Protein AF-0000000069194647 (afdb_homodimer)

Organism: Paramecium tetraurelia (NCBI:txid5888)

Secondary structure (DSSP, 8-state):
---HHHHHHHHHHHHHHHHHHTT-HHHHHHHHHHHHHHHHHHHHHHHHHHHHTTS-HHHHHHHHHHHT-GGGGHHHHHHHHHHHH---HHHHHHHHHHHHHHHHHHHHHHHHHHHHHHHHTHHHHTTTS-SHHHHHHHHHHHHHHHHHHHHHIIIIITTHHHHHHGGGBTTHHHHHHHHHHHHHHHHHHHHHHHHHH--SEEETTTEEEEEHHHHHHHHHHHHHHHHHHHH----TTS--TTS-HHHHHHHHHHHHHHHHHHHHHHHHHHHHTT-SSS-SSBTTTB-HHHHHHHHHHHHHHHHHHHHHHSTTTPPB-/---HHHHHHHHHHHHHHHHHHTT-HHHHHHHHHHHHHHHHHHHHHHHHHHHHTTS-HHHHHHHHHHHT-GGGGHHHHHHHHHHHH---HHHHHHHHHHHHHHHHHHHHHHHHHHHHHHHHTHHHHTTTS-SHHHHHHHHHHHHHHHHHHHHHIIIIITTHHHHHHGGGBTTHHHHHHHHHHHHHHHHHHHHHHHHHH--SEEETTTEEEEEHHHHHHHHHHHHHHHHHHHH----TTS--TTS-HHHHHHHHHHHHHHHHHHHHHHHHHHHHTT-SSS-SSBTTTB-HHHHHHHHHHHHHHHHHHHHHHSTTTPPB-

Sequence (634 aa):
MVNWTQRFVTGLIGGPIVLYAIQNQLALCVLINVVLYLLHAEFQKLISNVLKHNCSDSDRWYVETMSSSWFIRIPTHYFITMSIMQSNPLSVHLHMVISIFFLLLVRLMNYLKISDFLKQNEKTISDKFPSQMVEKKIQMLTFFQMSADIVQFMLFVYPLNFVLIVFQFKQAQALNLIWLISAWQTDNGALFMGSMFGKTLFCPKISPNKTWEGVSGGIFLSVFSSLILSQLNFLSFITLDSLHTKHFLLISLIVSIASIFGDLIESFIKRVADVKDSGSLFPGHGGILDRLDSLCFSAPFVYLYIQMYMHDVLEEVMVNWTQRFVTGLIGGPIVLYAIQNQLALCVLINVVLYLLHAEFQKLISNVLKHNCSDSDRWYVETMSSSWFIRIPTHYFITMSIMQSNPLSVHLHMVISIFFLLLVRLMNYLKISDFLKQNEKTISDKFPSQMVEKKIQMLTFFQMSADIVQFMLFVYPLNFVLIVFQFKQAQALNLIWLISAWQTDNGALFMGSMFGKTLFCPKISPNKTWEGVSGGIFLSVFSSLILSQLNFLSFITLDSLHTKHFLLISLIVSIASIFGDLIESFIKRVADVKDSGSLFPGHGGILDRLDSLCFSAPFVYLYIQMYMHDVLEEV

Solvent-accessible surface area (backbone atoms only — not comparable to full-atom values): 32282 Å² total; per-residue (Å²): 127,86,50,60,66,41,39,51,54,49,44,63,56,50,45,57,53,52,60,54,19,56,73,33,71,68,49,33,51,52,51,50,50,53,52,49,57,54,34,50,57,40,49,37,51,43,53,41,48,40,49,45,74,75,43,56,77,66,48,38,58,56,46,49,55,62,56,64,49,68,73,68,51,50,36,58,51,49,38,58,59,49,40,73,76,37,79,48,57,60,54,44,55,44,40,50,51,52,24,52,52,47,44,51,49,50,50,51,51,48,50,52,55,50,50,50,51,49,63,75,39,32,84,80,45,37,89,68,44,70,72,73,73,42,51,55,48,51,40,42,53,49,49,53,51,50,25,47,50,51,46,48,38,62,50,62,47,54,25,55,45,49,72,56,53,41,58,50,28,71,49,26,47,38,54,52,46,50,54,50,50,9,32,54,29,17,55,50,19,22,53,54,33,21,71,73,60,42,78,48,67,61,45,54,90,60,38,65,83,41,16,49,43,4,52,52,29,5,42,47,39,5,27,52,52,30,50,52,52,59,68,51,76,67,52,76,89,38,67,48,85,74,55,60,59,67,57,38,38,52,44,12,48,50,23,18,55,32,16,54,53,24,42,51,55,51,35,40,55,28,50,44,40,72,39,91,53,63,38,72,79,35,57,72,54,21,12,63,56,62,64,38,28,27,49,24,47,15,35,49,54,48,52,48,46,40,64,73,72,34,58,85,69,55,48,71,106,127,86,51,59,65,42,37,49,52,49,44,63,55,52,44,56,52,52,58,55,19,56,73,32,71,68,50,33,51,52,50,50,50,53,52,48,57,55,35,51,56,41,50,36,50,41,51,41,47,39,50,46,76,75,43,56,77,66,49,39,57,56,46,50,55,62,56,64,49,67,72,68,52,50,36,58,52,49,38,56,58,48,38,73,75,40,79,46,57,58,55,44,56,45,41,50,52,51,25,52,53,48,45,49,49,52,52,50,50,48,50,53,53,51,51,51,51,49,63,75,39,33,86,78,45,39,88,67,44,72,74,73,70,41,53,56,47,51,40,42,52,48,49,52,52,50,26,47,51,51,46,47,39,61,52,62,47,55,22,55,45,46,72,56,53,42,57,52,28,71,48,26,46,39,53,53,47,50,52,49,51,9,33,54,28,16,55,49,19,22,52,53,32,21,72,73,60,43,80,48,67,62,44,54,91,57,38,64,80,42,16,50,44,3,51,52,29,5,42,46,40,6,27,51,50,28,51,51,52,60,67,50,76,68,51,75,87,37,67,47,85,72,55,60,59,66,57,38,37,53,44,11,48,50,24,18,55,32,15,53,54,23,41,51,54,50,36,40,54,28,50,44,40,71,38,91,53,66,37,71,80,36,55,73,55,22,12,63,57,60,64,40,28,28,49,25,46,15,36,48,56,49,51,45,46,41,66,71,70,34,59,86,66,55,48,71,106

pLDDT: mean 84.8, std 11.8, range [47.41, 98.19]

Radius of gyration: 25.53 Å; Cα contacts (8 Å, |Δi|>4): 845; chains: 2; bounding box: 65×74×55 Å

InterPro domains:
  IPR000374 Phosphatidate cytidylyltransferase [PS01315] (267-293)

Nearest PDB structures (foldseek):
  4q2g-assembly1_A  TM=8.342E-01  e=4.519E-09  Thermotoga maritima MSB8
  4q2e-assembly1_A  TM=8.234E-01  e=9.477E-09  Thermotoga maritima MSB8
  7xjj-assembly1_E  TM=1.699E-01  e=5.183E-01  Homo sapiens
  4q2g-assembly1_A  TM=8.340E-01  e=6.773E-09  Thermotoga maritima MSB8
  4q2e-assembly1_A  TM=8.240E-01  e=1.475E-08  Thermotoga maritima MSB8

Foldseek 3Di:
DQPVVLVVVLCVVVVVQCLVQLLDLVSVLVVLLVLLVQVLLLLLVLLLLLVVVVDDPLCSVLSVVLSPDPQLSVLLNQLSVVLLVDLDPVVSVVSLVVSLVVNLVVLVVSLVVVLVVCVVCCVVCVVPDPPPVNNVSSVVSSVSVSVSSVVCCVQFRSLSSLLSSLLQFPQSSVLNVLLQLLLVQLQVQLVVQLVVPFDAADDCVLPVSGGPRSLVRSLVRSLVVLLVVLPCCPPVSRCSVLDDSVLSNVLSNQLSVQLVVLQSVVSNSCVSSPHRASACPRPSQGGSSSVRSSSSRSSVVSSVCCVPPVVVRTDGD/DQPVVLVVVLCVVVVVQCLVQLLDLVSVLVVLLVLLVQVLLLLLVLLLLLVVVVDDPLCSVLSVVLSPDPQLSVLLNQLSVVLLVDLDPVVSVVSLVVSLVVNLVVLVVSLVVVVVVCVVCCVVCVVPDPPPVRNVSSVVSSVSVSVSSVVCCQQFRSLSSLLSSLLQFPQSSVLNVLLLLLLVQLQVQLVVQLVVPFDAADDCVLPNSGGPRSLVRSLVRSLVVLLVVLPCCPPVSRCSVLPDSVLSNVLSNQLSVQLVVLQSVVSNSCVSSPHRASACPRPSQGGSCSVRSSSSRSSVVSSVCCVPPVVVRTDGD

Structure (mmCIF, N/CA/C/O backbone):
data_AF-0000000069194647-model_v1
#
loop_
_entity.id
_entity.type
_entity.pdbx_description
1 polymer 'Phosphatidate cytidylyltransferase'
#
loop_
_atom_site.group_PDB
_atom_site.id
_atom_site.type_symbol
_atom_site.label_atom_id
_atom_site.label_alt_id
_atom_site.label_comp_id
_atom_site.label_asym_id
_atom_site.label_entity_id
_atom_site.label_seq_id
_atom_site.pdbx_PDB_ins_code
_atom_site.Cartn_x
_atom_site.Cartn_y
_atom_site.Cartn_z
_atom_site.occupancy
_atom_site.B_iso_or_equiv
_atom_site.auth_seq_id
_atom_site.auth_comp_id
_atom_site.auth_asym_id
_atom_site.auth_atom_id
_atom_site.pdbx_PDB_model_num
ATOM 1 N N . MET A 1 1 ? -13.688 -28.781 -18.266 1 50.47 1 MET A N 1
ATOM 2 C CA . MET A 1 1 ? -12.469 -29.469 -18.703 1 50.47 1 MET A CA 1
ATOM 3 C C . MET A 1 1 ? -11.398 -28.453 -19.109 1 50.47 1 MET A C 1
ATOM 5 O O . MET A 1 1 ? -11.711 -27.375 -19.625 1 50.47 1 MET A O 1
ATOM 9 N N . VAL A 1 2 ? -10.289 -28.734 -18.562 1 61.31 2 VAL A N 1
ATOM 10 C CA . VAL A 1 2 ? -9.172 -27.859 -18.891 1 61.31 2 VAL A CA 1
ATOM 11 C C . VAL A 1 2 ? -8.875 -27.938 -20.391 1 61.31 2 VAL A C 1
ATOM 13 O O . VAL A 1 2 ? -8.773 -29.031 -20.953 1 61.31 2 VAL A O 1
ATOM 16 N N . ASN A 1 3 ? -9.094 -26.797 -21.094 1 66 3 ASN A N 1
ATOM 17 C CA . ASN A 1 3 ? -8.734 -26.75 -22.516 1 66 3 ASN A CA 1
ATOM 18 C C . ASN A 1 3 ? -7.223 -26.656 -22.703 1 66 3 ASN A C 1
ATOM 20 O O . ASN A 1 3 ? -6.664 -25.562 -22.797 1 66 3 ASN A O 1
ATOM 24 N N . TRP A 1 4 ? -6.598 -27.75 -22.828 1 69.06 4 TRP A N 1
ATOM 25 C CA . TRP A 1 4 ? -5.145 -27.875 -22.906 1 69.06 4 TRP A CA 1
ATOM 26 C C . TRP A 1 4 ? -4.602 -27.219 -24.172 1 69.06 4 TRP A C 1
ATOM 28 O O . TRP A 1 4 ? -3.529 -26.609 -24.141 1 69.06 4 TRP A O 1
ATOM 38 N N . THR A 1 5 ? -5.359 -27.312 -25.172 1 66 5 THR A N 1
ATOM 39 C CA . THR A 1 5 ? -4.906 -26.75 -26.438 1 66 5 THR A CA 1
ATOM 40 C C . THR A 1 5 ? -4.758 -25.234 -26.312 1 66 5 THR A C 1
ATOM 42 O O . THR A 1 5 ? -3.74 -24.672 -26.734 1 66 5 THR A O 1
ATOM 45 N N . GLN A 1 6 ? -5.691 -24.672 -25.766 1 67.81 6 GLN A N 1
ATOM 46 C CA . GLN A 1 6 ? -5.645 -23.219 -25.625 1 67.81 6 GLN A CA 1
ATOM 47 C C . GLN A 1 6 ? -4.512 -22.797 -24.688 1 67.81 6 GLN A C 1
ATOM 49 O O . GLN A 1 6 ? -3.83 -21.797 -24.953 1 67.81 6 GLN A O 1
ATOM 54 N N . ARG A 1 7 ? -4.309 -23.531 -23.812 1 71.88 7 ARG A N 1
ATOM 55 C CA . ARG A 1 7 ? -3.252 -23.219 -22.844 1 71.88 7 ARG A CA 1
ATOM 56 C C . ARG A 1 7 ? -1.876 -23.328 -23.5 1 71.88 7 ARG A C 1
ATOM 58 O O . ARG A 1 7 ? -1.001 -22.484 -23.266 1 71.88 7 ARG A O 1
ATOM 65 N N . PHE A 1 8 ? -1.805 -24.328 -24.266 1 68.69 8 PHE A N 1
ATOM 66 C CA . PHE A 1 8 ? -0.536 -24.547 -24.953 1 68.69 8 PHE A CA 1
ATOM 67 C C . PHE A 1 8 ? -0.253 -23.438 -25.953 1 68.69 8 PHE A C 1
ATOM 69 O O . PHE A 1 8 ? 0.873 -22.953 -26.047 1 68.69 8 PHE A O 1
ATOM 76 N N . VAL A 1 9 ? -1.219 -22.984 -26.641 1 66.25 9 VAL A N 1
ATOM 77 C CA . VAL A 1 9 ? -1.06 -21.922 -27.641 1 66.25 9 VAL A CA 1
ATOM 78 C C . VAL A 1 9 ? -0.687 -20.609 -26.953 1 66.25 9 VAL A C 1
ATOM 80 O O . VAL A 1 9 ? 0.208 -19.906 -27.422 1 66.25 9 VAL A O 1
ATOM 83 N N . THR A 1 10 ? -1.292 -20.375 -25.859 1 71.5 10 THR A N 1
ATOM 84 C CA . THR A 1 10 ? -0.983 -19.156 -25.125 1 71.5 10 THR A CA 1
ATOM 85 C C . THR A 1 10 ? 0.443 -19.203 -24.578 1 71.5 10 THR A C 1
ATOM 87 O O . THR A 1 10 ? 1.146 -18.188 -24.578 1 71.5 10 THR A O 1
ATOM 90 N N . GLY A 1 11 ? 0.817 -20.312 -24.219 1 75.44 11 GLY A N 1
ATOM 91 C CA . GLY A 1 11 ? 2.182 -20.469 -23.75 1 75.44 11 GLY A CA 1
ATOM 92 C C . GLY A 1 11 ? 3.219 -20.312 -24.844 1 75.44 11 GLY A C 1
ATOM 93 O O . GLY A 1 11 ? 4.281 -19.719 -24.625 1 75.44 11 GLY A O 1
ATOM 94 N N . LEU A 1 12 ? 2.822 -20.734 -26.016 1 73.06 12 LEU A N 1
ATOM 95 C CA . LEU A 1 12 ? 3.74 -20.688 -27.141 1 73.06 12 LEU A CA 1
ATOM 96 C C . LEU A 1 12 ? 3.92 -19.25 -27.625 1 73.06 12 LEU A C 1
ATOM 98 O O . LEU A 1 12 ? 4.98 -18.891 -28.141 1 73.06 12 LEU A O 1
ATOM 102 N N . ILE A 1 13 ? 2.928 -18.484 -27.406 1 74.88 13 ILE A N 1
ATOM 103 C CA . ILE A 1 13 ? 3.023 -17.094 -27.844 1 74.88 13 ILE A CA 1
ATOM 104 C C . ILE A 1 13 ? 3.607 -16.234 -26.719 1 74.88 13 ILE A C 1
ATOM 106 O O . ILE A 1 13 ? 4.547 -15.469 -26.938 1 74.88 13 ILE A O 1
ATOM 110 N N . GLY A 1 14 ? 3.137 -16.391 -25.594 1 80.44 14 GLY A N 1
ATOM 111 C CA . GLY A 1 14 ? 3.582 -15.594 -24.469 1 80.44 14 GLY A CA 1
ATOM 112 C C . GLY A 1 14 ? 4.98 -15.945 -24 1 80.44 14 GLY A C 1
ATOM 113 O O . GLY A 1 14 ? 5.758 -15.07 -23.625 1 80.44 14 GLY A O 1
ATOM 114 N N . GLY A 1 15 ? 5.332 -17.188 -24.156 1 84.31 15 GLY A N 1
ATOM 115 C CA . GLY A 1 15 ? 6.621 -17.656 -23.672 1 84.31 15 GLY A CA 1
ATOM 116 C C . GLY A 1 15 ? 7.797 -17 -24.375 1 84.31 15 GLY A C 1
ATOM 117 O O . GLY A 1 15 ? 8.625 -16.359 -23.719 1 84.31 15 GLY A O 1
ATOM 118 N N . PRO A 1 16 ? 7.832 -17.047 -25.672 1 86.06 16 PRO A N 1
ATOM 119 C CA . PRO A 1 16 ? 8.938 -16.422 -26.406 1 86.06 16 PRO A CA 1
ATOM 120 C C . PRO A 1 16 ? 9.016 -14.906 -26.188 1 86.06 16 PRO A C 1
ATOM 122 O O . PRO A 1 16 ? 10.109 -14.344 -26.141 1 86.06 16 PRO A O 1
ATOM 125 N N . ILE A 1 17 ? 7.906 -14.305 -26.016 1 88.56 17 ILE A N 1
ATOM 126 C CA . ILE A 1 17 ? 7.891 -12.859 -25.797 1 88.56 17 ILE A CA 1
ATOM 127 C C . ILE A 1 17 ? 8.547 -12.531 -24.469 1 88.56 17 ILE A C 1
ATOM 129 O O . ILE A 1 17 ? 9.391 -11.641 -24.391 1 88.56 17 ILE A O 1
ATOM 133 N N . VAL A 1 18 ? 8.203 -13.25 -23.5 1 89.88 18 VAL A N 1
ATOM 134 C CA . VAL A 1 18 ? 8.742 -13.008 -22.172 1 89.88 18 VAL A CA 1
ATOM 135 C C . VAL A 1 18 ? 10.227 -13.359 -22.141 1 89.88 18 VAL A C 1
ATOM 137 O O . VAL A 1 18 ? 11.031 -12.633 -21.547 1 89.88 18 VAL A O 1
ATOM 140 N N . LEU A 1 19 ? 10.586 -14.391 -22.875 1 86.5 19 LEU A N 1
ATOM 141 C CA . LEU A 1 19 ? 11.977 -14.828 -22.891 1 86.5 19 LEU A CA 1
ATOM 142 C C . LEU A 1 19 ? 12.852 -13.812 -23.625 1 86.5 19 LEU A C 1
ATOM 144 O O . LEU A 1 19 ? 14 -13.586 -23.234 1 86.5 19 LEU A O 1
ATOM 148 N N . TYR A 1 20 ? 12.234 -13.234 -24.594 1 88.44 20 TYR A N 1
ATOM 149 C CA . TYR A 1 20 ? 12.961 -12.172 -25.281 1 88.44 20 TYR A CA 1
ATOM 150 C C . TYR A 1 20 ? 13.086 -10.938 -24.406 1 88.44 20 TYR A C 1
ATOM 152 O O . TYR A 1 20 ? 14.148 -10.305 -24.359 1 88.44 20 TYR A O 1
ATOM 160 N N . ALA A 1 21 ? 12.109 -10.664 -23.703 1 91.5 21 ALA A N 1
ATOM 161 C CA . ALA A 1 21 ? 12.07 -9.43 -22.922 1 91.5 21 ALA A CA 1
ATOM 162 C C . ALA A 1 21 ? 13.055 -9.5 -21.75 1 91.5 21 ALA A C 1
ATOM 164 O O . ALA A 1 21 ? 13.633 -8.484 -21.359 1 91.5 21 ALA A O 1
ATOM 165 N N . ILE A 1 22 ? 13.281 -10.656 -21.234 1 90.62 22 ILE A N 1
ATOM 166 C CA . ILE A 1 22 ? 14.125 -10.766 -20.047 1 90.62 22 ILE A CA 1
ATOM 167 C C . ILE A 1 22 ? 15.594 -10.586 -20.438 1 90.62 22 ILE A C 1
ATOM 169 O O . ILE A 1 22 ? 16.453 -10.422 -19.562 1 90.62 22 ILE A O 1
ATOM 173 N N . GLN A 1 23 ? 15.891 -10.492 -21.75 1 88.06 23 GLN A N 1
ATOM 174 C CA . GLN A 1 23 ? 17.266 -10.328 -22.203 1 88.06 23 GLN A CA 1
ATOM 175 C C . GLN A 1 23 ? 17.688 -8.859 -22.125 1 88.06 23 GLN A C 1
ATOM 177 O O . GLN A 1 23 ? 18.891 -8.562 -22.078 1 88.06 23 GLN A O 1
ATOM 182 N N . ASN A 1 24 ? 16.703 -8 -22.188 1 90.5 24 ASN A N 1
ATOM 183 C CA . ASN A 1 24 ? 16.969 -6.566 -22.203 1 90.5 24 ASN A CA 1
ATOM 184 C C . ASN A 1 24 ? 16.078 -5.824 -21.203 1 90.5 24 ASN A C 1
ATOM 186 O O . ASN A 1 24 ? 14.859 -6.004 -21.203 1 90.5 24 ASN A O 1
ATOM 190 N N . GLN A 1 25 ? 16.75 -5.027 -20.422 1 91.12 25 GLN A N 1
ATOM 191 C CA . GLN A 1 25 ? 16.047 -4.297 -19.359 1 91.12 25 GLN A CA 1
ATOM 192 C C . GLN A 1 25 ? 14.969 -3.395 -19.953 1 91.12 25 GLN A C 1
ATOM 194 O O . GLN A 1 25 ? 13.859 -3.328 -19.438 1 91.12 25 GLN A O 1
ATOM 199 N N . LEU A 1 26 ? 15.32 -2.736 -21.062 1 92.25 26 LEU A N 1
ATOM 200 C CA . LEU A 1 26 ? 14.375 -1.827 -21.703 1 92.25 26 LEU A CA 1
ATOM 201 C C . LEU A 1 26 ? 13.195 -2.594 -22.281 1 92.25 26 LEU A C 1
ATOM 203 O O . LEU A 1 26 ? 12.047 -2.168 -22.156 1 92.25 26 LEU A O 1
ATOM 207 N N . ALA A 1 27 ? 13.484 -3.703 -22.922 1 93.88 27 ALA A N 1
ATOM 208 C CA . ALA A 1 27 ? 12.43 -4.531 -23.484 1 93.88 27 ALA A CA 1
ATOM 209 C C . ALA A 1 27 ? 11.5 -5.055 -22.391 1 93.88 27 ALA A C 1
ATOM 211 O O . ALA A 1 27 ? 10.281 -5.078 -22.562 1 93.88 27 ALA A O 1
ATOM 212 N N . LEU A 1 28 ? 12.039 -5.434 -21.344 1 94.25 28 LEU A N 1
ATOM 213 C CA . LEU A 1 28 ? 11.242 -5.93 -20.234 1 94.25 28 LEU A CA 1
ATOM 214 C C . LEU A 1 28 ? 10.383 -4.816 -19.641 1 94.25 28 LEU A C 1
ATOM 216 O O . LEU A 1 28 ? 9.219 -5.043 -19.297 1 94.25 28 LEU A O 1
ATOM 220 N N . CYS A 1 29 ? 10.953 -3.637 -19.516 1 94.12 29 CYS A N 1
ATOM 221 C CA . CYS A 1 29 ? 10.211 -2.49 -19.016 1 94.12 29 CYS A CA 1
ATOM 222 C C . CYS A 1 29 ? 9.008 -2.182 -19.906 1 94.12 29 CYS A C 1
ATOM 224 O O . CYS A 1 29 ? 7.91 -1.927 -19.406 1 94.12 29 CYS A O 1
ATOM 226 N N . VAL A 1 30 ? 9.211 -2.26 -21.188 1 94.69 30 VAL A N 1
ATOM 227 C CA . VAL A 1 30 ? 8.133 -1.994 -22.125 1 94.69 30 VAL A CA 1
ATOM 228 C C . VAL A 1 30 ? 7.051 -3.064 -22 1 94.69 30 VAL A C 1
ATOM 230 O O . VAL A 1 30 ? 5.859 -2.748 -21.938 1 94.69 30 VAL A O 1
ATOM 233 N N . LEU A 1 31 ? 7.426 -4.258 -21.922 1 94.62 31 LEU A N 1
ATOM 234 C CA . LEU A 1 31 ? 6.473 -5.348 -21.766 1 94.62 31 LEU A CA 1
ATOM 235 C C . LEU A 1 31 ? 5.668 -5.184 -20.484 1 94.62 31 LEU A C 1
ATOM 237 O O . LEU A 1 31 ? 4.445 -5.348 -20.484 1 94.62 31 LEU A O 1
ATOM 241 N N . ILE A 1 32 ? 6.32 -4.852 -19.391 1 94.75 32 ILE A N 1
ATOM 242 C CA . ILE A 1 32 ? 5.656 -4.68 -18.094 1 94.75 32 ILE A CA 1
ATOM 243 C C . ILE A 1 32 ? 4.629 -3.557 -18.203 1 94.75 32 ILE A C 1
ATOM 245 O O . ILE A 1 32 ? 3.52 -3.676 -17.672 1 94.75 32 ILE A O 1
ATOM 249 N N . ASN A 1 33 ? 4.98 -2.492 -18.891 1 94.81 33 ASN A N 1
ATOM 250 C CA . ASN A 1 33 ? 4.043 -1.382 -19.016 1 94.81 33 ASN A CA 1
ATOM 251 C C . ASN A 1 33 ? 2.812 -1.781 -19.828 1 94.81 33 ASN A C 1
ATOM 253 O O . ASN A 1 33 ? 1.697 -1.357 -19.516 1 94.81 33 ASN A O 1
ATOM 257 N N . VAL A 1 34 ? 3.01 -2.578 -20.781 1 93.38 34 VAL A N 1
ATOM 258 C CA . VAL A 1 34 ? 1.876 -3.064 -21.562 1 93.38 34 VAL A CA 1
ATOM 259 C C . VAL A 1 34 ? 1 -3.967 -20.688 1 93.38 34 VAL A C 1
ATOM 261 O O . VAL A 1 34 ? -0.225 -3.828 -20.688 1 93.38 34 VAL A O 1
ATOM 264 N N . VAL A 1 35 ? 1.589 -4.852 -20 1 92.5 35 VAL A N 1
ATOM 265 C CA . VAL A 1 35 ? 0.883 -5.777 -19.125 1 92.5 35 VAL A CA 1
ATOM 266 C C . VAL A 1 35 ? 0.129 -5 -18.047 1 92.5 35 VAL A C 1
ATOM 268 O O . VAL A 1 35 ? -1.014 -5.332 -17.719 1 92.5 35 VAL A O 1
ATOM 271 N N . LEU A 1 36 ? 0.74 -3.914 -17.547 1 92.88 36 LEU A N 1
ATOM 272 C CA . LEU A 1 36 ? 0.116 -3.117 -16.484 1 92.88 36 LEU A CA 1
ATOM 273 C C . LEU A 1 36 ? -1.103 -2.371 -17.031 1 92.88 36 LEU A C 1
ATOM 275 O O . LEU A 1 36 ? -2.082 -2.174 -16.297 1 92.88 36 LEU A O 1
ATOM 279 N N . TYR A 1 37 ? -0.999 -1.967 -18.25 1 91.31 37 TYR A N 1
ATOM 280 C CA . TYR A 1 37 ? -2.15 -1.324 -18.875 1 91.31 37 TYR A CA 1
ATOM 281 C C . TYR A 1 37 ? -3.352 -2.262 -18.891 1 91.31 37 TYR A C 1
ATOM 283 O O . TYR A 1 37 ? -4.465 -1.866 -18.531 1 91.31 37 TYR A O 1
ATOM 291 N N . LEU A 1 38 ? -3.154 -3.479 -19.234 1 89.81 38 LEU A N 1
ATOM 292 C CA . LEU A 1 38 ? -4.215 -4.48 -19.312 1 89.81 38 LEU A CA 1
ATOM 293 C C . LEU A 1 38 ? -4.66 -4.902 -17.906 1 89.81 38 LEU A C 1
ATOM 295 O O . LEU A 1 38 ? -5.852 -5.113 -17.672 1 89.81 38 LEU A O 1
ATOM 299 N N . LEU A 1 39 ? -3.723 -4.984 -17.062 1 91.44 39 LEU A N 1
ATOM 300 C CA . LEU A 1 39 ? -4.004 -5.379 -15.688 1 91.44 39 LEU A CA 1
ATOM 301 C C . LEU A 1 39 ? -4.914 -4.363 -15.008 1 91.44 39 LEU A C 1
ATOM 303 O O . LEU A 1 39 ? -5.852 -4.742 -14.305 1 91.44 39 LEU A O 1
ATOM 307 N N . HIS A 1 40 ? -4.641 -3.113 -15.203 1 91.06 40 HIS A N 1
ATOM 308 C CA . HIS A 1 40 ? -5.445 -2.062 -14.586 1 91.06 40 HIS A CA 1
ATOM 309 C C . HIS A 1 40 ? -6.898 -2.141 -15.047 1 91.06 40 HIS A C 1
ATOM 311 O O . HIS A 1 40 ? -7.82 -2.021 -14.242 1 91.06 40 HIS A O 1
ATOM 317 N N . ALA A 1 41 ? -7.121 -2.348 -16.312 1 89.06 41 ALA A N 1
ATOM 318 C CA . ALA A 1 41 ? -8.469 -2.449 -16.844 1 89.06 41 ALA A CA 1
ATOM 319 C C . ALA A 1 41 ? -9.219 -3.631 -16.234 1 89.06 41 ALA A C 1
ATOM 321 O O . ALA A 1 41 ? -10.383 -3.502 -15.836 1 89.06 41 ALA A O 1
ATOM 322 N N . GLU A 1 42 ? -8.57 -4.703 -16.141 1 90.56 42 GLU A N 1
ATOM 323 C CA . GLU A 1 42 ? -9.18 -5.906 -15.578 1 90.56 42 GLU A CA 1
ATOM 324 C C . GLU A 1 42 ? -9.492 -5.727 -14.094 1 90.56 42 GLU A C 1
ATOM 326 O O . GLU A 1 42 ? -10.562 -6.109 -13.633 1 90.56 42 GLU A O 1
ATOM 331 N N . PHE A 1 43 ? -8.578 -5.172 -13.383 1 91.56 43 PHE A N 1
ATOM 332 C CA . PHE A 1 43 ? -8.75 -5 -11.945 1 91.56 43 PHE A CA 1
ATOM 333 C C . PHE A 1 43 ? -9.875 -4.012 -11.648 1 91.56 43 PHE A C 1
ATOM 335 O O . PHE A 1 43 ? -10.688 -4.238 -10.75 1 91.56 43 PHE A O 1
ATOM 342 N N . GLN A 1 44 ? -9.914 -2.92 -12.398 1 90.31 44 GLN A N 1
ATOM 343 C CA . GLN A 1 44 ? -10.977 -1.94 -12.203 1 90.31 44 GLN A CA 1
ATOM 344 C C . GLN A 1 44 ? -12.352 -2.553 -12.484 1 90.31 44 GLN A C 1
ATOM 346 O O . GLN A 1 44 ? -13.328 -2.24 -11.797 1 90.31 44 GLN A O 1
ATOM 351 N N . LYS A 1 45 ? -12.383 -3.387 -13.438 1 88.5 45 LYS A N 1
ATOM 352 C CA . LYS A 1 45 ? -13.641 -4.078 -13.734 1 88.5 45 LYS A CA 1
ATOM 353 C C . LYS A 1 45 ? -14.047 -4.992 -12.586 1 88.5 45 LYS A C 1
ATOM 355 O O . LYS A 1 45 ? -15.219 -5.047 -12.211 1 88.5 45 LYS A O 1
ATOM 360 N N . LEU A 1 46 ? -13.117 -5.664 -12.062 1 89.88 46 LEU A N 1
ATOM 361 C CA . LEU A 1 46 ? -13.375 -6.543 -10.93 1 89.88 46 LEU A CA 1
ATOM 362 C C . LEU A 1 46 ? -13.914 -5.754 -9.742 1 89.88 46 LEU A C 1
ATOM 364 O O . LEU A 1 46 ? -14.93 -6.133 -9.148 1 89.88 46 LEU A O 1
ATOM 368 N N . ILE A 1 47 ? -13.305 -4.66 -9.422 1 89.88 47 ILE A N 1
ATOM 369 C CA . ILE A 1 47 ? -13.688 -3.852 -8.273 1 89.88 47 ILE A CA 1
ATOM 370 C C . ILE A 1 47 ? -15.047 -3.205 -8.531 1 89.88 47 ILE A C 1
ATOM 372 O O . ILE A 1 47 ? -15.883 -3.123 -7.625 1 89.88 47 ILE A O 1
ATOM 376 N N . SER A 1 48 ? -15.203 -2.775 -9.766 1 88.06 48 SER A N 1
ATOM 377 C CA . SER A 1 48 ? -16.5 -2.205 -10.117 1 88.06 48 SER A CA 1
ATOM 378 C C . SER A 1 48 ? -17.625 -3.213 -9.906 1 88.06 48 SER A C 1
ATOM 380 O O . SER A 1 48 ? -18.688 -2.861 -9.398 1 88.06 48 SER A O 1
ATOM 382 N N . ASN A 1 49 ? -17.375 -4.418 -10.219 1 85.38 49 ASN A N 1
ATOM 383 C CA . ASN A 1 49 ? -18.375 -5.469 -10.031 1 85.38 49 ASN A CA 1
ATOM 384 C C . ASN A 1 49 ? -18.656 -5.715 -8.547 1 85.38 49 ASN A C 1
ATOM 386 O O . ASN A 1 49 ? -19.812 -5.93 -8.156 1 85.38 49 ASN A O 1
ATOM 390 N N . VAL A 1 50 ? -17.688 -5.672 -7.777 1 86.12 50 VAL A N 1
ATOM 391 C CA . VAL A 1 50 ? -17.828 -5.859 -6.34 1 86.12 50 VAL A CA 1
ATOM 392 C C . VAL A 1 50 ? -18.703 -4.746 -5.758 1 86.12 50 VAL A C 1
ATOM 394 O O . VAL A 1 50 ? -19.609 -5.008 -4.973 1 86.12 50 VAL A O 1
ATOM 397 N N . LEU A 1 51 ? -18.453 -3.535 -6.188 1 86.19 51 LEU A N 1
ATOM 398 C CA . LEU A 1 51 ? -19.156 -2.379 -5.641 1 86.19 51 LEU A CA 1
ATOM 399 C C . LEU A 1 51 ? -20.594 -2.309 -6.164 1 86.19 51 LEU A C 1
ATOM 401 O O . LEU A 1 51 ? -21.5 -1.952 -5.426 1 86.19 51 LEU A O 1
ATOM 405 N N . LYS A 1 52 ? -20.781 -2.682 -7.371 1 80.38 52 LYS A N 1
ATOM 406 C CA . LYS A 1 52 ? -22.109 -2.621 -7.98 1 80.38 52 LYS A CA 1
ATOM 407 C C . LYS A 1 52 ? -23.062 -3.619 -7.324 1 80.38 52 LYS A C 1
ATOM 409 O O . LYS A 1 52 ? -24.266 -3.365 -7.227 1 80.38 52 LYS A O 1
ATOM 414 N N . HIS A 1 53 ? -22.562 -4.641 -6.859 1 74.94 53 HIS A N 1
ATOM 415 C CA . HIS A 1 53 ? -23.391 -5.637 -6.188 1 74.94 53 HIS A CA 1
ATOM 416 C C . HIS A 1 53 ? -23.906 -5.113 -4.852 1 74.94 53 HIS A C 1
ATOM 418 O O . HIS A 1 53 ? -24.906 -5.617 -4.324 1 74.94 53 HIS A O 1
ATOM 424 N N . ASN A 1 54 ? -23.281 -4.078 -4.379 1 68.38 54 ASN A N 1
ATOM 425 C CA . ASN A 1 54 ? -23.625 -3.609 -3.041 1 68.38 54 ASN A CA 1
ATOM 426 C C . ASN A 1 54 ? -24.203 -2.197 -3.074 1 68.38 54 ASN A C 1
ATOM 428 O O . ASN A 1 54 ? -24.297 -1.535 -2.041 1 68.38 54 ASN A O 1
ATOM 432 N N . CYS A 1 55 ? -24.359 -1.756 -4.262 1 72.12 55 CYS A N 1
ATOM 433 C CA . CYS A 1 55 ? -24.891 -0.395 -4.34 1 72.12 55 CYS A CA 1
ATOM 434 C C . CYS A 1 55 ? -26.219 -0.361 -5.078 1 72.12 55 CYS A C 1
ATOM 436 O O . CYS A 1 55 ? -26.594 -1.33 -5.746 1 72.12 55 CYS A O 1
ATOM 438 N N . SER A 1 56 ? -26.922 0.651 -4.832 1 70.44 56 SER A N 1
ATOM 439 C CA . SER A 1 56 ? -28.188 0.899 -5.539 1 70.44 56 SER A CA 1
ATOM 440 C C . SER A 1 56 ? -27.922 1.267 -6.996 1 70.44 56 SER A C 1
ATOM 442 O O . SER A 1 56 ? -26.797 1.54 -7.387 1 70.44 56 SER A O 1
ATOM 444 N N . ASP A 1 57 ? -28.891 1.18 -7.816 1 68.38 57 ASP A N 1
ATOM 445 C CA . ASP A 1 57 ? -28.797 1.437 -9.25 1 68.38 57 ASP A CA 1
ATOM 446 C C . ASP A 1 57 ? -28.234 2.83 -9.523 1 68.38 57 ASP A C 1
ATOM 448 O O . ASP A 1 57 ? -27.438 3.014 -10.453 1 68.38 57 ASP A O 1
ATOM 452 N N . SER A 1 58 ? -28.656 3.773 -8.688 1 65.88 58 SER A N 1
ATOM 453 C CA . SER A 1 58 ? -28.172 5.133 -8.891 1 65.88 58 SER A CA 1
ATOM 454 C C . SER A 1 58 ? -26.672 5.234 -8.617 1 65.88 58 SER A C 1
ATOM 456 O O . SER A 1 58 ? -25.969 6.027 -9.25 1 65.88 58 SER A O 1
ATOM 458 N N . ASP A 1 59 ? -26.203 4.332 -7.812 1 78.5 59 ASP A N 1
ATOM 459 C CA . ASP A 1 59 ? -24.812 4.395 -7.406 1 78.5 59 ASP A CA 1
ATOM 460 C C . ASP A 1 59 ? -23.906 3.689 -8.422 1 78.5 59 ASP A C 1
ATOM 462 O O . ASP A 1 59 ? -22.703 3.893 -8.438 1 78.5 59 ASP A O 1
ATOM 466 N N . ARG A 1 60 ? -24.594 3.012 -9.375 1 81.25 60 ARG A N 1
ATOM 467 C CA . ARG A 1 60 ? -23.828 2.256 -10.367 1 81.25 60 ARG A CA 1
ATOM 468 C C . ARG A 1 60 ? -23.125 3.189 -11.344 1 81.25 60 ARG A C 1
ATOM 470 O O . ARG A 1 60 ? -22.016 2.914 -11.781 1 81.25 60 ARG A O 1
ATOM 477 N N . TRP A 1 61 ? -23.859 4.242 -11.633 1 82.25 61 TRP A N 1
ATOM 478 C CA . TRP A 1 61 ? -23.25 5.207 -12.555 1 82.25 61 TRP A CA 1
ATOM 479 C C . TRP A 1 61 ? -21.984 5.805 -11.961 1 82.25 61 TRP A C 1
ATOM 481 O O . TRP A 1 61 ? -20.984 5.969 -12.664 1 82.25 61 TRP A O 1
ATOM 491 N N . TYR A 1 62 ? -21.984 6.121 -10.711 1 85.5 62 TYR A N 1
ATOM 492 C CA . TYR A 1 62 ? -20.828 6.703 -10.047 1 85.5 62 TYR A CA 1
ATOM 493 C C . TYR A 1 62 ? -19.641 5.742 -10.078 1 85.5 62 TYR A C 1
ATOM 495 O O . TYR A 1 62 ? -18.531 6.133 -10.414 1 85.5 62 TYR A O 1
ATOM 503 N N . VAL A 1 63 ? -19.938 4.504 -9.797 1 87.5 63 VAL A N 1
ATOM 504 C CA . VAL A 1 63 ? -18.891 3.479 -9.734 1 87.5 63 VAL A CA 1
ATOM 505 C C . VAL A 1 63 ? -18.281 3.287 -11.125 1 87.5 63 VAL A C 1
ATOM 507 O O . VAL A 1 63 ? -17.062 3.209 -11.258 1 87.5 63 VAL A O 1
ATOM 510 N N . GLU A 1 64 ? -19.078 3.289 -12.094 1 85.38 64 GLU A N 1
ATOM 511 C CA . GLU A 1 64 ? -18.594 3.1 -13.461 1 85.38 64 GLU A CA 1
ATOM 512 C C . GLU A 1 64 ? -17.797 4.305 -13.938 1 85.38 64 GLU A C 1
ATOM 514 O O . GLU A 1 64 ? -16.766 4.148 -14.602 1 85.38 64 GLU A O 1
ATOM 519 N N . THR A 1 65 ? -18.234 5.465 -13.586 1 85.31 65 THR A N 1
ATOM 520 C CA . THR A 1 65 ? -17.516 6.676 -13.969 1 85.31 65 THR A CA 1
ATOM 521 C C . THR A 1 65 ? -16.156 6.73 -13.297 1 85.31 65 THR A C 1
ATOM 523 O O . THR A 1 65 ? -15.156 7.066 -13.938 1 85.31 65 THR A O 1
ATOM 526 N N . MET A 1 66 ? -16.141 6.359 -12.086 1 86.94 66 MET A N 1
ATOM 527 C CA . MET A 1 66 ? -14.875 6.363 -11.344 1 86.94 66 MET A CA 1
ATOM 528 C C . MET A 1 66 ? -13.922 5.312 -11.891 1 86.94 66 MET A C 1
ATOM 530 O O . MET A 1 66 ? -12.711 5.539 -11.953 1 86.94 66 MET A O 1
ATOM 534 N N . SER A 1 67 ? -14.438 4.172 -12.281 1 86.5 67 SER A N 1
ATOM 535 C CA . SER A 1 67 ? -13.617 3.066 -12.766 1 86.5 67 SER A CA 1
ATOM 536 C C . SER A 1 67 ? -13.086 3.344 -14.164 1 86.5 67 SER A C 1
ATOM 538 O O . SER A 1 67 ? -12.094 2.746 -14.594 1 86.5 67 SER A O 1
ATOM 540 N N . SER A 1 68 ? -13.703 4.23 -14.875 1 83.25 68 SER A N 1
ATOM 541 C CA . SER A 1 68 ? -13.328 4.504 -16.266 1 83.25 68 SER A CA 1
ATOM 542 C C . SER A 1 68 ? -12.297 5.625 -16.344 1 83.25 68 SER A C 1
ATOM 544 O O . SER A 1 68 ? -11.805 5.949 -17.422 1 83.25 68 SER A O 1
ATOM 546 N N . SER A 1 69 ? -11.898 6.152 -15.234 1 82 69 SER A N 1
ATOM 547 C CA . SER A 1 69 ? -10.938 7.246 -15.25 1 82 69 SER A CA 1
ATOM 548 C C . SER A 1 69 ? -9.562 6.77 -15.695 1 82 69 SER A C 1
ATOM 550 O O . SER A 1 69 ? -8.977 5.871 -15.086 1 82 69 SER A O 1
ATOM 552 N N . TRP A 1 70 ? -9.039 7.379 -16.688 1 81.44 70 TRP A N 1
ATOM 553 C CA . TRP A 1 70 ? -7.766 6.988 -17.297 1 81.44 70 TRP A CA 1
ATOM 554 C C . TRP A 1 70 ? -6.594 7.52 -16.484 1 81.44 70 TRP A C 1
ATOM 556 O O . TRP A 1 70 ? -5.496 6.965 -16.531 1 81.44 70 TRP A O 1
ATOM 566 N N . PHE A 1 71 ? -6.789 8.516 -15.703 1 81.94 71 PHE A N 1
ATOM 567 C CA . PHE A 1 71 ? -5.711 9.203 -15 1 81.94 71 PHE A CA 1
ATOM 568 C C . PHE A 1 71 ? -5.148 8.336 -13.883 1 81.94 71 PHE A C 1
ATOM 570 O O . PHE A 1 71 ? -4.016 8.539 -13.445 1 81.94 71 PHE A O 1
ATOM 577 N N . ILE A 1 72 ? -5.91 7.359 -13.555 1 85.56 72 ILE A N 1
ATOM 578 C CA . ILE A 1 72 ? -5.504 6.516 -12.43 1 85.56 72 ILE A CA 1
ATOM 579 C C . ILE A 1 72 ? -4.355 5.609 -12.859 1 85.56 72 ILE A C 1
ATOM 581 O O . ILE A 1 72 ? -3.631 5.074 -12.016 1 85.56 72 ILE A O 1
ATOM 585 N N . ARG A 1 73 ? -4.066 5.527 -14.133 1 89.75 73 ARG A N 1
ATOM 586 C CA . ARG A 1 73 ? -3.029 4.648 -14.656 1 89.75 73 ARG A CA 1
ATOM 587 C C . ARG A 1 73 ? -1.671 5.34 -14.656 1 89.75 73 ARG A C 1
ATOM 589 O O . ARG A 1 73 ? -0.63 4.68 -14.672 1 89.75 73 ARG A O 1
ATOM 596 N N . ILE A 1 74 ? -1.639 6.602 -14.617 1 90.5 74 ILE A N 1
ATOM 597 C CA . ILE A 1 74 ? -0.432 7.391 -14.844 1 90.5 74 ILE A CA 1
ATOM 598 C C . ILE A 1 74 ? 0.573 7.121 -13.727 1 90.5 74 ILE A C 1
ATOM 600 O O . ILE A 1 74 ? 1.744 6.84 -13.992 1 90.5 74 ILE A O 1
ATOM 604 N N . PRO A 1 75 ? 0.13 7.113 -12.5 1 90.44 75 PRO A N 1
ATOM 605 C CA . PRO A 1 75 ? 1.115 6.875 -11.445 1 90.44 75 PRO A CA 1
ATOM 606 C C . PRO A 1 75 ? 1.744 5.484 -11.531 1 90.44 75 PRO A C 1
ATOM 608 O O . PRO A 1 75 ? 2.922 5.316 -11.211 1 90.44 75 PRO A O 1
ATOM 611 N N . THR A 1 76 ? 1.024 4.523 -11.984 1 91.69 76 THR A N 1
ATOM 612 C CA . THR A 1 76 ? 1.538 3.164 -12.094 1 91.69 76 THR A CA 1
ATOM 613 C C . THR A 1 76 ? 2.6 3.074 -13.188 1 91.69 76 THR A C 1
ATOM 615 O O . THR A 1 76 ? 3.66 2.482 -12.984 1 91.69 76 THR A O 1
ATOM 618 N N . HIS A 1 77 ? 2.328 3.711 -14.297 1 93.12 77 HIS A N 1
ATOM 619 C CA . HIS A 1 77 ? 3.297 3.713 -15.383 1 93.12 77 HIS A CA 1
ATOM 620 C C . HIS A 1 77 ? 4.523 4.551 -15.031 1 93.12 77 HIS A C 1
ATOM 622 O O . HIS A 1 77 ? 5.645 4.195 -15.391 1 93.12 77 HIS A O 1
ATOM 628 N N . TYR A 1 78 ? 4.262 5.598 -14.383 1 92.44 78 TYR A N 1
ATOM 629 C CA . TYR A 1 78 ? 5.363 6.43 -13.906 1 92.44 78 TYR A CA 1
ATOM 630 C C . TYR A 1 78 ? 6.301 5.629 -13.008 1 92.44 78 TYR A C 1
ATOM 632 O O . TYR A 1 78 ? 7.52 5.676 -13.18 1 92.44 78 TYR A O 1
ATOM 640 N N . PHE A 1 79 ? 5.785 4.867 -12.117 1 92.62 79 PHE A N 1
ATOM 641 C CA . PHE A 1 79 ? 6.594 4.133 -11.148 1 92.62 79 PHE A CA 1
ATOM 642 C C . PHE A 1 79 ? 7.5 3.127 -11.852 1 92.62 79 PHE A C 1
ATOM 644 O O . PHE A 1 79 ? 8.711 3.105 -11.617 1 92.62 79 PHE A O 1
ATOM 651 N N . ILE A 1 80 ? 6.969 2.402 -12.734 1 91.75 80 ILE A N 1
ATOM 652 C CA . ILE A 1 80 ? 7.727 1.351 -13.406 1 91.75 80 ILE A CA 1
ATOM 653 C C . ILE A 1 80 ? 8.773 1.976 -14.32 1 91.75 80 ILE A C 1
ATOM 655 O O . ILE A 1 80 ? 9.922 1.525 -14.359 1 91.75 80 ILE A O 1
ATOM 659 N N . THR A 1 81 ? 8.445 3.021 -14.984 1 89.62 81 THR A N 1
ATOM 660 C CA . THR A 1 81 ? 9.375 3.664 -15.906 1 89.62 81 THR A CA 1
ATOM 661 C C . THR A 1 81 ? 10.531 4.312 -15.148 1 89.62 81 THR A C 1
ATOM 663 O O . THR A 1 81 ? 11.68 4.246 -15.586 1 89.62 81 THR A O 1
ATOM 666 N N . MET A 1 82 ? 10.242 4.836 -13.992 1 86.75 82 MET A N 1
ATOM 667 C CA . MET A 1 82 ? 11.289 5.492 -13.211 1 86.75 82 MET A CA 1
ATOM 668 C C . MET A 1 82 ? 12.188 4.461 -12.531 1 86.75 82 MET A C 1
ATOM 670 O O . MET A 1 82 ? 13.312 4.773 -12.141 1 86.75 82 MET A O 1
ATOM 674 N N . SER A 1 83 ? 11.711 3.295 -12.383 1 80.44 83 SER A N 1
ATOM 675 C CA . SER A 1 83 ? 12.492 2.248 -11.742 1 80.44 83 SER A CA 1
ATOM 676 C C . SER A 1 83 ? 13.695 1.857 -12.586 1 80.44 83 SER A C 1
ATOM 678 O O . SER A 1 83 ? 14.688 1.35 -12.062 1 80.44 83 SER A O 1
ATOM 680 N N . ILE A 1 84 ? 13.656 2.021 -13.93 1 80.06 84 ILE A N 1
ATOM 681 C CA . ILE A 1 84 ? 14.789 1.657 -14.773 1 80.06 84 ILE A CA 1
ATOM 682 C C . ILE A 1 84 ? 15.812 2.793 -14.781 1 80.06 84 ILE A C 1
ATOM 684 O O . ILE A 1 84 ? 17 2.559 -14.977 1 80.06 84 ILE A O 1
ATOM 688 N N . MET A 1 85 ? 15.273 3.973 -14.633 1 72.81 85 MET A N 1
ATOM 689 C CA . MET A 1 85 ? 16.172 5.121 -14.734 1 72.81 85 MET A CA 1
ATOM 690 C C . MET A 1 85 ? 17.047 5.25 -13.492 1 72.81 85 MET A C 1
ATOM 692 O O . MET A 1 85 ? 18.141 5.809 -13.547 1 72.81 85 MET A O 1
ATOM 696 N N . GLN A 1 86 ? 16.422 4.883 -12.414 1 65.44 86 GLN A N 1
ATOM 697 C CA . GLN A 1 86 ? 17.141 5.035 -11.156 1 65.44 86 GLN A CA 1
ATOM 698 C C . GLN A 1 86 ? 17.406 3.678 -10.5 1 65.44 86 GLN A C 1
ATOM 700 O O . GLN A 1 86 ? 16.469 2.916 -10.25 1 65.44 86 GLN A O 1
ATOM 705 N N . SER A 1 87 ? 18.578 3.203 -10.641 1 59.69 87 SER A N 1
ATOM 706 C CA . SER A 1 87 ? 18.891 1.883 -10.102 1 59.69 87 SER A CA 1
ATOM 707 C C . SER A 1 87 ? 19.141 1.946 -8.602 1 59.69 87 SER A C 1
ATOM 709 O O . SER A 1 87 ? 19.375 0.917 -7.965 1 59.69 87 SER A O 1
ATOM 711 N N . ASN A 1 88 ? 19.062 3.164 -8.039 1 64.94 88 ASN A N 1
ATOM 712 C CA . ASN A 1 88 ? 19.266 3.25 -6.598 1 64.94 88 ASN A CA 1
ATOM 713 C C . ASN A 1 88 ? 18.016 2.848 -5.82 1 64.94 88 ASN A C 1
ATOM 715 O O . ASN A 1 88 ? 16.938 3.365 -6.078 1 64.94 88 ASN A O 1
ATOM 719 N N . PRO A 1 89 ? 18.156 1.82 -5.082 1 64.25 89 PRO A N 1
ATOM 720 C CA . PRO A 1 89 ? 17.016 1.323 -4.301 1 64.25 89 PRO A CA 1
ATOM 721 C C . PRO A 1 89 ? 16.297 2.43 -3.527 1 64.25 89 PRO A C 1
ATOM 723 O O . PRO A 1 89 ? 15.078 2.391 -3.373 1 64.25 89 PRO A O 1
ATOM 726 N N . LEU A 1 90 ? 17 3.416 -3.111 1 66.25 90 LEU A N 1
ATOM 727 C CA . LEU A 1 90 ? 16.391 4.508 -2.357 1 66.25 90 LEU A CA 1
ATOM 728 C C . LEU A 1 90 ? 15.469 5.336 -3.246 1 66.25 90 LEU A C 1
ATOM 730 O O . LEU A 1 90 ? 14.414 5.781 -2.799 1 66.25 90 LEU A O 1
ATOM 734 N N . SER A 1 91 ? 15.898 5.402 -4.453 1 74.12 91 SER A N 1
ATOM 735 C CA . SER A 1 91 ? 15.078 6.152 -5.395 1 74.12 91 SER A CA 1
ATOM 736 C C . SER A 1 91 ? 13.766 5.43 -5.684 1 74.12 91 SER A C 1
ATOM 738 O O . SER A 1 91 ? 12.719 6.062 -5.852 1 74.12 91 SER A O 1
ATOM 740 N N . VAL A 1 92 ? 13.797 4.129 -5.535 1 78.38 92 VAL A N 1
ATOM 741 C CA . VAL A 1 92 ? 12.602 3.34 -5.797 1 78.38 92 VAL A CA 1
ATOM 742 C C . VAL A 1 92 ? 11.562 3.598 -4.703 1 78.38 92 VAL A C 1
ATOM 744 O O . VAL A 1 92 ? 10.367 3.721 -4.988 1 78.38 92 VAL A O 1
ATOM 747 N N . HIS A 1 93 ? 11.961 3.756 -3.49 1 77.06 93 HIS A N 1
ATOM 748 C CA . HIS A 1 93 ? 11.078 4.07 -2.371 1 77.06 93 HIS A CA 1
ATOM 749 C C . HIS A 1 93 ? 10.344 5.387 -2.602 1 77.06 93 HIS A C 1
ATOM 751 O O . HIS A 1 93 ? 9.133 5.473 -2.379 1 77.06 93 HIS A O 1
ATOM 757 N N . LEU A 1 94 ? 11.125 6.238 -3.094 1 77.5 94 LEU A N 1
ATOM 758 C CA . LEU A 1 94 ? 10.578 7.578 -3.289 1 77.5 94 LEU A CA 1
ATOM 759 C C . LEU A 1 94 ? 9.531 7.582 -4.395 1 77.5 94 LEU A C 1
ATOM 761 O O . LEU A 1 94 ? 8.445 8.148 -4.223 1 77.5 94 LEU A O 1
ATOM 765 N N . HIS A 1 95 ? 9.883 6.93 -5.418 1 85.44 95 HIS A N 1
ATOM 766 C CA . HIS A 1 95 ? 8.945 6.898 -6.535 1 85.44 95 HIS A CA 1
ATOM 767 C C . HIS A 1 95 ? 7.68 6.133 -6.172 1 85.44 95 HIS A C 1
ATOM 769 O O . HIS A 1 95 ? 6.59 6.465 -6.641 1 85.44 95 HIS A O 1
ATOM 775 N N . MET A 1 96 ? 7.859 5.152 -5.305 1 89.88 96 MET A N 1
ATOM 776 C CA . MET A 1 96 ? 6.688 4.414 -4.832 1 89.88 96 MET A CA 1
ATOM 777 C C . MET A 1 96 ? 5.766 5.32 -4.027 1 89.88 96 MET A C 1
ATOM 779 O O . MET A 1 96 ? 4.551 5.336 -4.254 1 89.88 96 MET A O 1
ATOM 783 N N . VAL A 1 97 ? 6.301 6.137 -3.141 1 87.62 97 VAL A N 1
ATOM 784 C CA . VAL A 1 97 ? 5.523 7.023 -2.285 1 87.62 97 VAL A CA 1
ATOM 785 C C . VAL A 1 97 ? 4.84 8.094 -3.137 1 87.62 97 VAL A C 1
ATOM 787 O O . VAL A 1 97 ? 3.646 8.352 -2.977 1 87.62 97 VAL A O 1
ATOM 790 N N . ILE A 1 98 ? 5.578 8.602 -4.035 1 87.44 98 ILE A N 1
ATOM 791 C CA . ILE A 1 98 ? 5.043 9.633 -4.922 1 87.44 98 ILE A CA 1
ATOM 792 C C . ILE A 1 98 ? 3.881 9.055 -5.73 1 87.44 98 ILE A C 1
ATOM 794 O O . ILE A 1 98 ? 2.838 9.703 -5.871 1 87.44 98 ILE A O 1
ATOM 798 N N . SER A 1 99 ? 4.105 7.855 -6.211 1 92.75 99 SER A N 1
ATOM 799 C CA . SER A 1 99 ? 3.068 7.223 -7.023 1 92.75 99 SER A CA 1
ATOM 800 C C . SER A 1 99 ? 1.803 6.977 -6.207 1 92.75 99 SER A C 1
ATOM 802 O O . SER A 1 99 ? 0.695 7.246 -6.676 1 92.75 99 SER A O 1
ATOM 804 N N . ILE A 1 100 ? 1.946 6.547 -4.996 1 92.44 100 ILE A N 1
ATOM 805 C CA . ILE A 1 100 ? 0.803 6.254 -4.141 1 92.44 100 ILE A CA 1
ATOM 806 C C . ILE A 1 100 ? 0.081 7.555 -3.781 1 92.44 100 ILE A C 1
ATOM 808 O O . ILE A 1 100 ? -1.149 7.621 -3.836 1 92.44 100 ILE A O 1
ATOM 812 N N . PHE A 1 101 ? 0.78 8.555 -3.469 1 88.62 101 PHE A N 1
ATOM 813 C CA . PHE A 1 101 ? 0.19 9.844 -3.121 1 88.62 101 PHE A CA 1
ATOM 814 C C . PHE A 1 101 ? -0.564 10.43 -4.309 1 88.62 101 PHE A C 1
ATOM 816 O O . PHE A 1 101 ? -1.676 10.938 -4.152 1 88.62 101 PHE A O 1
ATOM 823 N N . PHE A 1 102 ? 0.066 10.273 -5.406 1 89.38 102 PHE A N 1
ATOM 824 C CA . PHE A 1 102 ? -0.585 10.789 -6.605 1 89.38 102 PHE A CA 1
ATOM 825 C C . PHE A 1 102 ? -1.85 10 -6.914 1 89.38 102 PHE A C 1
ATOM 827 O O . PHE A 1 102 ? -2.852 10.562 -7.355 1 89.38 102 PHE A O 1
ATOM 834 N N . LEU A 1 103 ? -1.773 8.758 -6.715 1 92.25 103 LEU A N 1
ATOM 835 C CA . LEU A 1 103 ? -2.949 7.914 -6.914 1 92.25 103 LEU A CA 1
ATOM 836 C C . LEU A 1 103 ? -4.098 8.367 -6.02 1 92.25 103 LEU A C 1
ATOM 838 O O . LEU A 1 103 ? -5.238 8.484 -6.477 1 92.25 103 LEU A O 1
ATOM 842 N N . LEU A 1 104 ? -3.84 8.688 -4.832 1 91.38 104 LEU A N 1
ATOM 843 C CA . LEU A 1 104 ? -4.852 9.125 -3.875 1 91.38 104 LEU A CA 1
ATOM 844 C C . LEU A 1 104 ? -5.398 10.5 -4.254 1 91.38 104 LEU A C 1
ATOM 846 O O . LEU A 1 104 ? -6.605 10.727 -4.195 1 91.38 104 LEU A O 1
ATOM 850 N N . LEU A 1 105 ? -4.508 11.328 -4.691 1 89.31 105 LEU A N 1
ATOM 851 C CA . LEU A 1 105 ? -4.926 12.68 -5.051 1 89.31 105 LEU A CA 1
ATOM 852 C C . LEU A 1 105 ? -5.805 12.664 -6.293 1 89.31 105 LEU A C 1
ATOM 854 O O . LEU A 1 105 ? -6.777 13.422 -6.383 1 89.31 105 LEU A O 1
ATOM 858 N N . VAL A 1 106 ? -5.477 11.828 -7.211 1 89.19 106 VAL A N 1
ATOM 859 C CA . VAL A 1 106 ? -6.27 11.727 -8.43 1 89.19 106 VAL A CA 1
ATOM 860 C C . VAL A 1 106 ? -7.684 11.258 -8.086 1 89.19 106 VAL A C 1
ATOM 862 O O . VAL A 1 106 ? -8.664 11.82 -8.586 1 89.19 106 VAL A O 1
ATOM 865 N N . ARG A 1 107 ? -7.781 10.312 -7.234 1 91.31 107 ARG A N 1
ATOM 866 C CA . ARG A 1 107 ? -9.102 9.812 -6.848 1 91.31 107 ARG A CA 1
ATOM 867 C C . ARG A 1 107 ? -9.883 10.867 -6.078 1 91.31 107 ARG A C 1
ATOM 869 O O . ARG A 1 107 ? -11.094 11.016 -6.27 1 91.31 107 ARG A O 1
ATOM 876 N N . LEU A 1 108 ? -9.203 11.57 -5.281 1 90.81 108 LEU A N 1
ATOM 877 C CA . LEU A 1 108 ? -9.859 12.641 -4.535 1 90.81 108 LEU A CA 1
ATOM 878 C C . LEU A 1 108 ? -10.367 13.727 -5.48 1 90.81 108 LEU A C 1
ATOM 880 O O . LEU A 1 108 ? -11.484 14.227 -5.309 1 90.81 108 LEU A O 1
ATOM 884 N N . MET A 1 109 ? -9.547 14.047 -6.441 1 90.06 109 MET A N 1
ATOM 885 C CA . MET A 1 109 ? -9.961 15.039 -7.426 1 90.06 109 MET A CA 1
ATOM 886 C C . MET A 1 109 ? -11.156 14.547 -8.227 1 90.06 109 MET A C 1
ATOM 888 O O . MET A 1 109 ? -12.086 15.312 -8.508 1 90.06 109 MET A O 1
ATOM 892 N N . ASN A 1 110 ? -11.148 13.312 -8.555 1 89.06 110 ASN A N 1
ATOM 893 C CA . ASN A 1 110 ? -12.297 12.734 -9.242 1 89.06 110 ASN A CA 1
ATOM 894 C C . ASN A 1 110 ? -13.562 12.812 -8.398 1 89.06 110 ASN A C 1
ATOM 896 O O . ASN A 1 110 ? -14.633 13.148 -8.906 1 89.06 110 ASN A O 1
ATOM 900 N N . TYR A 1 111 ? -13.438 12.492 -7.172 1 90.88 111 TYR A N 1
ATOM 901 C CA . TYR A 1 111 ? -14.562 12.578 -6.246 1 90.88 111 TYR A CA 1
ATOM 902 C C . TYR A 1 111 ? -15.125 13.992 -6.195 1 90.88 111 TYR A C 1
ATOM 904 O O . TYR A 1 111 ? -16.328 14.195 -6.309 1 90.88 111 TYR A O 1
ATOM 912 N N . LEU A 1 112 ? -14.25 14.953 -6.113 1 90.12 112 LEU A N 1
ATOM 913 C CA . LEU A 1 112 ? -14.68 16.344 -6.012 1 90.12 112 LEU A CA 1
ATOM 914 C C . LEU A 1 112 ? -15.352 16.797 -7.301 1 90.12 112 LEU A C 1
ATOM 916 O O . LEU A 1 112 ? -16.391 17.469 -7.262 1 90.12 112 LEU A O 1
ATOM 920 N N . LYS A 1 113 ? -14.82 16.438 -8.398 1 87.69 113 LYS A N 1
ATOM 921 C CA . LYS A 1 113 ? -15.375 16.828 -9.688 1 87.69 113 LYS A CA 1
ATOM 922 C C . LYS A 1 113 ? -16.75 16.203 -9.906 1 87.69 113 LYS A C 1
ATOM 924 O O . LYS A 1 113 ? -17.688 16.891 -10.312 1 87.69 113 LYS A O 1
ATOM 929 N N . ILE A 1 114 ? -16.875 14.984 -9.609 1 84.56 114 ILE A N 1
ATOM 930 C CA . ILE A 1 114 ? -18.125 14.289 -9.844 1 84.56 114 ILE A CA 1
ATOM 931 C C . ILE A 1 114 ? -19.188 14.758 -8.836 1 84.56 114 ILE A C 1
ATOM 933 O O . ILE A 1 114 ? -20.359 14.914 -9.188 1 84.56 114 ILE A O 1
ATOM 937 N N . SER A 1 115 ? -18.719 14.93 -7.602 1 84.44 115 SER A N 1
ATOM 938 C CA . SER A 1 115 ? -19.641 15.414 -6.578 1 84.44 115 SER A CA 1
ATOM 939 C C . SER A 1 115 ? -20.188 16.797 -6.934 1 84.44 115 SER A C 1
ATOM 941 O O . SER A 1 115 ? -21.375 17.062 -6.734 1 84.44 115 SER A O 1
ATOM 943 N N . ASP A 1 116 ? -19.375 17.625 -7.441 1 83.31 116 ASP A N 1
ATOM 944 C CA . ASP A 1 116 ? -19.797 18.953 -7.879 1 83.31 116 ASP A CA 1
ATOM 945 C C . ASP A 1 116 ? -20.781 18.844 -9.055 1 83.31 116 ASP A C 1
ATOM 947 O O . ASP A 1 116 ? -21.766 19.578 -9.109 1 83.31 116 ASP A O 1
ATOM 951 N N . PHE A 1 117 ? -20.484 17.969 -9.914 1 79.94 117 PHE A N 1
ATOM 952 C CA . PHE A 1 117 ? -21.375 17.719 -11.047 1 79.94 117 PHE A CA 1
ATOM 953 C C . PHE A 1 117 ? -22.734 17.25 -10.586 1 79.94 117 PHE A C 1
ATOM 955 O O . PHE A 1 117 ? -23.766 17.703 -11.094 1 79.94 117 PHE A O 1
ATOM 962 N N . LEU A 1 118 ? -22.797 16.406 -9.602 1 77.25 118 LEU A N 1
ATOM 963 C CA . LEU A 1 118 ? -24.047 15.883 -9.078 1 77.25 118 LEU A CA 1
ATOM 964 C C . LEU A 1 118 ? -24.844 16.969 -8.359 1 77.25 118 LEU A C 1
ATOM 966 O O . LEU A 1 118 ? -26.062 17.016 -8.445 1 77.25 118 LEU A O 1
ATOM 970 N N . LYS A 1 119 ? -24.156 17.797 -7.68 1 77.31 119 LYS A N 1
ATOM 971 C CA . LYS A 1 119 ? -24.797 18.891 -6.965 1 77.31 119 LYS A CA 1
ATOM 972 C C . LYS A 1 119 ? -25.406 19.906 -7.938 1 77.31 119 LYS A C 1
ATOM 974 O O . LYS A 1 119 ? -26.5 20.406 -7.719 1 77.31 119 LYS A O 1
ATOM 979 N N . GLN A 1 120 ? -24.766 20.172 -8.961 1 80 120 GLN A N 1
ATOM 980 C CA . GLN A 1 120 ? -25.219 21.156 -9.945 1 80 120 GLN A CA 1
ATOM 981 C C . GLN A 1 120 ? -26.406 20.609 -10.75 1 80 120 GLN A C 1
ATOM 983 O O . GLN A 1 120 ? -27.266 21.375 -11.195 1 80 120 GLN A O 1
ATOM 988 N N . ASN A 1 121 ? -26.469 19.328 -10.891 1 70.81 121 ASN A N 1
ATOM 989 C CA . ASN A 1 121 ? -27.516 18.734 -11.711 1 70.81 121 ASN A CA 1
ATOM 990 C C . ASN A 1 121 ? -28.562 18.031 -10.859 1 70.81 121 ASN A C 1
ATOM 992 O O . ASN A 1 121 ? -29.266 17.141 -11.336 1 70.81 121 ASN A O 1
ATOM 996 N N . GLU A 1 122 ? -28.484 18.266 -9.594 1 67.62 122 GLU A N 1
ATOM 997 C CA . GLU A 1 122 ? -29.375 17.609 -8.633 1 67.62 122 GLU A CA 1
ATOM 998 C C . GLU A 1 122 ? -30.844 17.719 -9.078 1 67.62 122 GLU A C 1
ATOM 1000 O O . GLU A 1 122 ? -31.625 16.781 -8.898 1 67.62 122 GLU A O 1
ATOM 1005 N N . LYS A 1 123 ? -31.344 18.906 -9.477 1 59.47 123 LYS A N 1
ATOM 1006 C CA . LYS A 1 123 ? -32.719 19.062 -9.945 1 59.47 123 LYS A CA 1
ATOM 1007 C C . LYS A 1 123 ? -33.031 18.094 -11.078 1 59.47 123 LYS A C 1
ATOM 1009 O O . LYS A 1 123 ? -34.125 17.547 -11.148 1 59.47 123 LYS A O 1
ATOM 1014 N N . THR A 1 124 ? -32.156 17.922 -11.898 1 54.03 124 THR A N 1
ATOM 1015 C CA . THR A 1 124 ? -32.375 17.078 -13.07 1 54.03 124 THR A CA 1
ATOM 1016 C C . THR A 1 124 ? -32.188 15.609 -12.719 1 54.03 124 THR A C 1
ATOM 1018 O O . THR A 1 124 ? -32.906 14.742 -13.219 1 54.03 124 THR A O 1
ATOM 1021 N N . ILE A 1 125 ? -31.312 15.266 -11.766 1 55.56 125 ILE A N 1
ATOM 1022 C CA . ILE A 1 125 ? -30.969 13.891 -11.398 1 55.56 125 ILE A CA 1
ATOM 1023 C C . ILE A 1 125 ? -31.812 13.453 -10.203 1 55.56 125 ILE A C 1
ATOM 1025 O O . ILE A 1 125 ? -31.859 12.266 -9.867 1 55.56 125 ILE A O 1
ATOM 1029 N N . SER A 1 126 ? -32.344 14.367 -9.391 1 53.28 126 SER A N 1
ATOM 1030 C CA . SER A 1 126 ? -33.156 14.133 -8.188 1 53.28 126 SER A CA 1
ATOM 1031 C C . SER A 1 126 ? -34.188 13.031 -8.422 1 53.28 126 SER A C 1
ATOM 1033 O O . SER A 1 126 ? -34.531 12.312 -7.492 1 53.28 126 SER A O 1
ATOM 1035 N N . ASP A 1 127 ? -34.875 13.062 -9.453 1 49.09 127 ASP A N 1
ATOM 1036 C CA . ASP A 1 127 ? -35.875 11.992 -9.562 1 49.09 127 ASP A CA 1
ATOM 1037 C C . ASP A 1 127 ? -35.25 10.625 -9.32 1 49.09 127 ASP A C 1
ATOM 1039 O O . ASP A 1 127 ? -35.906 9.688 -8.891 1 49.09 127 ASP A O 1
ATOM 1043 N N . LYS A 1 128 ? -34.031 10.484 -9.531 1 47.41 128 LYS A N 1
ATOM 1044 C CA . LYS A 1 128 ? -33.438 9.164 -9.516 1 47.41 128 LYS A CA 1
ATOM 1045 C C . LYS A 1 128 ? -32.562 8.977 -8.273 1 47.41 128 LYS A C 1
ATOM 1047 O O . LYS A 1 128 ? -32.188 7.848 -7.934 1 47.41 128 LYS A O 1
ATOM 1052 N N . PHE A 1 129 ? -32 10.086 -7.582 1 49.72 129 PHE A N 1
ATOM 1053 C CA . PHE A 1 129 ? -31.078 9.938 -6.469 1 49.72 129 PHE A CA 1
ATOM 1054 C C . PHE A 1 129 ? -31.562 10.727 -5.254 1 49.72 129 PHE A C 1
ATOM 1056 O O . PHE A 1 129 ? -31.719 11.945 -5.324 1 49.72 129 PHE A O 1
ATOM 1063 N N . PRO A 1 130 ? -32.125 10.344 -4.246 1 50.41 130 PRO A N 1
ATOM 1064 C CA . PRO A 1 130 ? -32.344 11.141 -3.033 1 50.41 130 PRO A CA 1
ATOM 1065 C C . PRO A 1 130 ? -31.047 11.656 -2.43 1 50.41 130 PRO A C 1
ATOM 1067 O O . PRO A 1 130 ? -30.016 10.992 -2.514 1 50.41 130 PRO A O 1
ATOM 1070 N N . SER A 1 131 ? -30.844 13.039 -1.853 1 54.47 131 SER A N 1
ATOM 1071 C CA . SER A 1 131 ? -29.75 14.016 -1.799 1 54.47 131 SER A CA 1
ATOM 1072 C C . SER A 1 131 ? -28.656 13.57 -0.832 1 54.47 131 SER A C 1
ATOM 1074 O O . SER A 1 131 ? -27.5 13.484 -1.209 1 54.47 131 SER A O 1
ATOM 1076 N N . GLN A 1 132 ? -28.812 13.734 0.623 1 53 132 GLN A N 1
ATOM 1077 C CA . GLN A 1 132 ? -27.766 13.602 1.631 1 53 132 GLN A CA 1
ATOM 1078 C C . GLN A 1 132 ? -27.219 12.18 1.668 1 53 132 GLN A C 1
ATOM 1080 O O . GLN A 1 132 ? -26.016 11.977 1.825 1 53 132 GLN A O 1
ATOM 1085 N N . MET A 1 133 ? -28.078 11.203 1.575 1 57.91 133 MET A N 1
ATOM 1086 C CA . MET A 1 133 ? -27.719 9.781 1.61 1 57.91 133 MET A CA 1
ATOM 1087 C C . MET A 1 133 ? -26.828 9.414 0.423 1 57.91 133 MET A C 1
ATOM 1089 O O . MET A 1 133 ? -25.969 8.547 0.535 1 57.91 133 MET A O 1
ATOM 1093 N N . VAL A 1 134 ? -26.859 10.383 -0.452 1 68.38 134 VAL A N 1
ATOM 1094 C CA . VAL A 1 134 ? -26.125 10.117 -1.683 1 68.38 134 VAL A CA 1
ATOM 1095 C C . VAL A 1 134 ? -24.656 10.5 -1.497 1 68.38 134 VAL A C 1
ATOM 1097 O O . VAL A 1 134 ? -23.766 9.766 -1.905 1 68.38 134 VAL A O 1
ATOM 1100 N N . GLU A 1 135 ? -24.484 11.539 -0.573 1 78.06 135 GLU A N 1
ATOM 1101 C CA . GLU A 1 135 ? -23.109 12.008 -0.415 1 78.06 135 GLU A CA 1
ATOM 1102 C C . GLU A 1 135 ? -22.297 11.023 0.405 1 78.06 135 GLU A C 1
ATOM 1104 O O . GLU A 1 135 ? -21.141 10.734 0.067 1 78.06 135 GLU A O 1
ATOM 1109 N N . LYS A 1 136 ? -22.859 10.547 1.42 1 79.62 136 LYS A N 1
ATOM 1110 C CA . LYS A 1 136 ? -22.156 9.586 2.268 1 79.62 136 LYS A CA 1
ATOM 1111 C C . LYS A 1 136 ? -21.844 8.297 1.505 1 79.62 136 LYS A C 1
ATOM 1113 O O . LYS A 1 136 ? -20.781 7.711 1.677 1 79.62 136 LYS A O 1
ATOM 1118 N N . LYS A 1 137 ? -22.688 7.984 0.732 1 81.88 137 LYS A N 1
ATOM 1119 C CA . LYS A 1 137 ? -22.484 6.777 -0.063 1 81.88 137 LYS A CA 1
ATOM 1120 C C . LYS A 1 137 ? -21.375 6.973 -1.09 1 81.88 137 LYS A C 1
ATOM 1122 O O . LYS A 1 137 ? -20.531 6.09 -1.282 1 81.88 137 LYS A O 1
ATOM 1127 N N . ILE A 1 138 ? -21.391 8.125 -1.697 1 85.56 138 ILE A N 1
ATOM 1128 C CA . ILE A 1 138 ? -20.391 8.422 -2.703 1 85.56 138 ILE A CA 1
ATOM 1129 C C . ILE A 1 138 ? -19 8.484 -2.045 1 85.56 138 ILE A C 1
ATOM 1131 O O . ILE A 1 138 ? -18.016 8.047 -2.627 1 85.56 138 ILE A O 1
ATOM 1135 N N . GLN A 1 139 ? -18.984 9.008 -0.855 1 88.94 139 GLN A N 1
ATOM 1136 C CA . GLN A 1 139 ? -17.734 9.062 -0.116 1 88.94 139 GLN A CA 1
ATOM 1137 C C . GLN A 1 139 ? -17.219 7.66 0.203 1 88.94 139 GLN A C 1
ATOM 1139 O O . GLN A 1 139 ? -16.047 7.371 0.034 1 88.94 139 GLN A O 1
ATOM 1144 N N . MET A 1 140 ? -18.078 6.859 0.588 1 88.19 140 MET A N 1
ATOM 1145 C CA . MET A 1 140 ? -17.703 5.488 0.925 1 88.19 140 MET A CA 1
ATOM 1146 C C . MET A 1 140 ? -17.219 4.738 -0.31 1 88.19 140 MET A C 1
ATOM 1148 O O . MET A 1 140 ? -16.188 4.055 -0.261 1 88.19 140 MET A O 1
ATOM 1152 N N . LEU A 1 141 ? -17.938 4.887 -1.364 1 88.62 141 LEU A N 1
ATOM 1153 C CA . LEU A 1 141 ? -17.547 4.23 -2.611 1 88.62 141 LEU A CA 1
ATOM 1154 C C . LEU A 1 141 ? -16.188 4.719 -3.088 1 88.62 141 LEU A C 1
ATOM 1156 O O . LEU A 1 141 ? -15.375 3.924 -3.559 1 88.62 141 LEU A O 1
ATOM 1160 N N . THR A 1 142 ? -16 5.973 -2.943 1 91 142 THR A N 1
ATOM 1161 C CA . THR A 1 142 ? -14.711 6.551 -3.328 1 91 142 THR A CA 1
ATOM 1162 C C . THR A 1 142 ? -13.586 5.98 -2.475 1 91 142 THR A C 1
ATOM 1164 O O . THR A 1 142 ? -12.531 5.605 -2.996 1 91 142 THR A O 1
ATOM 1167 N N . PHE A 1 143 ? -13.852 5.91 -1.248 1 92.25 143 PHE A N 1
ATOM 1168 C CA . PHE A 1 143 ? -12.828 5.387 -0.357 1 92.25 143 PHE A CA 1
ATOM 1169 C C . PHE A 1 143 ? -12.5 3.938 -0.696 1 92.25 143 PHE A C 1
ATOM 1171 O O . PHE A 1 143 ? -11.336 3.543 -0.705 1 92.25 143 PHE A O 1
ATOM 1178 N N . PHE A 1 144 ? -13.43 3.15 -0.952 1 90.44 144 PHE A N 1
ATOM 1179 C CA . PHE A 1 144 ? -13.211 1.748 -1.282 1 90.44 144 PHE A CA 1
ATOM 1180 C C . PHE A 1 144 ? -12.43 1.612 -2.584 1 90.44 144 PHE A C 1
ATOM 1182 O O . PHE A 1 144 ? -11.523 0.781 -2.688 1 90.44 144 PHE A O 1
ATOM 1189 N N . GLN A 1 145 ? -12.75 2.416 -3.496 1 91.19 145 GLN A N 1
ATOM 1190 C CA . GLN A 1 145 ? -12.016 2.377 -4.758 1 91.19 145 GLN A CA 1
ATOM 1191 C C . GLN A 1 145 ? -10.578 2.838 -4.562 1 91.19 145 GLN A C 1
ATOM 1193 O O . GLN A 1 145 ? -9.648 2.252 -5.129 1 91.19 145 GLN A O 1
ATOM 1198 N N . MET A 1 146 ? -10.445 3.84 -3.777 1 92.56 146 MET A N 1
ATOM 1199 C CA . MET A 1 146 ? -9.109 4.328 -3.451 1 92.56 146 MET A CA 1
ATOM 1200 C C . MET A 1 146 ? -8.281 3.24 -2.775 1 92.56 146 MET A C 1
ATOM 1202 O O . MET A 1 146 ? -7.117 3.043 -3.111 1 92.56 146 MET A O 1
ATOM 1206 N N . SER A 1 147 ? -8.875 2.617 -1.872 1 93.56 147 SER A N 1
ATOM 1207 C CA . SER A 1 147 ? -8.188 1.556 -1.146 1 93.56 147 SER A CA 1
ATOM 1208 C C . SER A 1 147 ? -7.828 0.396 -2.07 1 93.56 147 SER A C 1
ATOM 1210 O O . SER A 1 147 ? -6.734 -0.166 -1.979 1 93.56 147 SER A O 1
ATOM 1212 N N . ALA A 1 148 ? -8.703 0.079 -2.949 1 93.19 148 ALA A N 1
ATOM 1213 C CA . ALA A 1 148 ? -8.445 -0.988 -3.914 1 93.19 148 ALA A CA 1
ATOM 1214 C C . ALA A 1 148 ? -7.285 -0.628 -4.836 1 93.19 148 ALA A C 1
ATOM 1216 O O . ALA A 1 148 ? -6.5 -1.496 -5.223 1 93.19 148 ALA A O 1
ATOM 1217 N N . ASP A 1 149 ? -7.207 0.605 -5.188 1 93.44 149 ASP A N 1
ATOM 1218 C CA . ASP A 1 149 ? -6.109 1.05 -6.039 1 93.44 149 ASP A CA 1
ATOM 1219 C C . ASP A 1 149 ? -4.762 0.839 -5.352 1 93.44 149 ASP A C 1
ATOM 1221 O O . ASP A 1 149 ? -3.781 0.465 -6 1 93.44 149 ASP A O 1
ATOM 1225 N N . ILE A 1 150 ? -4.77 1.085 -4.129 1 94 150 ILE A N 1
ATOM 1226 C CA . ILE A 1 150 ? -3.533 0.898 -3.375 1 94 150 ILE A CA 1
ATOM 1227 C C . ILE A 1 150 ? -3.197 -0.589 -3.295 1 94 150 ILE A C 1
ATOM 1229 O O . ILE A 1 150 ? -2.029 -0.975 -3.393 1 94 150 ILE A O 1
ATOM 1233 N N . VAL A 1 151 ? -4.16 -1.384 -3.152 1 93.31 151 VAL A N 1
ATOM 1234 C CA . VAL A 1 151 ? -3.959 -2.83 -3.133 1 93.31 151 VAL A CA 1
ATOM 1235 C C . VAL A 1 151 ? -3.387 -3.291 -4.473 1 93.31 151 VAL A C 1
ATOM 1237 O O . VAL A 1 151 ? -2.418 -4.051 -4.512 1 93.31 151 VAL A O 1
ATOM 1240 N N . GLN A 1 152 ? -4.008 -2.811 -5.5 1 93.62 152 GLN A N 1
ATOM 1241 C CA . GLN A 1 152 ? -3.512 -3.156 -6.828 1 93.62 152 GLN A CA 1
ATOM 1242 C C . GLN A 1 152 ? -2.049 -2.754 -6.988 1 93.62 152 GLN A C 1
ATOM 1244 O O . GLN A 1 152 ? -1.241 -3.521 -7.516 1 93.62 152 GLN A O 1
ATOM 1249 N N . PHE A 1 153 ? -1.753 -1.598 -6.555 1 94.88 153 PHE A N 1
ATOM 1250 C CA . PHE A 1 153 ? -0.4 -1.072 -6.695 1 94.88 153 PHE A CA 1
ATOM 1251 C C . PHE A 1 153 ? 0.592 -1.914 -5.902 1 94.88 153 PHE A C 1
ATOM 1253 O O . PHE A 1 153 ? 1.644 -2.295 -6.418 1 94.88 153 PHE A O 1
ATOM 1260 N N . MET A 1 154 ? 0.28 -2.258 -4.738 1 93.44 154 MET A N 1
ATOM 1261 C CA . MET A 1 154 ? 1.216 -2.934 -3.844 1 93.44 154 MET A CA 1
ATOM 1262 C C . MET A 1 154 ? 1.374 -4.398 -4.23 1 93.44 154 MET A C 1
ATOM 1264 O O . MET A 1 154 ? 2.455 -4.973 -4.078 1 93.44 154 MET A O 1
ATOM 1268 N N . LEU A 1 155 ? 0.354 -5 -4.766 1 93 155 LEU A N 1
ATOM 1269 C CA . LEU A 1 155 ? 0.395 -6.434 -5.02 1 93 155 LEU A CA 1
ATOM 1270 C C . LEU A 1 155 ? 0.869 -6.723 -6.438 1 93 155 LEU A C 1
ATOM 1272 O O . LEU A 1 155 ? 1.522 -7.738 -6.688 1 93 155 LEU A O 1
ATOM 1276 N N . PHE A 1 156 ? 0.565 -5.797 -7.359 1 93.94 156 PHE A N 1
ATOM 1277 C CA . PHE A 1 156 ? 0.751 -6.211 -8.742 1 93.94 156 PHE A CA 1
ATOM 1278 C C . PHE A 1 156 ? 1.682 -5.254 -9.477 1 93.94 156 PHE A C 1
ATOM 1280 O O . PHE A 1 156 ? 2.199 -5.578 -10.547 1 93.94 156 PHE A O 1
ATOM 1287 N N . VAL A 1 157 ? 1.894 -4.113 -8.961 1 94.06 157 VAL A N 1
ATOM 1288 C CA . VAL A 1 157 ? 2.729 -3.139 -9.648 1 94.06 157 VAL A CA 1
ATOM 1289 C C . VAL A 1 157 ? 4.102 -3.07 -8.984 1 94.06 157 VAL A C 1
ATOM 1291 O O . VAL A 1 157 ? 5.125 -3.316 -9.633 1 94.06 157 VAL A O 1
ATOM 1294 N N . TYR A 1 158 ? 4.082 -2.883 -7.703 1 92.94 158 TYR A N 1
ATOM 1295 C CA . TYR A 1 158 ? 5.312 -2.664 -6.953 1 92.94 158 TYR A CA 1
ATOM 1296 C C . TYR A 1 158 ? 6.254 -3.857 -7.086 1 92.94 158 TYR A C 1
ATOM 1298 O O . TYR A 1 158 ? 7.453 -3.688 -7.309 1 92.94 158 TYR A O 1
ATOM 1306 N N . PRO A 1 159 ? 5.773 -5.043 -7 1 91.88 159 PRO A N 1
ATOM 1307 C CA . PRO A 1 159 ? 6.676 -6.195 -7.07 1 91.88 159 PRO A CA 1
ATOM 1308 C C . PRO A 1 159 ? 7.398 -6.301 -8.414 1 91.88 159 PRO A C 1
ATOM 1310 O O . PRO A 1 159 ? 8.5 -6.848 -8.484 1 91.88 159 PRO A O 1
ATOM 1313 N N . LEU A 1 160 ? 6.855 -5.824 -9.445 1 91.62 160 LEU A N 1
ATOM 1314 C CA . LEU A 1 160 ? 7.438 -5.953 -10.773 1 91.62 160 LEU A CA 1
ATOM 1315 C C . LEU A 1 160 ? 8.688 -5.086 -10.906 1 91.62 160 LEU A C 1
ATOM 1317 O O . LEU A 1 160 ? 9.484 -5.273 -11.828 1 91.62 160 LEU A O 1
ATOM 1321 N N . ASN A 1 161 ? 8.867 -4.207 -9.984 1 89.25 161 ASN A N 1
ATOM 1322 C CA . ASN A 1 161 ? 10.078 -3.402 -9.984 1 89.25 161 ASN A CA 1
ATOM 1323 C C . ASN A 1 161 ? 11.312 -4.25 -9.672 1 89.25 161 ASN A C 1
ATOM 1325 O O . ASN A 1 161 ? 12.398 -3.982 -10.18 1 89.25 161 ASN A O 1
ATOM 1329 N N . PHE A 1 162 ? 11.148 -5.273 -8.945 1 87.81 162 PHE A N 1
ATOM 1330 C CA . PHE A 1 162 ? 12.273 -6.098 -8.523 1 87.81 162 PHE A CA 1
ATOM 1331 C C . PHE A 1 162 ? 12.859 -6.863 -9.703 1 87.81 162 PHE A C 1
ATOM 1333 O O . PHE A 1 162 ? 14.062 -7.133 -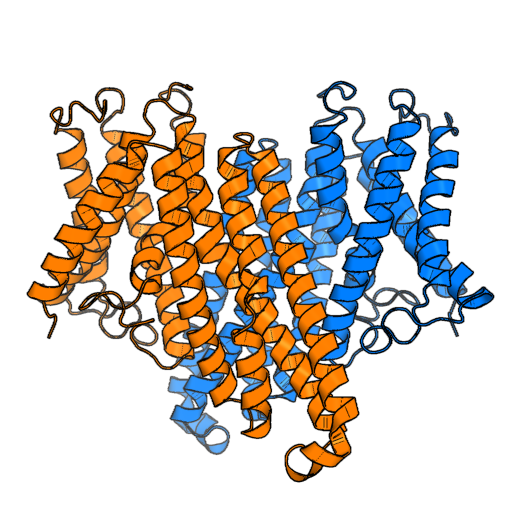9.742 1 87.81 162 PHE A O 1
ATOM 1340 N N . VAL A 1 163 ? 12.016 -7.172 -10.664 1 89.94 163 VAL A N 1
ATOM 1341 C CA . VAL A 1 163 ? 12.469 -7.902 -11.844 1 89.94 163 VAL A CA 1
ATOM 1342 C C . VAL A 1 163 ? 13.336 -6.992 -12.711 1 89.94 163 VAL A C 1
ATOM 1344 O O . VAL A 1 163 ? 14.188 -7.469 -13.469 1 89.94 163 VAL A O 1
ATOM 1347 N N . LEU A 1 164 ? 13.164 -5.723 -12.57 1 90.06 164 LEU A N 1
ATOM 1348 C CA . LEU A 1 164 ? 13.953 -4.746 -13.32 1 90.06 164 LEU A CA 1
ATOM 1349 C C . LEU A 1 164 ? 15.242 -4.406 -12.578 1 90.06 164 LEU A C 1
ATOM 1351 O O . LEU A 1 164 ? 16.297 -4.27 -13.195 1 90.06 164 LEU A O 1
ATOM 1355 N N . ILE A 1 165 ? 15.172 -4.344 -11.289 1 84.62 165 ILE A N 1
ATOM 1356 C CA . ILE A 1 165 ? 16.328 -3.953 -10.477 1 84.62 165 ILE A CA 1
ATOM 1357 C C . ILE A 1 165 ? 17.391 -5.035 -10.539 1 84.62 165 ILE A C 1
ATOM 1359 O O . ILE A 1 165 ? 18.594 -4.746 -10.406 1 84.62 165 ILE A O 1
ATOM 1363 N N . VAL A 1 166 ? 17.047 -6.242 -10.82 1 87.31 166 VAL A N 1
ATOM 1364 C CA . VAL A 1 166 ? 17.984 -7.367 -10.867 1 87.31 166 VAL A CA 1
ATOM 1365 C C . VAL A 1 166 ? 18.969 -7.176 -12.016 1 87.31 166 VAL A C 1
ATOM 1367 O O . VAL A 1 166 ? 20.047 -7.793 -12.023 1 87.31 166 VAL A O 1
ATOM 1370 N N . PHE A 1 167 ? 18.688 -6.289 -12.938 1 88.44 167 PHE A N 1
ATOM 1371 C CA . PHE A 1 167 ? 19.562 -6.055 -14.086 1 88.44 167 PHE A CA 1
ATOM 1372 C C . PHE A 1 167 ? 20.828 -5.324 -13.664 1 88.44 167 PHE A C 1
ATOM 1374 O O . PHE A 1 167 ? 21.75 -5.148 -14.477 1 88.44 167 PHE A O 1
ATOM 1381 N N . GLN A 1 168 ? 20.891 -4.926 -12.414 1 84.81 168 GLN A N 1
ATOM 1382 C CA . GLN A 1 168 ? 22.125 -4.383 -11.883 1 84.81 168 GLN A CA 1
ATOM 1383 C C . GLN A 1 168 ? 23.203 -5.461 -11.797 1 84.81 168 GLN A C 1
ATOM 1385 O O . GLN A 1 168 ? 24.391 -5.152 -11.648 1 84.81 168 GLN A O 1
ATOM 1390 N N . PHE A 1 169 ? 22.797 -6.703 -11.898 1 85 169 PHE A N 1
ATOM 1391 C CA . PHE A 1 169 ? 23.719 -7.824 -11.867 1 85 169 PHE A CA 1
ATOM 1392 C C . PHE A 1 169 ? 23.922 -8.406 -13.266 1 85 169 PHE A C 1
ATOM 1394 O O . PHE A 1 169 ? 22.969 -8.461 -14.055 1 85 169 PHE A O 1
ATOM 1401 N N . LYS A 1 170 ? 25.125 -8.891 -13.547 1 86.25 170 LYS A N 1
ATOM 1402 C CA . LYS A 1 170 ? 25.438 -9.508 -14.836 1 86.25 170 LYS A CA 1
ATOM 1403 C C . LYS A 1 170 ? 24.594 -10.766 -15.047 1 86.25 170 LYS A C 1
ATOM 1405 O O . LYS A 1 170 ? 24.266 -11.117 -16.188 1 86.25 170 LYS A O 1
ATOM 1410 N N . GLN A 1 171 ? 24.156 -11.391 -13.977 1 87 171 GLN A N 1
ATOM 1411 C CA . GLN A 1 171 ? 23.422 -12.641 -14.039 1 87 171 GLN A CA 1
ATOM 1412 C C . GLN A 1 171 ? 21.922 -12.391 -14.047 1 87 171 GLN A C 1
ATOM 1414 O O . GLN A 1 171 ? 21.125 -13.297 -13.758 1 87 171 GLN A O 1
ATOM 1419 N N . ALA A 1 172 ? 21.5 -11.211 -14.367 1 88.12 172 ALA A N 1
ATOM 1420 C CA . ALA A 1 172 ? 20.094 -10.797 -14.281 1 88.12 172 ALA A CA 1
ATOM 1421 C C . ALA A 1 172 ? 19.203 -11.711 -15.125 1 88.12 172 ALA A C 1
ATOM 1423 O O . ALA A 1 172 ? 18.109 -12.086 -14.695 1 88.12 172 ALA A O 1
ATOM 1424 N N . GLN A 1 173 ? 19.688 -12.078 -16.281 1 87.94 173 GLN A N 1
ATOM 1425 C CA . GLN A 1 173 ? 18.891 -12.906 -17.172 1 87.94 173 GLN A CA 1
ATOM 1426 C C . GLN A 1 173 ? 18.625 -14.281 -16.578 1 87.94 173 GLN A C 1
ATOM 1428 O O . GLN A 1 173 ? 17.5 -14.789 -16.625 1 87.94 173 GLN A O 1
ATOM 1433 N N . ALA A 1 174 ? 19.594 -14.812 -15.984 1 87.25 174 ALA A N 1
ATOM 1434 C CA . ALA A 1 174 ? 19.469 -16.125 -15.359 1 87.25 174 ALA A CA 1
ATOM 1435 C C . ALA A 1 174 ? 18.516 -16.094 -14.172 1 87.25 174 ALA A C 1
ATOM 1437 O O . ALA A 1 174 ? 17.672 -16.969 -14.016 1 87.25 174 ALA A O 1
ATOM 1438 N N . LEU A 1 175 ? 18.625 -15.094 -13.422 1 90.94 175 LEU A N 1
ATOM 1439 C CA . LEU A 1 175 ? 17.797 -14.953 -12.227 1 90.94 175 LEU A CA 1
ATOM 1440 C C . LEU A 1 175 ? 16.328 -14.781 -12.602 1 90.94 175 LEU A C 1
ATOM 1442 O O . LEU A 1 175 ? 15.453 -15.398 -11.984 1 90.94 175 LEU A O 1
ATOM 1446 N N . ASN A 1 176 ? 16.094 -13.938 -13.602 1 93.12 176 ASN A N 1
ATOM 1447 C CA . ASN A 1 176 ? 14.727 -13.75 -14.062 1 93.12 176 ASN A CA 1
ATOM 1448 C C . ASN A 1 176 ? 14.172 -15.023 -14.688 1 93.12 176 ASN A C 1
ATOM 1450 O O . ASN A 1 176 ? 12.977 -15.312 -14.555 1 93.12 176 ASN A O 1
ATOM 1454 N N . LEU A 1 177 ? 14.984 -15.734 -15.32 1 91.5 177 LEU A N 1
ATOM 1455 C CA . LEU A 1 177 ? 14.539 -16.984 -15.93 1 91.5 177 LEU A CA 1
ATOM 1456 C C . LEU A 1 177 ? 14.148 -18 -14.867 1 91.5 177 LEU A C 1
ATOM 1458 O O . LEU A 1 177 ? 13.109 -18.656 -14.984 1 91.5 177 LEU A O 1
ATOM 1462 N N . ILE A 1 178 ? 14.977 -18.172 -13.844 1 92.38 178 ILE A N 1
ATOM 1463 C CA . ILE A 1 178 ? 14.672 -19.109 -12.766 1 92.38 178 ILE A CA 1
ATOM 1464 C C . ILE A 1 178 ? 13.359 -18.719 -12.094 1 92.38 178 ILE A C 1
ATOM 1466 O O . ILE A 1 178 ? 12.531 -19.578 -11.773 1 92.38 178 ILE A O 1
ATOM 1470 N N . TRP A 1 179 ? 13.18 -17.422 -11.891 1 95 179 TRP A N 1
ATOM 1471 C CA . TRP A 1 179 ? 11.961 -16.875 -11.289 1 95 179 TRP A CA 1
ATOM 1472 C C . TRP A 1 179 ? 10.734 -17.234 -12.133 1 95 179 TRP A C 1
ATOM 1474 O O . TRP A 1 179 ? 9.75 -17.75 -11.609 1 95 179 TRP A O 1
ATOM 1484 N N . LEU A 1 180 ? 10.859 -17.062 -13.438 1 94.38 180 LEU A N 1
ATOM 1485 C CA . LEU A 1 180 ? 9.75 -17.312 -14.352 1 94.38 180 LEU A CA 1
ATOM 1486 C C . LEU A 1 180 ? 9.406 -18.797 -14.43 1 94.38 180 LEU A C 1
ATOM 1488 O O . LEU A 1 180 ? 8.25 -19.172 -14.258 1 94.38 180 LEU A O 1
ATOM 1492 N N . ILE A 1 181 ? 10.375 -19.562 -14.609 1 93.06 181 ILE A N 1
ATOM 1493 C CA . ILE A 1 181 ? 10.172 -20.984 -14.781 1 93.06 181 ILE A CA 1
ATOM 1494 C C . ILE A 1 181 ? 9.625 -21.594 -13.484 1 93.06 181 ILE A C 1
ATOM 1496 O O . ILE A 1 181 ? 8.719 -22.422 -13.516 1 93.06 181 ILE A O 1
ATOM 1500 N N . SER A 1 182 ? 10.195 -21.156 -12.398 1 96.44 182 SER A N 1
ATOM 1501 C CA . SER A 1 182 ? 9.734 -21.656 -11.117 1 96.44 182 SER A CA 1
ATOM 1502 C C . SER A 1 182 ? 8.258 -21.359 -10.891 1 96.44 182 SER A C 1
ATOM 1504 O O . SER A 1 182 ? 7.492 -22.219 -10.461 1 96.44 182 SER A O 1
ATOM 1506 N N . ALA A 1 183 ? 7.863 -20.188 -11.18 1 95.5 183 ALA A N 1
ATOM 1507 C CA . ALA A 1 183 ? 6.469 -19.797 -11 1 95.5 183 ALA A CA 1
ATOM 1508 C C . ALA A 1 183 ? 5.551 -20.562 -11.945 1 95.5 183 ALA A C 1
ATOM 1510 O O . ALA A 1 183 ? 4.516 -21.078 -11.531 1 95.5 183 ALA A O 1
ATOM 1511 N N . TRP A 1 184 ? 5.93 -20.656 -13.211 1 93.06 184 TRP A N 1
ATOM 1512 C CA . TRP A 1 184 ? 5.125 -21.344 -14.219 1 93.06 184 TRP A CA 1
ATOM 1513 C C . TRP A 1 184 ? 5 -22.828 -13.898 1 93.06 184 TRP A C 1
ATOM 1515 O O . TRP A 1 184 ? 3.922 -23.406 -14.039 1 93.06 184 TRP A O 1
ATOM 1525 N N . GLN A 1 185 ? 6.07 -23.328 -13.477 1 95.38 185 GLN A N 1
ATOM 1526 C CA . GLN A 1 185 ? 6.066 -24.75 -13.195 1 95.38 185 GLN A CA 1
ATOM 1527 C C . GLN A 1 185 ? 5.301 -25.062 -11.914 1 95.38 185 GLN A C 1
ATOM 1529 O O . GLN A 1 185 ? 4.766 -26.156 -11.75 1 95.38 185 GLN A O 1
ATOM 1534 N N . THR A 1 186 ? 5.273 -24.156 -11.008 1 96.75 186 THR A N 1
ATOM 1535 C CA . THR A 1 186 ? 4.445 -24.344 -9.82 1 96.75 186 THR A CA 1
ATOM 1536 C C . THR A 1 186 ? 2.979 -24.516 -10.211 1 96.75 186 THR A C 1
ATOM 1538 O O . THR A 1 186 ? 2.311 -25.438 -9.734 1 96.75 186 THR A O 1
ATOM 1541 N N . ASP A 1 187 ? 2.52 -23.703 -11.078 1 92.19 187 ASP A N 1
ATOM 1542 C CA . ASP A 1 187 ? 1.139 -23.781 -11.539 1 92.19 187 ASP A CA 1
ATOM 1543 C C . ASP A 1 187 ? 0.899 -25.078 -12.305 1 92.19 187 ASP A C 1
ATOM 1545 O O . ASP A 1 187 ? -0.126 -25.75 -12.117 1 92.19 187 ASP A O 1
ATOM 1549 N N . ASN A 1 188 ? 1.804 -25.391 -13.195 1 91.56 188 ASN A N 1
ATOM 1550 C CA . ASN A 1 188 ? 1.689 -26.625 -13.969 1 91.56 188 ASN A CA 1
ATOM 1551 C C . ASN A 1 188 ? 1.694 -27.859 -13.062 1 91.56 188 ASN A C 1
ATOM 1553 O O . ASN A 1 188 ? 0.903 -28.781 -13.266 1 91.56 188 ASN A O 1
ATOM 1557 N N . GLY A 1 189 ? 2.623 -27.844 -12.164 1 94.31 189 GLY A N 1
ATOM 1558 C CA . GLY A 1 189 ? 2.695 -28.953 -11.234 1 94.31 189 GLY A CA 1
ATOM 1559 C C . GLY A 1 189 ? 1.445 -29.109 -10.391 1 94.31 189 GLY A C 1
ATOM 1560 O O . GLY A 1 189 ? 0.983 -30.219 -10.148 1 94.31 189 GLY A O 1
ATOM 1561 N N . ALA A 1 190 ? 0.94 -28.016 -9.961 1 93.75 190 ALA A N 1
ATOM 1562 C CA . ALA A 1 190 ? -0.291 -28.047 -9.18 1 93.75 190 ALA A CA 1
ATOM 1563 C C . ALA A 1 190 ? -1.45 -28.609 -10 1 93.75 190 ALA A C 1
ATOM 1565 O O . ALA A 1 190 ? -2.262 -29.391 -9.5 1 93.75 190 ALA A O 1
ATOM 1566 N N . LEU A 1 191 ? -1.507 -28.203 -11.242 1 88.56 191 LEU A N 1
ATOM 1567 C CA . LEU A 1 191 ? -2.57 -28.656 -12.125 1 88.56 191 LEU A CA 1
ATOM 1568 C C . LEU A 1 191 ? -2.428 -30.156 -12.422 1 88.56 191 LEU A C 1
ATOM 1570 O O . LEU A 1 191 ? -3.398 -30.906 -12.312 1 88.56 191 LEU A O 1
ATOM 1574 N N . PHE A 1 192 ? -1.246 -30.578 -12.734 1 91.81 192 PHE A N 1
ATOM 1575 C CA . PHE A 1 192 ? -0.99 -31.969 -13.125 1 91.81 192 PHE A CA 1
ATOM 1576 C C . PHE A 1 192 ? -1.17 -32.906 -11.938 1 91.81 192 PHE A C 1
ATOM 1578 O O . PHE A 1 192 ? -1.928 -33.875 -12.016 1 91.81 192 PHE A O 1
ATOM 1585 N N . MET A 1 193 ? -0.495 -32.625 -10.859 1 93.25 193 MET A N 1
ATOM 1586 C CA . MET A 1 193 ? -0.546 -33.5 -9.68 1 93.25 193 MET A CA 1
ATOM 1587 C C . MET A 1 193 ? -1.908 -33.406 -9 1 93.25 193 MET A C 1
ATOM 1589 O O . MET A 1 193 ? -2.398 -34.406 -8.461 1 93.25 193 MET A O 1
ATOM 1593 N N . GLY A 1 194 ? -2.477 -32.25 -9.031 1 91.81 194 GLY A N 1
ATOM 1594 C CA . GLY A 1 194 ? -3.811 -32.094 -8.469 1 91.81 194 GLY A CA 1
ATOM 1595 C C . GLY A 1 194 ? -4.871 -32.844 -9.227 1 91.81 194 GLY A C 1
ATOM 1596 O O . GLY A 1 194 ? -5.758 -33.469 -8.625 1 91.81 194 GLY A O 1
ATOM 1597 N N . SER A 1 195 ? -4.789 -32.906 -10.484 1 90.62 195 SER A N 1
ATOM 1598 C CA . SER A 1 195 ? -5.766 -33.594 -11.312 1 90.62 195 SER A CA 1
ATOM 1599 C C . SER A 1 195 ? -5.578 -35.125 -11.227 1 90.62 195 SER A C 1
ATOM 1601 O O . SER A 1 195 ? -6.551 -35.875 -11.273 1 90.62 195 SER A O 1
ATOM 1603 N N . MET A 1 196 ? -4.426 -35.531 -11.023 1 93.12 196 MET A N 1
ATOM 1604 C CA . MET A 1 196 ? -4.117 -36.969 -11.023 1 93.12 196 MET A CA 1
ATOM 1605 C C . MET A 1 196 ? -4.297 -37.562 -9.625 1 93.12 196 MET A C 1
ATOM 1607 O O . MET A 1 196 ? -4.805 -38.656 -9.484 1 93.12 196 MET A O 1
ATOM 1611 N N . PHE A 1 197 ? -3.885 -36.812 -8.586 1 93.94 197 PHE A N 1
ATOM 1612 C CA . PHE A 1 197 ? -3.809 -37.406 -7.258 1 93.94 197 PHE A CA 1
ATOM 1613 C C . PHE A 1 197 ? -4.617 -36.594 -6.25 1 93.94 197 PHE A C 1
ATOM 1615 O O . PHE A 1 197 ? -4.664 -36.938 -5.066 1 93.94 197 PHE A O 1
ATOM 1622 N N . GLY A 1 198 ? -5.18 -35.562 -6.699 1 92.44 198 GLY A N 1
ATOM 1623 C CA . GLY A 1 198 ? -5.855 -34.656 -5.773 1 92.44 198 GLY A CA 1
ATOM 1624 C C . GLY A 1 198 ? -6.953 -35.344 -4.977 1 92.44 198 GLY A C 1
ATOM 1625 O O . GLY A 1 198 ? -7.828 -36 -5.547 1 92.44 198 GLY A O 1
ATOM 1626 N N . LYS A 1 199 ? -6.934 -35.312 -3.623 1 93.06 199 LYS A N 1
ATOM 1627 C CA . LYS A 1 199 ? -7.941 -35.906 -2.74 1 93.06 199 LYS A CA 1
ATOM 1628 C C . LYS A 1 199 ? -8.289 -34.938 -1.602 1 93.06 199 LYS A C 1
ATOM 1630 O O . LYS A 1 199 ? -9.461 -34.781 -1.26 1 93.06 199 LYS A O 1
ATOM 1635 N N . THR A 1 200 ? -7.25 -34.344 -1.043 1 95.06 200 THR A N 1
ATOM 1636 C CA . THR A 1 200 ? -7.434 -33.5 0.123 1 95.06 200 THR A CA 1
ATOM 1637 C C . THR A 1 200 ? -7.457 -32.031 -0.284 1 95.06 200 THR A C 1
ATOM 1639 O O . THR A 1 200 ? -6.473 -31.5 -0.804 1 95.06 200 THR A O 1
ATOM 1642 N N . LEU A 1 201 ? -8.523 -31.375 0.031 1 92.88 201 LEU A N 1
ATOM 1643 C CA . LEU A 1 201 ? -8.688 -29.969 -0.356 1 92.88 201 LEU A CA 1
ATOM 1644 C C . LEU A 1 201 ? -7.785 -29.062 0.472 1 92.88 201 LEU A C 1
ATOM 1646 O O . LEU A 1 201 ? -7.598 -29.297 1.669 1 92.88 201 LEU A O 1
ATOM 1650 N N . PHE A 1 202 ? -7.32 -28.062 -0.136 1 91 202 PHE A N 1
ATOM 1651 C CA . PHE A 1 202 ? -6.398 -27.125 0.49 1 91 202 PHE A CA 1
ATOM 1652 C C . PHE A 1 202 ? -7.156 -25.984 1.146 1 91 202 PHE A C 1
ATOM 1654 O O . PHE A 1 202 ? -7.062 -25.781 2.359 1 91 202 PHE A O 1
ATOM 1661 N N . CYS A 1 203 ? -7.902 -25.203 0.413 1 90.44 203 CYS A N 1
ATOM 1662 C CA . CYS A 1 203 ? -8.727 -24.094 0.879 1 90.44 203 CYS A CA 1
ATOM 1663 C C . CYS A 1 203 ? -10.039 -24.016 0.1 1 90.44 203 CYS A C 1
ATOM 1665 O O . CYS A 1 203 ? -10.234 -23.109 -0.714 1 90.44 203 CYS A O 1
ATOM 1667 N N . PRO A 1 204 ? -10.945 -24.797 0.387 1 89.5 204 PRO A N 1
ATOM 1668 C CA . PRO A 1 204 ? -12.148 -24.984 -0.432 1 89.5 204 PRO A CA 1
ATOM 1669 C C . PRO A 1 204 ? -13.016 -23.719 -0.492 1 89.5 204 PRO A C 1
ATOM 1671 O O . PRO A 1 204 ? -13.711 -23.484 -1.485 1 89.5 204 PRO A O 1
ATOM 1674 N N . LYS A 1 205 ? -12.961 -22.938 0.46 1 87.44 205 LYS A N 1
ATOM 1675 C CA . LYS A 1 205 ? -13.805 -21.75 0.494 1 87.44 205 LYS A CA 1
ATOM 1676 C C . LYS A 1 205 ? -13.344 -20.719 -0.533 1 87.44 205 LYS A C 1
ATOM 1678 O O . LYS A 1 205 ? -14.148 -19.953 -1.065 1 87.44 205 LYS A O 1
ATOM 1683 N N . ILE A 1 206 ? -12.102 -20.734 -0.765 1 90.31 206 ILE A N 1
ATOM 1684 C CA . ILE A 1 206 ? -11.523 -19.75 -1.674 1 90.31 206 ILE A CA 1
ATOM 1685 C C . ILE A 1 206 ? -11.234 -20.406 -3.023 1 90.31 206 ILE A C 1
ATOM 1687 O O . ILE A 1 206 ? -11.531 -19.828 -4.074 1 90.31 206 ILE A O 1
ATOM 1691 N N . SER A 1 207 ? -10.633 -21.547 -2.945 1 91.19 207 SER A N 1
ATOM 1692 C CA . SER A 1 207 ? -10.289 -22.344 -4.129 1 91.19 207 SER A CA 1
ATOM 1693 C C . SER A 1 207 ? -10.758 -23.781 -3.982 1 91.19 207 SER A C 1
ATOM 1695 O O . SER A 1 207 ? -9.984 -24.641 -3.549 1 91.19 207 SER A O 1
ATOM 1697 N N . PRO A 1 208 ? -11.852 -24.016 -4.469 1 90.69 208 PRO A N 1
ATOM 1698 C CA . PRO A 1 208 ? -12.469 -25.328 -4.215 1 90.69 208 PRO A CA 1
ATOM 1699 C C . PRO A 1 208 ? -11.727 -26.469 -4.895 1 90.69 208 PRO A C 1
ATOM 1701 O O . PRO A 1 208 ? -11.883 -27.625 -4.492 1 90.69 208 PRO A O 1
ATOM 1704 N N . ASN A 1 209 ? -11 -26.25 -5.852 1 88.94 209 ASN A N 1
ATOM 1705 C CA . ASN A 1 209 ? -10.367 -27.328 -6.613 1 88.94 209 ASN A CA 1
ATOM 1706 C C . ASN A 1 209 ? -8.906 -27.516 -6.215 1 88.94 209 ASN A C 1
ATOM 1708 O O . ASN A 1 209 ? -8.258 -28.469 -6.656 1 88.94 209 ASN A O 1
ATOM 1712 N N . LYS A 1 210 ? -8.391 -26.719 -5.418 1 92.31 210 LYS A N 1
ATOM 1713 C CA . LYS A 1 210 ? -6.996 -26.859 -5.008 1 92.31 210 LYS A CA 1
ATOM 1714 C C . LYS A 1 210 ? -6.836 -27.922 -3.934 1 92.31 210 LYS A C 1
ATOM 1716 O O . LYS A 1 210 ? -7.641 -28 -3.002 1 92.31 210 LYS A O 1
ATOM 1721 N N . THR A 1 211 ? -5.82 -28.719 -4.145 1 95.5 211 THR A N 1
ATOM 1722 C CA . THR A 1 211 ? -5.586 -29.812 -3.215 1 95.5 211 THR A CA 1
ATOM 1723 C C . THR A 1 211 ? -4.164 -29.766 -2.67 1 95.5 211 THR A C 1
ATOM 1725 O O . THR A 1 211 ? -3.289 -29.125 -3.258 1 95.5 211 THR A O 1
ATOM 1728 N N . TRP A 1 212 ? -3.984 -30.422 -1.521 1 96.44 212 TRP A N 1
ATOM 1729 C CA . TRP A 1 212 ? -2.656 -30.516 -0.925 1 96.44 212 TRP A CA 1
ATOM 1730 C C . TRP A 1 212 ? -1.701 -31.281 -1.84 1 96.44 212 TRP A C 1
ATOM 1732 O O . TRP A 1 212 ? -0.512 -30.953 -1.91 1 96.44 212 TRP A O 1
ATOM 1742 N N . GLU A 1 213 ? -2.217 -32.281 -2.518 1 97 213 GLU A N 1
ATOM 1743 C CA . GLU A 1 213 ? -1.41 -33.031 -3.477 1 97 213 GLU A CA 1
ATOM 1744 C C . GLU A 1 213 ? -0.965 -32.125 -4.633 1 97 213 GLU A C 1
ATOM 1746 O O . GLU A 1 213 ? 0.179 -32.219 -5.086 1 97 213 GLU A O 1
ATOM 1751 N N . GLY A 1 214 ? -1.806 -31.328 -5.012 1 96.12 214 GLY A N 1
ATOM 1752 C CA . GLY A 1 214 ? -1.458 -30.375 -6.051 1 96.12 214 GLY A CA 1
ATOM 1753 C C . GLY A 1 214 ? -0.403 -29.375 -5.613 1 96.12 214 GLY A C 1
ATOM 1754 O O . GLY A 1 214 ? 0.537 -29.094 -6.359 1 96.12 214 GLY A O 1
ATOM 1755 N N . VAL A 1 215 ? -0.614 -28.891 -4.41 1 97 215 VAL A N 1
ATOM 1756 C CA . VAL A 1 215 ? 0.33 -27.922 -3.855 1 97 215 VAL A CA 1
ATOM 1757 C C . VAL A 1 215 ? 1.717 -28.562 -3.756 1 97 215 VAL A C 1
ATOM 1759 O O . VAL A 1 215 ? 2.709 -27.969 -4.188 1 97 215 VAL A O 1
ATOM 1762 N N . SER A 1 216 ? 1.754 -29.703 -3.244 1 97.5 216 SER A N 1
ATOM 1763 C CA . SER A 1 216 ? 3.023 -30.406 -3.131 1 97.5 216 SER A CA 1
ATOM 1764 C C . SER A 1 216 ? 3.621 -30.703 -4.504 1 97.5 216 SER A C 1
ATOM 1766 O O . SER A 1 216 ? 4.836 -30.609 -4.691 1 97.5 216 SER A O 1
ATOM 1768 N N . GLY A 1 217 ? 2.768 -31.109 -5.414 1 97.25 217 GLY A N 1
ATOM 1769 C CA . GLY A 1 217 ? 3.217 -31.328 -6.777 1 97.25 217 GLY A CA 1
ATOM 1770 C C . GLY A 1 217 ? 3.768 -30.078 -7.438 1 97.25 217 GLY A C 1
ATOM 1771 O O . GLY A 1 217 ? 4.742 -30.156 -8.195 1 97.25 217 GLY A O 1
ATOM 1772 N N . GLY A 1 218 ? 3.164 -28.953 -7.188 1 97.56 218 GLY A N 1
ATOM 1773 C CA . GLY A 1 218 ? 3.658 -27.688 -7.699 1 97.56 218 GLY A CA 1
ATOM 1774 C C . GLY A 1 218 ? 5.039 -27.344 -7.184 1 97.56 218 GLY A C 1
ATOM 1775 O O . GLY A 1 218 ? 5.918 -26.953 -7.957 1 97.56 218 GLY A O 1
ATOM 1776 N N . ILE A 1 219 ? 5.223 -27.547 -5.906 1 98.19 219 ILE A N 1
ATOM 1777 C CA . ILE A 1 219 ? 6.52 -27.266 -5.301 1 98.19 219 ILE A CA 1
ATOM 1778 C C . ILE A 1 219 ? 7.574 -28.219 -5.875 1 98.19 219 ILE A C 1
ATOM 1780 O O . ILE A 1 219 ? 8.664 -27.781 -6.254 1 98.19 219 ILE A O 1
ATOM 1784 N N . PHE A 1 220 ? 7.188 -29.406 -6.012 1 98.06 220 PHE A N 1
ATOM 1785 C CA . PHE A 1 220 ? 8.102 -30.422 -6.52 1 98.06 220 PHE A CA 1
ATOM 1786 C C . PHE A 1 220 ? 8.516 -30.109 -7.949 1 98.06 220 PHE A C 1
ATOM 1788 O O . PHE A 1 220 ? 9.711 -30.109 -8.273 1 98.06 220 PHE A O 1
ATOM 1795 N N . LEU A 1 221 ? 7.559 -29.891 -8.781 1 97.94 221 LEU A N 1
ATOM 1796 C CA . LEU A 1 221 ? 7.871 -29.656 -10.188 1 97.94 221 LEU A CA 1
ATOM 1797 C C . LEU A 1 221 ? 8.695 -28.391 -10.352 1 97.94 221 LEU A C 1
ATOM 1799 O O . LEU A 1 221 ? 9.562 -28.312 -11.227 1 97.94 221 LEU A O 1
ATOM 1803 N N . SER A 1 222 ? 8.406 -27.359 -9.594 1 97.81 222 SER A N 1
ATOM 1804 C CA . SER A 1 222 ? 9.18 -26.125 -9.641 1 97.81 222 SER A CA 1
ATOM 1805 C C . SER A 1 222 ? 10.641 -26.375 -9.289 1 97.81 222 SER A C 1
ATOM 1807 O O . SER A 1 222 ? 11.539 -25.969 -10.039 1 97.81 222 SER A O 1
ATOM 1809 N N . VAL A 1 223 ? 10.891 -27.094 -8.227 1 97.5 223 VAL A N 1
ATOM 1810 C CA . VAL A 1 223 ? 12.25 -27.359 -7.77 1 97.5 223 VAL A CA 1
ATOM 1811 C C . VAL A 1 223 ? 12.945 -28.297 -8.758 1 97.5 223 VAL A C 1
ATOM 1813 O O . VAL A 1 223 ? 14.109 -28.094 -9.094 1 97.5 223 VAL A O 1
ATOM 1816 N N . PHE A 1 224 ? 12.234 -29.266 -9.219 1 96.88 224 PHE A N 1
ATOM 1817 C CA . PHE A 1 224 ? 12.789 -30.219 -10.172 1 96.88 224 PHE A CA 1
ATOM 1818 C C . PHE A 1 224 ? 13.195 -29.531 -11.469 1 96.88 224 PHE A C 1
ATOM 1820 O O . PHE A 1 224 ? 14.266 -29.781 -12.008 1 96.88 224 PHE A O 1
ATOM 1827 N N . SER A 1 225 ? 12.328 -28.719 -11.992 1 95.44 225 SER A N 1
ATOM 1828 C CA . SER A 1 225 ? 12.633 -27.984 -13.219 1 95.44 225 SER A CA 1
ATOM 1829 C C . SER A 1 225 ? 13.844 -27.078 -13.039 1 95.44 225 SER A C 1
ATOM 1831 O O . SER A 1 225 ? 14.648 -26.906 -13.961 1 95.44 225 SER A O 1
ATOM 1833 N N . SER A 1 226 ? 13.914 -26.484 -11.867 1 93.44 226 SER A N 1
ATOM 1834 C CA . SER A 1 226 ? 15.062 -25.625 -11.586 1 93.44 226 SER A CA 1
ATOM 1835 C C . SER A 1 226 ? 16.359 -26.438 -11.523 1 93.44 226 SER A C 1
ATOM 1837 O O . SER A 1 226 ? 17.422 -25.953 -11.906 1 93.44 226 SER A O 1
ATOM 1839 N N . LEU A 1 227 ? 16.281 -27.625 -10.992 1 92.62 227 LEU A N 1
ATOM 1840 C CA . LEU A 1 227 ? 17.422 -28.516 -10.984 1 92.62 227 LEU A CA 1
ATOM 1841 C C . LEU A 1 227 ? 17.891 -28.812 -12.406 1 92.62 227 LEU A C 1
ATOM 1843 O O . LEU A 1 227 ? 19.094 -28.766 -12.695 1 92.62 227 LEU A O 1
ATOM 1847 N N . ILE A 1 228 ? 16.984 -29.094 -13.25 1 91.94 228 ILE A N 1
ATOM 1848 C CA . ILE A 1 228 ? 17.297 -29.375 -14.648 1 91.94 228 ILE A CA 1
ATOM 1849 C C . ILE A 1 228 ? 17.938 -28.141 -15.289 1 91.94 228 ILE A C 1
ATOM 1851 O O . ILE A 1 228 ? 18.938 -28.234 -16 1 91.94 228 ILE A O 1
ATOM 1855 N N . LEU A 1 229 ? 17.328 -27.016 -14.977 1 88.75 229 LEU A N 1
ATOM 1856 C CA . LEU A 1 229 ? 17.828 -25.766 -15.523 1 88.75 229 LEU A CA 1
ATOM 1857 C C . LEU A 1 229 ? 19.25 -25.516 -15.078 1 88.75 229 LEU A C 1
ATOM 1859 O O . LEU A 1 229 ? 20.062 -24.984 -15.844 1 88.75 229 LEU A O 1
ATOM 1863 N N . SER A 1 230 ? 19.547 -25.812 -13.867 1 87.62 230 SER A N 1
ATOM 1864 C CA . SER A 1 230 ? 20.891 -25.578 -13.32 1 87.62 230 SER A CA 1
ATOM 1865 C C . SER A 1 230 ? 21.922 -26.438 -14.016 1 87.62 230 SER A C 1
ATOM 1867 O O . SER A 1 230 ? 23.109 -26.094 -14.047 1 87.62 230 SER A O 1
ATOM 1869 N N . GLN A 1 231 ? 21.547 -27.594 -14.523 1 84.56 231 GLN A N 1
ATOM 1870 C CA . GLN A 1 231 ? 22.469 -28.531 -15.164 1 84.56 231 GLN A CA 1
ATOM 1871 C C . GLN A 1 231 ? 22.625 -28.219 -16.656 1 84.56 231 GLN A C 1
ATOM 1873 O O . GLN A 1 231 ? 23.562 -28.688 -17.297 1 84.56 231 GLN A O 1
ATOM 1878 N N . LEU A 1 232 ? 21.625 -27.562 -17.109 1 76.38 232 LEU A N 1
ATOM 1879 C CA . LEU A 1 232 ? 21.641 -27.266 -18.547 1 76.38 232 LEU A CA 1
ATOM 1880 C C . LEU A 1 232 ? 22.578 -26.109 -18.844 1 76.38 232 LEU A C 1
ATOM 1882 O O . LEU A 1 232 ? 22.516 -25.062 -18.188 1 76.38 232 LEU A O 1
ATOM 1886 N N . ASN A 1 233 ? 23.938 -26.297 -19.062 1 60.75 233 ASN A N 1
ATOM 1887 C CA . ASN A 1 233 ? 24.906 -25.281 -19.5 1 60.75 233 ASN A CA 1
ATOM 1888 C C . ASN A 1 233 ? 24.5 -24.688 -20.844 1 60.75 233 ASN A C 1
ATOM 1890 O O . ASN A 1 233 ? 25.312 -24 -21.484 1 60.75 233 ASN A O 1
ATOM 1894 N N . PHE A 1 234 ? 23.594 -25.141 -21.312 1 49.75 234 PHE A N 1
ATOM 1895 C CA . PHE A 1 234 ? 23.375 -24.938 -22.75 1 49.75 234 PHE A CA 1
ATOM 1896 C C . PHE A 1 234 ? 22.922 -23.516 -23.031 1 49.75 234 PHE A C 1
ATOM 1898 O O . PHE A 1 234 ? 22.938 -23.078 -24.188 1 49.75 234 PHE A O 1
ATOM 1905 N N . LEU A 1 235 ? 22.219 -22.859 -22.094 1 50.56 235 LEU A N 1
ATOM 1906 C CA . LEU A 1 235 ? 21.734 -21.641 -22.75 1 50.56 235 LEU A CA 1
ATOM 1907 C C . LEU A 1 235 ? 22.812 -20.578 -22.781 1 50.56 235 LEU A C 1
ATOM 1909 O O . LEU A 1 235 ? 23.234 -20.078 -21.719 1 50.56 235 LEU A O 1
ATOM 1913 N N . SER A 1 236 ? 23.672 -20.672 -23.75 1 49.19 236 SER A N 1
ATOM 1914 C CA . SER A 1 236 ? 24.766 -19.75 -24.047 1 49.19 236 SER A CA 1
ATOM 1915 C C . SER A 1 236 ? 24.453 -18.344 -23.547 1 49.19 236 SER A C 1
ATOM 1917 O O . SER A 1 236 ? 25.359 -17.594 -23.188 1 49.19 236 SER A O 1
ATOM 1919 N N . PHE A 1 237 ? 23.297 -17.938 -23.75 1 47.41 237 PHE A N 1
ATOM 1920 C CA . PHE A 1 237 ? 22.953 -16.547 -23.484 1 47.41 237 PHE A CA 1
ATOM 1921 C C . PHE A 1 237 ? 22.688 -16.328 -22 1 47.41 237 PHE A C 1
ATOM 1923 O O . PHE A 1 237 ? 22.516 -15.188 -21.547 1 47.41 237 PHE A O 1
ATOM 1930 N N . ILE A 1 238 ? 22.547 -17.375 -21.266 1 52.66 238 ILE A N 1
ATOM 1931 C CA . ILE A 1 238 ? 22.328 -17.25 -19.844 1 52.66 238 ILE A CA 1
ATOM 1932 C C . ILE A 1 238 ? 23.516 -17.781 -19.062 1 52.66 238 ILE A C 1
ATOM 1934 O O . ILE A 1 238 ? 23.797 -18.984 -19.094 1 52.66 238 ILE A O 1
ATOM 1938 N N . THR A 1 239 ? 24.547 -17.125 -19.078 1 52.47 239 THR A N 1
ATOM 1939 C CA . THR A 1 239 ? 25.719 -17.516 -18.297 1 52.47 239 THR A CA 1
ATOM 1940 C C . THR A 1 239 ? 25.312 -17.938 -16.891 1 52.47 239 THR A C 1
ATOM 1942 O O . THR A 1 239 ? 25.234 -17.109 -15.984 1 52.47 239 THR A O 1
ATOM 1945 N N . LEU A 1 240 ? 24.641 -19.016 -16.828 1 56.97 240 LEU A N 1
ATOM 1946 C CA . LEU A 1 240 ? 24.234 -19.625 -15.562 1 56.97 240 LEU A CA 1
ATOM 1947 C C . LEU A 1 240 ? 25.438 -20.156 -14.789 1 56.97 240 LEU A C 1
ATOM 1949 O O . LEU A 1 240 ? 25.297 -20.531 -13.617 1 56.97 240 LEU A O 1
ATOM 1953 N N . ASP A 1 241 ? 26.562 -20.219 -15.555 1 58.03 241 ASP A N 1
ATOM 1954 C CA . ASP A 1 241 ? 27.734 -20.953 -15.078 1 58.03 241 ASP A CA 1
ATOM 1955 C C . ASP A 1 241 ? 28.234 -20.375 -13.758 1 58.03 241 ASP A C 1
ATOM 1957 O O . ASP A 1 241 ? 28.859 -21.078 -12.961 1 58.03 241 ASP A O 1
ATOM 1961 N N . SER A 1 242 ? 27.656 -19.141 -13.523 1 66 242 SER A N 1
ATOM 1962 C CA . SER A 1 242 ? 28.312 -18.562 -12.359 1 66 242 SER A CA 1
ATOM 1963 C C . SER A 1 242 ? 27.484 -18.75 -11.094 1 66 242 SER A C 1
ATOM 1965 O O . SER A 1 242 ? 27.938 -18.469 -9.992 1 66 242 SER A O 1
ATOM 1967 N N . LEU A 1 243 ? 26.312 -19.562 -11.32 1 80.56 243 LEU A N 1
ATOM 1968 C CA . LEU A 1 243 ? 25.531 -19.688 -10.102 1 80.56 243 LEU A CA 1
ATOM 1969 C C . LEU A 1 243 ? 25.5 -21.141 -9.625 1 80.56 243 LEU A C 1
ATOM 1971 O O . LEU A 1 243 ? 25.281 -22.062 -10.422 1 80.56 243 LEU A O 1
ATOM 1975 N N . HIS A 1 244 ? 25.812 -21.375 -8.453 1 86.62 244 HIS A N 1
ATOM 1976 C CA . HIS A 1 244 ? 25.75 -22.688 -7.832 1 86.62 244 HIS A CA 1
ATOM 1977 C C . HIS A 1 244 ? 24.344 -23.25 -7.852 1 86.62 244 HIS A C 1
ATOM 1979 O O . HIS A 1 244 ? 23.375 -22.5 -7.684 1 86.62 244 HIS A O 1
ATOM 1985 N N . THR A 1 245 ? 24.203 -24.562 -8.008 1 89.69 245 THR A N 1
ATOM 1986 C CA . THR A 1 245 ? 22.922 -25.266 -8.094 1 89.69 245 THR A CA 1
ATOM 1987 C C . THR A 1 245 ? 22.078 -25.016 -6.848 1 89.69 245 THR A C 1
ATOM 1989 O O . THR A 1 245 ? 20.859 -24.938 -6.93 1 89.69 245 THR A O 1
ATOM 1992 N N . LYS A 1 246 ? 22.672 -24.734 -5.746 1 92.19 246 LYS A N 1
ATOM 1993 C CA . LYS A 1 246 ? 21.969 -24.5 -4.492 1 92.19 246 LYS A CA 1
ATOM 1994 C C . LYS A 1 246 ? 21.062 -23.281 -4.598 1 92.19 246 LYS A C 1
ATOM 1996 O O . LYS A 1 246 ? 19.953 -23.281 -4.051 1 92.19 246 LYS A O 1
ATOM 2001 N N . HIS A 1 247 ? 21.469 -22.328 -5.355 1 92.69 247 HIS A N 1
ATOM 2002 C CA . HIS A 1 247 ? 20.688 -21.109 -5.492 1 92.69 247 HIS A CA 1
ATOM 2003 C C . HIS A 1 247 ? 19.469 -21.328 -6.375 1 92.69 247 HIS A C 1
ATOM 2005 O O . HIS A 1 247 ? 18.391 -20.75 -6.129 1 92.69 247 HIS A O 1
ATOM 2011 N N . PHE A 1 248 ? 19.625 -22.219 -7.336 1 91.94 248 PHE A N 1
ATOM 2012 C CA . PHE A 1 248 ? 18.484 -22.562 -8.18 1 91.94 248 PHE A CA 1
ATOM 2013 C C . PHE A 1 248 ? 17.391 -23.234 -7.352 1 91.94 248 PHE A C 1
ATOM 2015 O O . PHE A 1 248 ? 16.219 -22.859 -7.453 1 91.94 248 PHE A O 1
ATOM 2022 N N . LEU A 1 249 ? 17.812 -24.094 -6.539 1 95.31 249 LEU A N 1
ATOM 2023 C CA . LEU A 1 249 ? 16.859 -24.891 -5.758 1 95.31 249 LEU A CA 1
ATOM 2024 C C . LEU A 1 249 ? 16.188 -24.031 -4.695 1 95.31 249 LEU A C 1
ATOM 2026 O O . LEU A 1 249 ? 14.969 -24.109 -4.512 1 95.31 249 LEU A O 1
ATOM 2030 N N . LEU A 1 250 ? 16.922 -23.219 -4.074 1 96.25 250 LEU A N 1
ATOM 2031 C CA . LEU A 1 250 ? 16.375 -22.406 -2.994 1 96.25 250 LEU A CA 1
ATOM 2032 C C . LEU A 1 250 ? 15.445 -21.328 -3.547 1 96.25 250 LEU A C 1
ATOM 2034 O O . LEU A 1 250 ? 14.383 -21.062 -2.977 1 96.25 250 LEU A O 1
ATOM 2038 N N . ILE A 1 251 ? 15.82 -20.75 -4.629 1 95.56 251 ILE A N 1
ATOM 2039 C CA . ILE A 1 251 ? 14.984 -19.75 -5.254 1 95.56 251 ILE A CA 1
ATOM 2040 C C . ILE A 1 251 ? 13.664 -20.375 -5.707 1 95.56 251 ILE A C 1
ATOM 2042 O O . ILE A 1 251 ? 12.594 -19.812 -5.477 1 95.56 251 ILE A O 1
ATOM 2046 N N . SER A 1 252 ? 13.781 -21.484 -6.328 1 97.44 252 SER A N 1
ATOM 2047 C CA . SER A 1 252 ? 12.562 -22.125 -6.816 1 97.44 252 SER A CA 1
ATOM 2048 C C . SER A 1 252 ? 11.656 -22.547 -5.664 1 97.44 252 SER A C 1
ATOM 2050 O O . SER A 1 252 ? 10.43 -22.484 -5.781 1 97.44 252 SER A O 1
ATOM 2052 N N . LEU A 1 253 ? 12.242 -22.969 -4.598 1 98 253 LEU A N 1
ATOM 2053 C CA . LEU A 1 253 ? 11.453 -23.297 -3.416 1 98 253 LEU A CA 1
ATOM 2054 C C . LEU A 1 253 ? 10.719 -22.078 -2.893 1 98 253 LEU A C 1
ATOM 2056 O O . LEU A 1 253 ? 9.523 -22.141 -2.6 1 98 253 LEU A O 1
ATOM 2060 N N . ILE A 1 254 ? 11.352 -21.016 -2.84 1 96.75 254 ILE A N 1
ATOM 2061 C CA . ILE A 1 254 ? 10.773 -19.766 -2.355 1 96.75 254 ILE A CA 1
ATOM 2062 C C . ILE A 1 254 ? 9.672 -19.297 -3.303 1 96.75 254 ILE A C 1
ATOM 2064 O O . ILE A 1 254 ? 8.57 -18.953 -2.863 1 96.75 254 ILE A O 1
ATOM 2068 N N . VAL A 1 255 ? 10 -19.359 -4.527 1 97.62 255 VAL A N 1
ATOM 2069 C CA . VAL A 1 255 ? 9.062 -18.891 -5.539 1 97.62 255 VAL A CA 1
ATOM 2070 C C . VAL A 1 255 ? 7.801 -19.75 -5.504 1 97.62 255 VAL A C 1
ATOM 2072 O O . VAL A 1 255 ? 6.684 -19.234 -5.562 1 97.62 255 VAL A O 1
ATOM 2075 N N . SER A 1 256 ? 7.961 -21 -5.406 1 98.06 256 SER A N 1
ATOM 2076 C CA . SER A 1 256 ? 6.812 -21.906 -5.43 1 98.06 256 SER A CA 1
ATOM 2077 C C . SER A 1 256 ? 5.898 -21.672 -4.23 1 98.06 256 SER A C 1
ATOM 2079 O O . SER A 1 256 ? 4.68 -21.562 -4.387 1 98.06 256 SER A O 1
ATOM 2081 N N . ILE A 1 257 ? 6.469 -21.516 -3.104 1 96.44 257 ILE A N 1
ATOM 2082 C CA . ILE A 1 257 ? 5.68 -21.297 -1.897 1 96.44 257 ILE A CA 1
ATOM 2083 C C . ILE A 1 257 ? 4.969 -19.938 -1.995 1 96.44 257 ILE A C 1
ATOM 2085 O O . ILE A 1 257 ? 3.764 -19.859 -1.744 1 96.44 257 ILE A O 1
ATOM 2089 N N . ALA A 1 258 ? 5.699 -18.922 -2.352 1 94.75 258 ALA A N 1
ATOM 2090 C CA . ALA A 1 258 ? 5.121 -17.594 -2.486 1 94.75 258 ALA A CA 1
ATOM 2091 C C . ALA A 1 258 ? 4.016 -17.578 -3.541 1 94.75 258 ALA A C 1
ATOM 2093 O O . ALA A 1 258 ? 2.998 -16.906 -3.371 1 94.75 258 ALA A O 1
ATOM 2094 N N . SER A 1 259 ? 4.258 -18.297 -4.555 1 95.94 259 SER A N 1
ATOM 2095 C CA . SER A 1 259 ? 3.291 -18.359 -5.645 1 95.94 259 SER A CA 1
ATOM 2096 C C . SER A 1 259 ? 1.967 -18.953 -5.184 1 95.94 259 SER A C 1
ATOM 2098 O O . SER A 1 259 ? 0.897 -18.5 -5.59 1 95.94 259 SER A O 1
ATOM 2100 N N . ILE A 1 260 ? 2.031 -19.906 -4.402 1 95 260 ILE A N 1
ATOM 2101 C CA . ILE A 1 260 ? 0.832 -20.594 -3.922 1 95 260 ILE A CA 1
ATOM 2102 C C . ILE A 1 260 ? -0.004 -19.625 -3.084 1 95 260 ILE A C 1
ATOM 2104 O O . ILE A 1 260 ? -1.218 -19.516 -3.27 1 95 260 ILE A O 1
ATOM 2108 N N . PHE A 1 261 ? 0.635 -18.859 -2.285 1 92.88 261 PHE A N 1
ATOM 2109 C CA . PHE A 1 261 ? -0.082 -17.922 -1.437 1 92.88 261 PHE A CA 1
ATOM 2110 C C . PHE A 1 261 ? -0.586 -16.734 -2.25 1 92.88 261 PHE A C 1
ATOM 2112 O O . PHE A 1 261 ? -1.655 -16.188 -1.968 1 92.88 261 PHE A O 1
ATOM 2119 N N . GLY A 1 262 ? 0.233 -16.312 -3.174 1 92.94 262 GLY A N 1
ATOM 2120 C CA . GLY A 1 262 ? -0.239 -15.281 -4.074 1 92.94 262 GLY A CA 1
ATOM 2121 C C . GLY A 1 262 ? -1.499 -15.664 -4.824 1 92.94 262 GLY A C 1
ATOM 2122 O O . GLY A 1 262 ? -2.426 -14.859 -4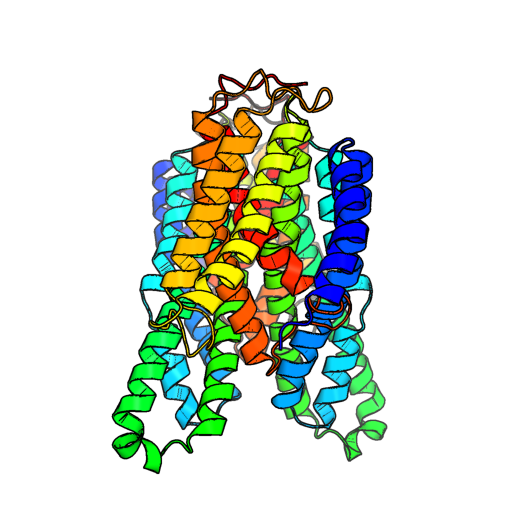.945 1 92.94 262 GLY A O 1
ATOM 2123 N N . ASP A 1 263 ? -1.537 -16.844 -5.238 1 92.94 263 ASP A N 1
ATOM 2124 C CA . ASP A 1 263 ? -2.701 -17.359 -5.945 1 92.94 263 ASP A CA 1
ATOM 2125 C C . ASP A 1 263 ? -3.928 -17.406 -5.039 1 92.94 263 ASP A C 1
ATOM 2127 O O . ASP A 1 263 ? -5.043 -17.125 -5.484 1 92.94 263 ASP A O 1
ATOM 2131 N N . LEU A 1 264 ? -3.73 -17.719 -3.838 1 92.44 264 LEU A N 1
ATOM 2132 C CA . LEU A 1 264 ? -4.836 -17.766 -2.885 1 92.44 264 LEU A CA 1
ATOM 2133 C C . LEU A 1 264 ? -5.406 -16.375 -2.641 1 92.44 264 LEU A C 1
ATOM 2135 O O . LEU A 1 264 ? -6.629 -16.203 -2.586 1 92.44 264 LEU A O 1
ATOM 2139 N N . ILE A 1 265 ? -4.555 -15.414 -2.506 1 92.12 265 ILE A N 1
ATOM 2140 C CA . ILE A 1 265 ? -4.992 -14.039 -2.262 1 92.12 265 ILE A CA 1
ATOM 2141 C C . ILE A 1 265 ? -5.766 -13.523 -3.471 1 92.12 265 ILE A C 1
ATOM 2143 O O . ILE A 1 265 ? -6.832 -12.922 -3.32 1 92.12 265 ILE A O 1
ATOM 2147 N N . GLU A 1 266 ? -5.227 -13.727 -4.59 1 92.69 266 GLU A N 1
ATOM 2148 C CA . GLU A 1 266 ? -5.914 -13.297 -5.805 1 92.69 266 GLU A CA 1
ATOM 2149 C C . GLU A 1 266 ? -7.242 -14.023 -5.973 1 92.69 266 GLU A C 1
ATOM 2151 O O . GLU A 1 266 ? -8.234 -13.43 -6.41 1 92.69 266 GLU A O 1
ATOM 2156 N N . SER A 1 267 ? -7.297 -15.336 -5.672 1 93.62 267 SER A N 1
ATOM 2157 C CA . SER A 1 267 ? -8.531 -16.109 -5.738 1 93.62 267 SER A CA 1
ATOM 2158 C C . SER A 1 267 ? -9.594 -15.531 -4.805 1 93.62 267 SER A C 1
ATOM 2160 O O . SER A 1 267 ? -10.781 -15.508 -5.145 1 93.62 267 SER A O 1
ATOM 2162 N N . PHE A 1 268 ? -9.164 -15.102 -3.695 1 93.56 268 PHE A N 1
ATOM 2163 C CA . PHE A 1 268 ? -10.102 -14.477 -2.766 1 93.56 268 PHE A CA 1
ATOM 2164 C C . PHE A 1 268 ? -10.719 -13.227 -3.377 1 93.56 268 PHE A C 1
ATOM 2166 O O . PHE A 1 268 ? -11.93 -13.023 -3.291 1 93.56 268 PHE A O 1
ATOM 2173 N N . ILE A 1 269 ? -9.875 -12.445 -3.988 1 90.31 269 ILE A N 1
ATOM 2174 C CA . ILE A 1 269 ? -10.359 -11.227 -4.621 1 90.31 269 ILE A CA 1
ATOM 2175 C C . ILE A 1 269 ? -11.375 -11.578 -5.707 1 90.31 269 ILE A C 1
ATOM 2177 O O . ILE A 1 269 ? -12.414 -10.922 -5.832 1 90.31 269 ILE A O 1
ATOM 2181 N N . LYS A 1 270 ? -11.109 -12.617 -6.414 1 91.12 270 LYS A N 1
ATOM 2182 C CA . LYS A 1 270 ? -12.023 -13.062 -7.465 1 91.12 270 LYS A CA 1
ATOM 2183 C C . LYS A 1 270 ? -13.344 -13.547 -6.879 1 91.12 270 LYS A C 1
ATOM 2185 O O . LYS A 1 270 ? -14.406 -13.273 -7.43 1 91.12 270 LYS A O 1
ATOM 2190 N N . ARG A 1 271 ? -13.266 -14.203 -5.766 1 90.44 271 ARG A N 1
ATOM 2191 C CA . ARG A 1 271 ? -14.492 -14.68 -5.121 1 90.44 271 ARG A CA 1
ATOM 2192 C C . ARG A 1 271 ? -15.336 -13.508 -4.629 1 90.44 271 ARG A C 1
ATOM 2194 O O . ARG A 1 271 ? -16.562 -13.547 -4.703 1 90.44 271 ARG A O 1
ATOM 2201 N N . VAL A 1 272 ? -14.703 -12.547 -4.121 1 89.44 272 VAL A N 1
ATOM 2202 C CA . VAL A 1 272 ? -15.422 -11.352 -3.688 1 89.44 272 VAL A CA 1
ATOM 2203 C C . VAL A 1 272 ? -16.172 -10.742 -4.871 1 89.44 272 VAL A C 1
ATOM 2205 O O . VAL A 1 272 ? -17.297 -10.266 -4.719 1 89.44 272 VAL A O 1
ATOM 2208 N N . ALA A 1 273 ? -15.57 -10.789 -6.008 1 87.62 273 ALA A N 1
ATOM 2209 C CA . ALA A 1 273 ? -16.156 -10.227 -7.223 1 87.62 273 ALA A CA 1
ATOM 2210 C C . ALA A 1 273 ? -17.125 -11.227 -7.871 1 87.62 273 ALA A C 1
ATOM 2212 O O . ALA A 1 273 ? -17.703 -10.945 -8.922 1 87.62 273 ALA A O 1
ATOM 2213 N N . ASP A 1 274 ? -17.188 -12.406 -7.328 1 84.69 274 ASP A N 1
ATOM 2214 C CA . ASP A 1 274 ? -18.094 -13.477 -7.777 1 84.69 274 ASP A CA 1
ATOM 2215 C C . ASP A 1 274 ? -17.703 -13.969 -9.164 1 84.69 274 ASP A C 1
ATOM 2217 O O . ASP A 1 274 ? -18.562 -14.18 -10.023 1 84.69 274 ASP A O 1
ATOM 2221 N N . VAL A 1 275 ? -16.422 -14.016 -9.398 1 83.94 275 VAL A N 1
ATOM 2222 C CA . VAL A 1 275 ? -15.922 -14.547 -10.664 1 83.94 275 VAL A CA 1
ATOM 2223 C C . VAL A 1 275 ? -14.867 -15.617 -10.383 1 83.94 275 VAL A C 1
ATOM 2225 O O . VAL A 1 275 ? -14.219 -15.602 -9.336 1 83.94 275 VAL A O 1
ATOM 2228 N N . LYS A 1 276 ? -14.68 -16.469 -11.328 1 79.75 276 LYS A N 1
ATOM 2229 C CA . LYS A 1 276 ? -13.656 -17.5 -11.219 1 79.75 276 LYS A CA 1
ATOM 2230 C C . LYS A 1 276 ? -12.344 -17.047 -11.844 1 79.75 276 LYS A C 1
ATOM 2232 O O . LYS A 1 276 ? -11.273 -17.312 -11.297 1 79.75 276 LYS A O 1
ATOM 2237 N N . ASP A 1 277 ? -12.555 -16.406 -13 1 82.94 277 ASP A N 1
ATOM 2238 C CA . ASP A 1 277 ? -11.398 -15.859 -13.711 1 82.94 277 ASP A CA 1
ATOM 2239 C C . ASP A 1 277 ? -11.453 -14.336 -13.773 1 82.94 277 ASP A C 1
ATOM 2241 O O . ASP A 1 277 ? -12.539 -13.758 -13.859 1 82.94 277 ASP A O 1
ATOM 2245 N N . SER A 1 278 ? -10.305 -13.719 -13.688 1 79.19 278 SER A N 1
ATOM 2246 C CA . SER A 1 278 ? -10.258 -12.266 -13.648 1 79.19 278 SER A CA 1
ATOM 2247 C C . SER A 1 278 ? -10.633 -11.664 -15 1 79.19 278 SER A C 1
ATOM 2249 O O . SER A 1 278 ? -10.961 -10.477 -15.094 1 79.19 278 SER A O 1
ATOM 2251 N N . GLY A 1 279 ? -10.445 -12.383 -16.031 1 76.38 279 GLY A N 1
ATOM 2252 C CA . GLY A 1 279 ? -10.742 -11.969 -17.391 1 76.38 279 GLY A CA 1
ATOM 2253 C C . GLY A 1 279 ? -10.664 -13.102 -18.391 1 76.38 279 GLY A C 1
ATOM 2254 O O . GLY A 1 279 ? -10.562 -14.273 -18 1 76.38 279 GLY A O 1
ATOM 2255 N N . SER A 1 280 ? -10.828 -12.742 -19.656 1 73.44 280 SER A N 1
ATOM 2256 C CA . SER A 1 280 ? -10.82 -13.781 -20.688 1 73.44 280 SER A CA 1
ATOM 2257 C C . SER A 1 280 ? -9.742 -13.516 -21.734 1 73.44 280 SER A C 1
ATOM 2259 O O . SER A 1 280 ? -9.805 -14.055 -22.844 1 73.44 280 SER A O 1
ATOM 2261 N N . LEU A 1 281 ? -8.797 -12.711 -21.344 1 71.38 281 LEU A N 1
ATOM 2262 C CA . LEU A 1 281 ? -7.785 -12.305 -22.312 1 71.38 281 LEU A CA 1
ATOM 2263 C C . LEU A 1 281 ? -6.941 -13.5 -22.75 1 71.38 281 LEU A C 1
ATOM 2265 O O . LEU A 1 281 ? -6.555 -13.594 -23.906 1 71.38 281 LEU A O 1
ATOM 2269 N N . PHE A 1 282 ? -6.684 -14.391 -21.766 1 66.31 282 PHE A N 1
ATOM 2270 C CA . PHE A 1 282 ? -5.883 -15.562 -22.078 1 66.31 282 PHE A CA 1
ATOM 2271 C C . PHE A 1 282 ? -6.75 -16.812 -22.125 1 66.31 282 PHE A C 1
ATOM 2273 O O . PHE A 1 282 ? -7.074 -17.391 -21.078 1 66.31 282 PHE A O 1
ATOM 2280 N N . PRO A 1 283 ? -7.098 -17.156 -23.391 1 64.75 283 PRO A N 1
ATOM 2281 C CA . PRO A 1 283 ? -7.961 -18.328 -23.5 1 64.75 283 PRO A CA 1
ATOM 2282 C C . PRO A 1 283 ? -7.41 -19.531 -22.734 1 64.75 283 PRO A C 1
ATOM 2284 O O . PRO A 1 283 ? -6.234 -19.875 -22.891 1 64.75 283 PRO A O 1
ATOM 2287 N N . GLY A 1 284 ? -8.148 -20.016 -21.891 1 64.69 284 GLY A N 1
ATOM 2288 C CA . GLY A 1 284 ? -7.766 -21.188 -21.109 1 64.69 284 GLY A CA 1
ATOM 2289 C C . GLY A 1 284 ? -6.992 -20.828 -19.844 1 64.69 284 GLY A C 1
ATOM 2290 O O . GLY A 1 284 ? -6.801 -21.672 -18.969 1 64.69 284 GLY A O 1
ATOM 2291 N N . HIS A 1 285 ? -6.582 -19.562 -19.797 1 67.94 285 HIS A N 1
ATOM 2292 C CA . HIS A 1 285 ? -5.719 -19.188 -18.688 1 67.94 285 HIS A CA 1
ATOM 2293 C C . HIS A 1 285 ? -6.312 -18.031 -17.891 1 67.94 285 HIS A C 1
ATOM 2295 O O . HIS A 1 285 ? -5.719 -17.578 -16.906 1 67.94 285 HIS A O 1
ATOM 2301 N N . GLY A 1 286 ? -7.402 -17.609 -18.375 1 76.75 286 GLY A N 1
ATOM 2302 C CA . GLY A 1 286 ? -8.047 -16.547 -17.625 1 76.75 286 GLY A CA 1
ATOM 2303 C C . GLY A 1 286 ? -7.562 -15.164 -18.031 1 76.75 286 GLY A C 1
ATOM 2304 O O . GLY A 1 286 ? -7.344 -14.898 -19.203 1 76.75 286 GLY A O 1
ATOM 2305 N N . GLY A 1 287 ? -7.453 -14.32 -17.078 1 84 287 GLY A N 1
ATOM 2306 C CA . GLY A 1 287 ? -7.051 -12.945 -17.344 1 84 287 GLY A CA 1
ATOM 2307 C C . GLY A 1 287 ? -5.605 -12.672 -16.984 1 84 287 GLY A C 1
ATOM 2308 O O . GLY A 1 287 ? -4.852 -13.594 -16.672 1 84 287 GLY A O 1
ATOM 2309 N N . ILE A 1 288 ? -5.199 -11.516 -17.109 1 86.38 288 ILE A N 1
ATOM 2310 C CA . ILE A 1 288 ? -3.826 -11.086 -16.844 1 86.38 288 ILE A CA 1
ATOM 2311 C C . ILE A 1 288 ? -3.518 -11.234 -15.359 1 86.38 288 ILE A C 1
ATOM 2313 O O . ILE A 1 288 ? -2.412 -11.625 -14.984 1 86.38 288 ILE A O 1
ATOM 2317 N N . LEU A 1 289 ? -4.5 -10.93 -14.594 1 88.75 289 LEU A N 1
ATOM 2318 C CA . LEU A 1 289 ? -4.309 -11.023 -13.148 1 88.75 289 LEU A CA 1
ATOM 2319 C C . LEU A 1 289 ? -4.023 -12.461 -12.734 1 88.75 289 LEU A C 1
ATOM 2321 O O . LEU A 1 289 ? -3.223 -12.703 -11.828 1 88.75 289 LEU A O 1
ATOM 2325 N N . ASP A 1 290 ? -4.598 -13.383 -13.414 1 89 290 ASP A N 1
ATOM 2326 C CA . ASP A 1 290 ? -4.426 -14.805 -13.133 1 89 290 ASP A CA 1
ATOM 2327 C C . ASP A 1 290 ? -3.008 -15.258 -13.461 1 89 290 ASP A C 1
ATOM 2329 O O . ASP A 1 290 ? -2.504 -16.219 -12.875 1 89 290 ASP A O 1
ATOM 2333 N N . ARG A 1 291 ? -2.41 -14.523 -14.328 1 85.62 291 ARG A N 1
ATOM 2334 C CA . ARG A 1 291 ? -1.065 -14.898 -14.75 1 85.62 291 ARG A CA 1
ATOM 2335 C C . ARG A 1 291 ? -0.009 -14.188 -13.914 1 85.62 291 ARG A C 1
ATOM 2337 O O . ARG A 1 291 ? 1.139 -14.633 -13.844 1 85.62 291 ARG A O 1
ATOM 2344 N N . LEU A 1 292 ? -0.374 -13.141 -13.312 1 90.38 292 LEU A N 1
ATOM 2345 C CA . LEU A 1 292 ? 0.602 -12.312 -12.609 1 90.38 292 LEU A CA 1
ATOM 2346 C C . LEU A 1 292 ? 0.565 -12.578 -11.109 1 90.38 292 LEU A C 1
ATOM 2348 O O . LEU A 1 292 ? 1.482 -12.188 -10.383 1 90.38 292 LEU A O 1
ATOM 2352 N N . ASP A 1 293 ? -0.435 -13.234 -10.656 1 91.31 293 ASP A N 1
ATOM 2353 C CA . ASP A 1 293 ? -0.593 -13.406 -9.211 1 91.31 293 ASP A CA 1
ATOM 2354 C C . ASP A 1 293 ? 0.593 -14.164 -8.617 1 91.31 293 ASP A C 1
ATOM 2356 O O . ASP A 1 293 ? 1.205 -13.711 -7.648 1 91.31 293 ASP A O 1
ATOM 2360 N N . SER A 1 294 ? 1.001 -15.25 -9.273 1 91.56 294 SER A N 1
ATOM 2361 C CA . SER A 1 294 ? 2.129 -16.031 -8.781 1 91.56 294 SER A CA 1
ATOM 2362 C C . SER A 1 294 ? 3.445 -15.289 -8.984 1 91.56 294 SER A C 1
ATOM 2364 O O . SER A 1 294 ? 4.301 -15.281 -8.094 1 91.56 294 SER A O 1
ATOM 2366 N N . LEU A 1 295 ? 3.559 -14.625 -10.102 1 93.19 295 LEU A N 1
ATOM 2367 C CA . LEU A 1 295 ? 4.797 -13.938 -10.453 1 93.19 295 LEU A CA 1
ATOM 2368 C C . LEU A 1 295 ? 5.027 -12.734 -9.539 1 93.19 295 LEU A C 1
ATOM 2370 O O . LEU A 1 295 ? 6.117 -12.57 -8.984 1 93.19 295 LEU A O 1
ATOM 2374 N N . CYS A 1 296 ? 4.035 -11.977 -9.305 1 93.62 296 CYS A N 1
ATOM 2375 C CA . CYS A 1 296 ? 4.168 -10.75 -8.523 1 93.62 296 CYS A CA 1
ATOM 2376 C C . CYS A 1 296 ? 4.398 -11.062 -7.051 1 93.62 296 CYS A C 1
ATOM 2378 O O . CYS A 1 296 ? 5.199 -10.398 -6.387 1 93.62 296 CYS A O 1
ATOM 2380 N N . PHE A 1 297 ? 3.824 -12.055 -6.586 1 93 297 PHE A N 1
ATOM 2381 C CA . PHE A 1 297 ? 3.951 -12.367 -5.168 1 93 297 PHE A CA 1
ATOM 2382 C C . PHE A 1 297 ? 5.324 -12.961 -4.867 1 93 297 PHE A C 1
ATOM 2384 O O . PHE A 1 297 ? 5.84 -12.812 -3.756 1 93 297 PHE A O 1
ATOM 2391 N N . SER A 1 298 ? 5.918 -13.586 -5.801 1 95.5 298 SER A N 1
ATOM 2392 C CA . SER A 1 298 ? 7.172 -14.289 -5.547 1 95.5 298 SER A CA 1
ATOM 2393 C C . SER A 1 298 ? 8.375 -13.406 -5.848 1 95.5 298 SER A C 1
ATOM 2395 O O . SER A 1 298 ? 9.438 -13.57 -5.246 1 95.5 298 SER A O 1
ATOM 2397 N N . ALA A 1 299 ? 8.266 -12.43 -6.641 1 94 299 ALA A N 1
ATOM 2398 C CA . ALA A 1 299 ? 9.375 -11.617 -7.129 1 94 299 ALA A CA 1
ATOM 2399 C C . ALA A 1 299 ? 10.109 -10.945 -5.973 1 94 299 ALA A C 1
ATOM 2401 O O . ALA A 1 299 ? 11.336 -11.016 -5.883 1 94 299 ALA A O 1
ATOM 2402 N N . PRO A 1 300 ? 9.398 -10.336 -5.043 1 91.06 300 PRO A N 1
ATOM 2403 C CA . PRO A 1 300 ? 10.117 -9.664 -3.953 1 91.06 300 PRO A CA 1
ATOM 2404 C C . PRO A 1 300 ? 10.938 -10.641 -3.109 1 91.06 300 PRO A C 1
ATOM 2406 O O . PRO A 1 300 ? 12.008 -10.281 -2.619 1 91.06 300 PRO A O 1
ATOM 2409 N N . PHE A 1 301 ? 10.547 -11.828 -3.016 1 90.62 301 PHE A N 1
ATOM 2410 C CA . PHE A 1 301 ? 11.25 -12.797 -2.186 1 90.62 301 PHE A CA 1
ATOM 2411 C C . PHE A 1 301 ? 12.516 -13.289 -2.881 1 90.62 301 PHE A C 1
ATOM 2413 O O . PHE A 1 301 ? 13.516 -13.594 -2.225 1 90.62 301 PHE A O 1
ATOM 2420 N N . VAL A 1 302 ? 12.391 -13.398 -4.16 1 92.56 302 VAL A N 1
ATOM 2421 C CA . VAL A 1 302 ? 13.586 -13.75 -4.914 1 92.56 302 VAL A CA 1
ATOM 2422 C C . VAL A 1 302 ? 14.656 -12.68 -4.727 1 92.56 302 VAL A C 1
ATOM 2424 O O . VAL A 1 302 ? 15.82 -12.992 -4.473 1 92.56 302 VAL A O 1
ATOM 2427 N N . TYR A 1 303 ? 14.281 -11.531 -4.785 1 86.88 303 TYR A N 1
ATOM 2428 C CA . TYR A 1 303 ? 15.227 -10.43 -4.609 1 86.88 303 TYR A CA 1
ATOM 2429 C C . TYR A 1 303 ? 15.781 -10.414 -3.189 1 86.88 303 TYR A C 1
ATOM 2431 O O . TYR A 1 303 ? 16.969 -10.117 -2.984 1 86.88 303 TYR A O 1
ATOM 2439 N N . LEU A 1 304 ? 14.977 -10.734 -2.26 1 83.88 304 LEU A N 1
ATOM 2440 C CA . LEU A 1 304 ? 15.445 -10.836 -0.882 1 83.88 304 LEU A CA 1
ATOM 2441 C C . LEU A 1 304 ? 16.516 -11.906 -0.75 1 83.88 304 LEU A C 1
ATOM 2443 O O . LEU A 1 304 ? 17.531 -11.688 -0.094 1 83.88 304 LEU A O 1
ATOM 2447 N N . TYR A 1 305 ? 16.234 -12.93 -1.358 1 90 305 TYR A N 1
ATOM 2448 C CA . TYR A 1 305 ? 17.203 -14.023 -1.325 1 90 305 TYR A CA 1
ATOM 2449 C C . TYR A 1 305 ? 18.531 -13.602 -1.957 1 90 305 TYR A C 1
ATOM 2451 O O . TYR A 1 305 ? 19.594 -13.898 -1.426 1 90 305 TYR A O 1
ATOM 2459 N N . ILE A 1 306 ? 18.422 -12.938 -3.025 1 87.88 306 ILE A N 1
ATOM 2460 C CA . ILE A 1 306 ? 19.609 -12.469 -3.736 1 87.88 306 ILE A CA 1
ATOM 2461 C C . ILE A 1 306 ? 20.406 -11.531 -2.84 1 87.88 306 ILE A C 1
ATOM 2463 O O . ILE A 1 306 ? 21.625 -11.68 -2.709 1 87.88 306 ILE A O 1
ATOM 2467 N N . GLN A 1 307 ? 19.797 -10.695 -2.178 1 80.56 307 GLN A N 1
ATOM 2468 C CA . GLN A 1 307 ? 20.469 -9.688 -1.355 1 80.56 307 GLN A CA 1
ATOM 2469 C C . GLN A 1 307 ? 21.078 -10.32 -0.103 1 80.56 307 GLN A C 1
ATOM 2471 O O . GLN A 1 307 ? 22.156 -9.914 0.346 1 80.56 307 GLN A O 1
ATOM 2476 N N . MET A 1 308 ? 20.484 -11.297 0.332 1 82.19 308 MET A N 1
ATOM 2477 C CA . MET A 1 308 ? 20.906 -11.867 1.603 1 82.19 308 MET A CA 1
ATOM 2478 C C . MET A 1 308 ? 21.984 -12.938 1.381 1 82.19 308 MET A C 1
ATOM 2480 O O . MET A 1 308 ? 22.922 -13.039 2.164 1 82.19 308 MET A O 1
ATOM 2484 N N . TYR A 1 309 ? 21.812 -13.617 0.309 1 86.81 309 TYR A N 1
ATOM 2485 C CA . TYR A 1 309 ? 22.625 -14.828 0.257 1 86.81 309 TYR A CA 1
ATOM 2486 C C . TYR A 1 309 ? 23.5 -14.836 -0.983 1 86.81 309 TYR A C 1
ATOM 2488 O O . TYR A 1 309 ? 24.453 -15.617 -1.069 1 86.81 309 TYR A O 1
ATOM 2496 N N . MET A 1 310 ? 23.219 -13.969 -1.925 1 87.62 310 MET A N 1
ATOM 2497 C CA . MET A 1 310 ? 23.938 -14.078 -3.186 1 87.62 310 MET A CA 1
ATOM 2498 C C . MET A 1 310 ? 24.797 -12.844 -3.439 1 87.62 310 MET A C 1
ATOM 2500 O O . MET A 1 310 ? 25.297 -12.648 -4.547 1 87.62 310 MET A O 1
ATOM 2504 N N . HIS A 1 311 ? 24.906 -11.984 -2.514 1 77.12 311 HIS A N 1
ATOM 2505 C CA . HIS A 1 311 ? 25.625 -10.734 -2.709 1 77.12 311 HIS A CA 1
ATOM 2506 C C . HIS A 1 311 ? 27.094 -10.984 -3.055 1 77.12 311 HIS A C 1
ATOM 2508 O O . HIS A 1 311 ? 27.688 -10.234 -3.828 1 77.12 311 HIS A O 1
ATOM 2514 N N . ASP A 1 312 ? 27.578 -12.031 -2.605 1 79.12 312 ASP A N 1
ATOM 2515 C CA . ASP A 1 312 ? 29 -12.305 -2.803 1 79.12 312 ASP A CA 1
ATOM 2516 C C . ASP A 1 312 ? 29.234 -13.031 -4.125 1 79.12 312 ASP A C 1
ATOM 2518 O O . ASP A 1 312 ? 30.344 -13.031 -4.648 1 79.12 312 ASP A O 1
ATOM 2522 N N . VAL A 1 313 ? 28.25 -13.562 -4.672 1 82.5 313 VAL A N 1
ATOM 2523 C CA . VAL A 1 313 ? 28.406 -14.414 -5.848 1 82.5 313 VAL A CA 1
ATOM 2524 C C . VAL A 1 313 ? 28.047 -13.633 -7.105 1 82.5 313 VAL A C 1
ATOM 2526 O O . VAL A 1 313 ? 28.5 -13.953 -8.203 1 82.5 313 VAL A O 1
ATOM 2529 N N . LEU A 1 314 ? 27.297 -12.602 -6.891 1 85.94 314 LEU A N 1
ATOM 2530 C CA . LEU A 1 314 ? 26.828 -11.852 -8.047 1 85.94 314 LEU A CA 1
ATOM 2531 C C . LEU A 1 314 ? 27.766 -10.688 -8.367 1 85.94 314 LEU A C 1
ATOM 2533 O O . LEU A 1 314 ? 28.297 -10.055 -7.457 1 85.94 314 LEU A O 1
ATOM 2537 N N . GLU A 1 315 ? 27.938 -10.492 -9.633 1 82 315 GLU A N 1
ATOM 2538 C CA . GLU A 1 315 ? 28.766 -9.391 -10.109 1 82 315 GLU A CA 1
ATOM 2539 C C . GLU A 1 315 ? 27.906 -8.219 -10.578 1 82 315 GLU A C 1
ATOM 2541 O O . GLU A 1 315 ? 26.984 -8.406 -11.375 1 82 315 GLU A O 1
ATOM 2546 N N . GLU A 1 316 ? 28.203 -7.094 -10.086 1 82.12 316 GLU A N 1
ATOM 2547 C CA . GLU A 1 316 ? 27.484 -5.895 -10.508 1 82.12 316 GLU A CA 1
ATOM 2548 C C . GLU A 1 316 ? 27.906 -5.465 -11.906 1 82.12 316 GLU A C 1
ATOM 2550 O O . GLU A 1 316 ? 29.031 -5.738 -12.336 1 82.12 316 GLU A O 1
ATOM 2555 N N . VAL A 1 317 ? 27.031 -4.902 -12.68 1 81.75 317 VAL A N 1
ATOM 2556 C CA . VAL A 1 317 ? 27.312 -4.414 -14.031 1 81.75 317 VAL A CA 1
ATOM 2557 C C . VAL A 1 317 ? 28.125 -3.125 -13.953 1 81.75 317 VAL A C 1
ATOM 2559 O O . VAL A 1 317 ? 27.875 -2.27 -13.102 1 81.75 317 VAL A O 1
ATOM 2562 N N . MET B 1 1 ? -15.367 26.359 19.609 1 49.75 1 MET B N 1
ATOM 2563 C CA . MET B 1 1 ? -14.219 27.203 19.938 1 49.75 1 MET B CA 1
ATOM 2564 C C . MET B 1 1 ? -12.984 26.344 20.203 1 49.75 1 MET B C 1
ATOM 2566 O O . MET B 1 1 ? -13.094 25.25 20.734 1 49.75 1 MET B O 1
ATOM 2570 N N . VAL B 1 2 ? -11.992 26.781 19.547 1 60.75 2 VAL B N 1
ATOM 2571 C CA . VAL B 1 2 ? -10.734 26.078 19.75 1 60.75 2 VAL B CA 1
ATOM 2572 C C . VAL B 1 2 ? -10.289 26.203 21.203 1 60.75 2 VAL B C 1
ATOM 2574 O O . VAL B 1 2 ? -10.281 27.312 21.766 1 60.75 2 VAL B O 1
ATOM 2577 N N . ASN B 1 3 ? -10.289 25.062 21.938 1 64.44 3 ASN B N 1
ATOM 2578 C CA . ASN B 1 3 ? -9.773 25.078 23.297 1 64.44 3 ASN B CA 1
ATOM 2579 C C . ASN B 1 3 ? -8.25 25.188 23.328 1 64.44 3 ASN B C 1
ATOM 2581 O O . ASN B 1 3 ? -7.547 24.188 23.359 1 64.44 3 ASN B O 1
ATOM 2585 N N . TRP B 1 4 ? -7.766 26.344 23.375 1 68 4 TRP B N 1
ATOM 2586 C CA . TRP B 1 4 ? -6.344 26.672 23.297 1 68 4 TRP B CA 1
ATOM 2587 C C . TRP B 1 4 ? -5.586 26.094 24.484 1 68 4 TRP B C 1
ATOM 2589 O O . TRP B 1 4 ? -4.453 25.625 24.344 1 68 4 TRP B O 1
ATOM 2599 N N . THR B 1 5 ? -6.238 26.094 25.547 1 64.25 5 THR B N 1
ATOM 2600 C CA . THR B 1 5 ? -5.586 25.594 26.766 1 64.25 5 THR B CA 1
ATOM 2601 C C . THR B 1 5 ? -5.254 24.109 26.625 1 64.25 5 THR B C 1
ATOM 2603 O O . THR B 1 5 ? -4.133 23.688 26.922 1 64.25 5 THR B O 1
ATOM 2606 N N . GLN B 1 6 ? -6.156 23.438 26.156 1 66.94 6 GLN B N 1
ATOM 2607 C CA . GLN B 1 6 ? -5.934 22 26 1 66.94 6 GLN B CA 1
ATOM 2608 C C . GLN B 1 6 ? -4.859 21.719 24.953 1 66.94 6 GLN B C 1
ATOM 2610 O O . GLN B 1 6 ? -4.027 20.828 25.141 1 66.94 6 GLN B O 1
ATOM 2615 N N . ARG B 1 7 ? -4.855 22.484 24.062 1 71.38 7 ARG B N 1
ATOM 2616 C CA . ARG B 1 7 ? -3.871 22.297 23 1 71.38 7 ARG B CA 1
ATOM 2617 C C . ARG B 1 7 ? -2.463 22.594 23.5 1 71.38 7 ARG B C 1
ATOM 2619 O O . ARG B 1 7 ? -1.514 21.891 23.172 1 71.38 7 ARG B O 1
ATOM 2626 N N . PHE B 1 8 ? -2.447 23.594 24.266 1 68.06 8 PHE B N 1
ATOM 2627 C CA . PHE B 1 8 ? -1.155 23.984 24.812 1 68.06 8 PHE B CA 1
ATOM 2628 C C . PHE B 1 8 ? -0.625 22.938 25.781 1 68.06 8 PHE B C 1
ATOM 2630 O O . PHE B 1 8 ? 0.56 22.594 25.75 1 68.06 8 PHE B O 1
ATOM 2637 N N . VAL B 1 9 ? -1.446 22.344 26.547 1 65.5 9 VAL B N 1
ATOM 2638 C CA . VAL B 1 9 ? -1.043 21.328 27.516 1 65.5 9 VAL B CA 1
ATOM 2639 C C . VAL B 1 9 ? -0.574 20.062 26.797 1 65.5 9 VAL B C 1
ATOM 2641 O O . VAL B 1 9 ? 0.451 19.484 27.156 1 65.5 9 VAL B O 1
ATOM 2644 N N . THR B 1 10 ? -1.253 19.75 25.766 1 70.88 10 THR B N 1
ATOM 2645 C CA . THR B 1 10 ? -0.864 18.578 24.984 1 70.88 10 THR B CA 1
ATOM 2646 C C . THR B 1 10 ? 0.476 18.812 24.297 1 70.88 10 THR B C 1
ATOM 2648 O O . THR B 1 10 ? 1.307 17.906 24.219 1 70.88 10 THR B O 1
ATOM 2651 N N . GLY B 1 11 ? 0.65 19.969 23.906 1 74.81 11 GLY B N 1
ATOM 2652 C CA . GLY B 1 11 ? 1.924 20.297 23.297 1 74.81 11 GLY B CA 1
ATOM 2653 C C . GLY B 1 11 ? 3.084 20.281 24.266 1 74.81 11 GLY B C 1
ATOM 2654 O O . GLY B 1 11 ? 4.184 19.844 23.922 1 74.81 11 GLY B O 1
ATOM 2655 N N . LEU B 1 12 ? 2.762 20.672 25.469 1 72.5 12 LEU B N 1
ATOM 2656 C CA . LEU B 1 12 ? 3.797 20.75 26.5 1 72.5 12 LEU B CA 1
ATOM 2657 C C . LEU B 1 12 ? 4.219 19.359 26.953 1 72.5 12 LEU B C 1
ATOM 2659 O O . LEU B 1 12 ? 5.367 19.141 27.344 1 72.5 12 LEU B O 1
ATOM 2663 N N . ILE B 1 13 ? 3.318 18.453 26.828 1 74.31 13 ILE B N 1
ATOM 2664 C CA . ILE B 1 13 ? 3.646 17.094 27.234 1 74.31 13 ILE B CA 1
ATOM 2665 C C . ILE B 1 13 ? 4.215 16.328 26.047 1 74.31 13 ILE B C 1
ATOM 2667 O O . ILE B 1 13 ? 5.266 15.688 26.156 1 74.31 13 ILE B O 1
ATOM 2671 N N . GLY B 1 14 ? 3.609 16.406 24.984 1 80 14 GLY B N 1
ATOM 2672 C CA . GLY B 1 14 ? 4.035 15.672 23.812 1 80 14 GLY B CA 1
ATOM 2673 C C . GLY B 1 14 ? 5.316 16.203 23.203 1 80 14 GLY B C 1
ATOM 2674 O O . GLY B 1 14 ? 6.164 15.43 22.75 1 80 14 GLY B O 1
ATOM 2675 N N . GLY B 1 15 ? 5.512 17.469 23.328 1 83.88 15 GLY B N 1
ATOM 2676 C CA . GLY B 1 15 ? 6.668 18.109 22.734 1 83.88 15 GLY B CA 1
ATOM 2677 C C . GLY B 1 15 ? 7.988 17.625 23.281 1 83.88 15 GLY B C 1
ATOM 2678 O O . GLY B 1 15 ? 8.82 17.094 22.547 1 83.88 15 GLY B O 1
ATOM 2679 N N . PRO B 1 16 ? 8.148 17.672 24.578 1 85.5 16 PRO B N 1
ATOM 2680 C CA . PRO B 1 16 ? 9.406 17.203 25.188 1 85.5 16 PRO B CA 1
ATOM 2681 C C . PRO B 1 16 ? 9.656 15.719 24.953 1 85.5 16 PRO B C 1
ATOM 2683 O O . PRO B 1 16 ? 10.805 15.305 24.781 1 85.5 16 PRO B O 1
ATOM 2686 N N . ILE B 1 17 ? 8.633 14.961 24.906 1 88.12 17 ILE B N 1
ATOM 2687 C CA . ILE B 1 17 ? 8.789 13.531 24.672 1 88.12 17 ILE B CA 1
ATOM 2688 C C . ILE B 1 17 ? 9.336 13.281 23.281 1 88.12 17 ILE B C 1
ATOM 2690 O O . ILE B 1 17 ? 10.281 12.508 23.094 1 88.12 17 ILE B O 1
ATOM 2694 N N . VAL B 1 18 ? 8.797 13.945 22.359 1 89.62 18 VAL B N 1
ATOM 2695 C CA . VAL B 1 18 ? 9.219 13.766 20.969 1 89.62 18 VAL B CA 1
ATOM 2696 C C . VAL B 1 18 ? 10.633 14.32 20.781 1 89.62 18 VAL B C 1
ATOM 2698 O O . VAL B 1 18 ? 11.461 13.695 20.125 1 89.62 18 VAL B O 1
ATOM 2701 N N . LEU B 1 19 ? 10.93 15.391 21.5 1 86 19 LEU B N 1
ATOM 2702 C CA . LEU B 1 19 ? 12.242 16 21.391 1 86 19 LEU B CA 1
ATOM 2703 C C . LEU B 1 19 ? 13.312 15.125 22.016 1 86 19 LEU B C 1
ATOM 2705 O O . LEU B 1 19 ? 14.438 15.047 21.516 1 86 19 LEU B O 1
ATOM 2709 N N . TYR B 1 20 ? 12.883 14.477 23.031 1 87.94 20 TYR B N 1
ATOM 2710 C CA . TYR B 1 20 ? 13.812 13.531 23.641 1 87.94 20 TYR B CA 1
ATOM 2711 C C . TYR B 1 20 ? 14.016 12.312 22.75 1 87.94 20 TYR B C 1
ATOM 2713 O O . TYR B 1 20 ? 15.141 11.828 22.578 1 87.94 20 TYR B O 1
ATOM 2721 N N . ALA B 1 21 ? 13.023 11.891 22.141 1 91.19 21 ALA B N 1
ATOM 2722 C CA . ALA B 1 21 ? 13.07 10.664 21.359 1 91.19 21 ALA B CA 1
ATOM 2723 C C . ALA B 1 21 ? 13.906 10.852 20.094 1 91.19 21 ALA B C 1
ATOM 2725 O O . ALA B 1 21 ? 14.578 9.922 19.641 1 91.19 21 ALA B O 1
ATOM 2726 N N . ILE B 1 22 ? 13.922 12.023 19.562 1 90.19 22 ILE B N 1
ATOM 2727 C CA . ILE B 1 22 ? 14.617 12.234 18.297 1 90.19 22 ILE B CA 1
ATOM 2728 C C . ILE B 1 22 ? 16.125 12.25 18.531 1 90.19 22 ILE B C 1
ATOM 2730 O O . ILE B 1 22 ? 16.906 12.203 17.578 1 90.19 22 ILE B O 1
ATOM 2734 N N . GLN B 1 23 ? 16.562 12.219 19.812 1 87.69 23 GLN B N 1
ATOM 2735 C CA . GLN B 1 23 ? 17.984 12.242 20.125 1 87.69 23 GLN B CA 1
ATOM 2736 C C . GLN B 1 23 ? 18.594 10.844 20 1 87.69 23 GLN B C 1
ATOM 2738 O O . GLN B 1 23 ? 19.812 10.703 19.812 1 87.69 23 GLN B O 1
ATOM 2743 N N . ASN B 1 24 ? 17.75 9.852 20.156 1 90.31 24 ASN B N 1
ATOM 2744 C CA . ASN B 1 24 ? 18.188 8.469 20.141 1 90.31 24 ASN B CA 1
ATOM 2745 C C . ASN B 1 24 ? 17.312 7.609 19.219 1 90.31 24 ASN B C 1
ATOM 2747 O O . ASN B 1 24 ? 16.094 7.617 19.344 1 90.31 24 ASN B O 1
ATOM 2751 N N . GLN B 1 25 ? 18.016 6.906 18.359 1 90.81 25 GLN B N 1
ATOM 2752 C CA . GLN B 1 25 ? 17.312 6.086 17.375 1 90.81 25 GLN B CA 1
ATOM 2753 C C . GLN B 1 25 ? 16.422 5.047 18.062 1 90.81 25 GLN B C 1
ATOM 2755 O O . GLN B 1 25 ? 15.281 4.828 17.656 1 90.81 25 GLN B O 1
ATOM 2760 N N . LEU B 1 26 ? 16.969 4.449 19.125 1 91.94 26 LEU B N 1
ATOM 2761 C CA . LEU B 1 26 ? 16.234 3.42 19.844 1 91.94 26 LEU B CA 1
ATOM 2762 C C . LEU B 1 26 ? 15.016 4.02 20.547 1 91.94 26 LEU B C 1
ATOM 2764 O O . LEU B 1 26 ? 13.93 3.441 20.531 1 91.94 26 LEU B O 1
ATOM 2768 N N . ALA B 1 27 ? 15.219 5.156 21.172 1 93.62 27 ALA B N 1
ATOM 2769 C CA . ALA B 1 27 ? 14.117 5.832 21.844 1 93.62 27 ALA B CA 1
ATOM 2770 C C . ALA B 1 27 ? 13.023 6.227 20.859 1 93.62 27 ALA B C 1
ATOM 2772 O O . ALA B 1 27 ? 11.836 6.082 21.156 1 93.62 27 ALA B O 1
ATOM 2773 N N . LEU B 1 28 ? 13.398 6.668 19.766 1 94 28 LEU B N 1
ATOM 2774 C CA . LEU B 1 28 ? 12.43 7.051 18.75 1 94 28 LEU B CA 1
ATOM 2775 C C . LEU B 1 28 ? 11.672 5.832 18.234 1 94 28 LEU B C 1
ATOM 2777 O O . LEU B 1 28 ? 10.461 5.898 18 1 94 28 LEU B O 1
ATOM 2781 N N . CYS B 1 29 ? 12.383 4.746 18.047 1 93.94 29 CYS B N 1
ATOM 2782 C CA . CYS B 1 29 ? 11.75 3.508 17.594 1 93.94 29 CYS B CA 1
ATOM 2783 C C . CYS B 1 29 ? 10.703 3.039 18.594 1 93.94 29 CYS B C 1
ATOM 2785 O O . CYS B 1 29 ? 9.602 2.639 18.219 1 93.94 29 CYS B O 1
ATOM 2787 N N . VAL B 1 30 ? 11.023 3.139 19.844 1 94.5 30 VAL B N 1
ATOM 2788 C CA . VAL B 1 30 ? 10.102 2.732 20.891 1 94.5 30 VAL B CA 1
ATOM 2789 C C . VAL B 1 30 ? 8.875 3.646 20.891 1 94.5 30 VAL B C 1
ATOM 2791 O O . VAL B 1 30 ? 7.738 3.176 20.953 1 94.5 30 VAL B O 1
ATOM 2794 N N . LEU B 1 31 ? 9.078 4.875 20.797 1 94.38 31 LEU B N 1
ATOM 2795 C CA . LEU B 1 31 ? 7.973 5.828 20.75 1 94.38 31 LEU B CA 1
ATOM 2796 C C . LEU B 1 31 ? 7.066 5.559 19.547 1 94.38 31 LEU B C 1
ATOM 2798 O O . LEU B 1 31 ? 5.84 5.555 19.688 1 94.38 31 LEU B O 1
ATOM 2802 N N . ILE B 1 32 ? 7.652 5.316 18.391 1 94.5 32 ILE B N 1
ATOM 2803 C CA . ILE B 1 32 ? 6.887 5.059 17.188 1 94.5 32 ILE B CA 1
ATOM 2804 C C . ILE B 1 32 ? 6.031 3.807 17.375 1 94.5 32 ILE B C 1
ATOM 2806 O O . ILE B 1 32 ? 4.867 3.777 16.969 1 94.5 32 ILE B O 1
ATOM 2810 N N . ASN B 1 33 ? 6.598 2.807 18 1 94.56 33 ASN B N 1
ATOM 2811 C CA . ASN B 1 33 ? 5.832 1.581 18.219 1 94.56 33 ASN B CA 1
ATOM 2812 C C . ASN B 1 33 ? 4.652 1.812 19.156 1 94.56 33 ASN B C 1
ATOM 2814 O O . ASN B 1 33 ? 3.578 1.239 18.953 1 94.56 33 ASN B O 1
ATOM 2818 N N . VAL B 1 34 ? 4.824 2.641 20.094 1 93.12 34 VAL B N 1
ATOM 2819 C CA . VAL B 1 34 ? 3.723 2.975 21 1 93.12 34 VAL B CA 1
ATOM 2820 C C . VAL B 1 34 ? 2.65 3.75 20.234 1 93.12 34 VAL B C 1
ATOM 2822 O O . VAL B 1 34 ? 1.46 3.449 20.344 1 93.12 34 VAL B O 1
ATOM 2825 N N . VAL B 1 35 ? 3.045 4.695 19.5 1 92.25 35 VAL B N 1
ATOM 2826 C CA . VAL B 1 35 ? 2.133 5.516 18.703 1 92.25 35 VAL B CA 1
ATOM 2827 C C . VAL B 1 35 ? 1.379 4.641 17.703 1 92.25 35 VAL B C 1
ATOM 2829 O O . VAL B 1 35 ? 0.174 4.812 17.5 1 92.25 35 VAL B O 1
ATOM 2832 N N . LEU B 1 36 ? 2.072 3.645 17.125 1 92.62 36 LEU B N 1
ATOM 2833 C CA . LEU B 1 36 ? 1.452 2.766 16.141 1 92.62 36 LEU B CA 1
ATOM 2834 C C . LEU B 1 36 ? 0.405 1.87 16.797 1 92.62 36 LEU B C 1
ATOM 2836 O O . LEU B 1 36 ? -0.611 1.545 16.188 1 92.62 36 LEU B O 1
ATOM 2840 N N . TYR B 1 37 ? 0.687 1.495 18.016 1 91.12 37 TYR B N 1
ATOM 2841 C CA . TYR B 1 37 ? -0.297 0.708 18.75 1 91.12 37 TYR B CA 1
ATOM 2842 C C . TYR B 1 37 ? -1.603 1.479 18.906 1 91.12 37 TYR B C 1
ATOM 2844 O O . TYR B 1 37 ? -2.684 0.938 18.656 1 91.12 37 TYR B O 1
ATOM 2852 N N . LEU B 1 38 ? -1.536 2.709 19.234 1 89.5 38 LEU B N 1
ATOM 2853 C CA . LEU B 1 38 ? -2.705 3.561 19.422 1 89.5 38 LEU B CA 1
ATOM 2854 C C . LEU B 1 38 ? -3.35 3.912 18.094 1 89.5 38 LEU B C 1
ATOM 2856 O O . LEU B 1 38 ? -4.578 3.957 17.984 1 89.5 38 LEU B O 1
ATOM 2860 N N . LEU B 1 39 ? -2.523 4.109 17.156 1 91.25 39 LEU B N 1
ATOM 2861 C CA . LEU B 1 39 ? -3 4.461 15.812 1 91.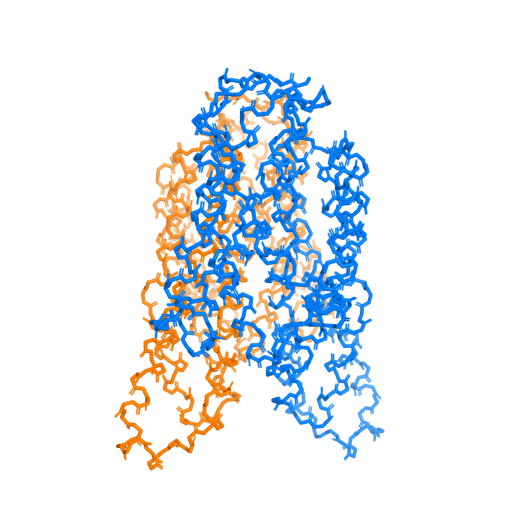25 39 LEU B CA 1
ATOM 2862 C C . LEU B 1 39 ? -3.834 3.328 15.227 1 91.25 39 LEU B C 1
ATOM 2864 O O . LEU B 1 39 ? -4.883 3.574 14.625 1 91.25 39 LEU B O 1
ATOM 2868 N N . HIS B 1 40 ? -3.377 2.137 15.375 1 90.94 40 HIS B N 1
ATOM 2869 C CA . HIS B 1 40 ? -4.094 0.986 14.836 1 90.94 40 HIS B CA 1
ATOM 2870 C C . HIS B 1 40 ? -5.484 0.868 15.453 1 90.94 40 HIS B C 1
ATOM 2872 O O . HIS B 1 40 ? -6.465 0.626 14.742 1 90.94 40 HIS B O 1
ATOM 2878 N N . ALA B 1 41 ? -5.602 1.052 16.719 1 88.94 41 ALA B N 1
ATOM 2879 C CA . ALA B 1 41 ? -6.891 0.972 17.406 1 88.94 41 ALA B CA 1
ATOM 2880 C C . ALA B 1 41 ? -7.848 2.043 16.891 1 88.94 41 ALA B C 1
ATOM 2882 O O . ALA B 1 41 ? -9.016 1.759 16.625 1 88.94 41 ALA B O 1
ATOM 2883 N N . GLU B 1 42 ? -7.359 3.189 16.75 1 90.38 42 GLU B N 1
ATOM 2884 C CA . GLU B 1 42 ? -8.18 4.297 16.266 1 90.38 42 GLU B CA 1
ATOM 2885 C C . GLU B 1 42 ? -8.625 4.078 14.82 1 90.38 42 GLU B C 1
ATOM 2887 O O . GLU B 1 42 ? -9.781 4.312 14.484 1 90.38 42 GLU B O 1
ATOM 2892 N N . PHE B 1 43 ? -7.734 3.643 14.008 1 91.44 43 PHE B N 1
ATOM 2893 C CA . PHE B 1 43 ? -8.031 3.447 12.594 1 91.44 43 PHE B CA 1
ATOM 2894 C C . PHE B 1 43 ? -9.031 2.314 12.398 1 91.44 43 PHE B C 1
ATOM 2896 O O . PHE B 1 43 ? -9.961 2.428 11.594 1 91.44 43 PHE B O 1
ATOM 2903 N N . GLN B 1 44 ? -8.852 1.241 13.133 1 90.25 44 GLN B N 1
ATOM 2904 C CA . GLN B 1 44 ? -9.789 0.126 13.039 1 90.25 44 GLN B CA 1
ATOM 2905 C C . GLN B 1 44 ? -11.188 0.549 13.469 1 90.25 44 GLN B C 1
ATOM 2907 O O . GLN B 1 44 ? -12.18 0.109 12.891 1 90.25 44 GLN B O 1
ATOM 2912 N N . LYS B 1 45 ? -11.227 1.37 14.445 1 88.31 45 LYS B N 1
ATOM 2913 C CA . LYS B 1 45 ? -12.523 1.884 14.883 1 88.31 45 LYS B CA 1
ATOM 2914 C C . LYS B 1 45 ? -13.172 2.738 13.797 1 88.31 45 LYS B C 1
ATOM 2916 O O . LYS B 1 45 ? -14.375 2.639 13.555 1 88.31 45 LYS B O 1
ATOM 2921 N N . LEU B 1 46 ? -12.398 3.52 13.195 1 89.69 46 LEU B N 1
ATOM 2922 C CA . LEU B 1 46 ? -12.891 4.359 12.109 1 89.69 46 LEU B CA 1
ATOM 2923 C C . LEU B 1 46 ? -13.445 3.51 10.977 1 89.69 46 LEU B C 1
ATOM 2925 O O . LEU B 1 46 ? -14.562 3.752 10.5 1 89.69 46 LEU B O 1
ATOM 2929 N N . ILE B 1 47 ? -12.734 2.514 10.57 1 89.81 47 ILE B N 1
ATOM 2930 C CA . ILE B 1 47 ? -13.133 1.662 9.453 1 89.81 47 ILE B CA 1
ATOM 2931 C C . ILE B 1 47 ? -14.359 0.841 9.844 1 89.81 47 ILE B C 1
ATOM 2933 O O . ILE B 1 47 ? -15.273 0.65 9.039 1 89.81 47 ILE B O 1
ATOM 2937 N N . SER B 1 48 ? -14.328 0.396 11.086 1 87.88 48 SER B N 1
ATOM 2938 C CA . SER B 1 48 ? -15.484 -0.343 11.57 1 87.88 48 SER B CA 1
ATOM 2939 C C . SER B 1 48 ? -16.75 0.506 11.5 1 87.88 48 SER B C 1
ATOM 2941 O O . SER B 1 48 ? -17.812 0.017 11.109 1 87.88 48 SER B O 1
ATOM 2943 N N . ASN B 1 49 ? -16.641 1.728 11.797 1 85 49 ASN B N 1
ATOM 2944 C CA . ASN B 1 49 ? -17.781 2.637 11.734 1 85 49 ASN B CA 1
ATOM 2945 C C . ASN B 1 49 ? -18.25 2.848 10.305 1 85 49 ASN B C 1
ATOM 2947 O O . ASN B 1 49 ? -19.453 2.912 10.039 1 85 49 ASN B O 1
ATOM 2951 N N . VAL B 1 50 ? -17.359 2.934 9.422 1 85.88 50 VAL B N 1
ATOM 2952 C CA . VAL B 1 50 ? -17.688 3.1 8.016 1 85.88 50 VAL B CA 1
ATOM 2953 C C . VAL B 1 50 ? -18.469 1.881 7.516 1 85.88 50 VAL B C 1
ATOM 2955 O O . VAL B 1 50 ? -19.484 2.021 6.844 1 85.88 50 VAL B O 1
ATOM 2958 N N . LEU B 1 51 ? -18.016 0.716 7.898 1 86.19 51 LEU B N 1
ATOM 2959 C CA . LEU B 1 51 ? -18.625 -0.522 7.414 1 86.19 51 LEU B CA 1
ATOM 2960 C C . LEU B 1 51 ? -19.969 -0.781 8.094 1 86.19 51 LEU B C 1
ATOM 2962 O O . LEU B 1 51 ? -20.906 -1.254 7.453 1 86.19 51 LEU B O 1
ATOM 2966 N N . LYS B 1 52 ? -20.062 -0.433 9.328 1 80.19 52 LYS B N 1
ATOM 2967 C CA . LYS B 1 52 ? -21.297 -0.671 10.07 1 80.19 52 LYS B CA 1
ATOM 2968 C C . LYS B 1 52 ? -22.438 0.192 9.547 1 80.19 52 LYS B C 1
ATOM 2970 O O . LYS B 1 52 ? -23.594 -0.218 9.578 1 80.19 52 LYS B O 1
ATOM 2975 N N . HIS B 1 53 ? -22.141 1.271 9.047 1 74.88 53 HIS B N 1
ATOM 2976 C CA . HIS B 1 53 ? -23.156 2.148 8.492 1 74.88 53 HIS B CA 1
ATOM 2977 C C . HIS B 1 53 ? -23.75 1.57 7.207 1 74.88 53 HIS B C 1
ATOM 2979 O O . HIS B 1 53 ? -24.844 1.938 6.801 1 74.88 53 HIS B O 1
ATOM 2985 N N . ASN B 1 54 ? -23.031 0.618 6.656 1 68.5 54 ASN B N 1
ATOM 2986 C CA . ASN B 1 54 ? -23.453 0.115 5.355 1 68.5 54 ASN B CA 1
ATOM 2987 C C . ASN B 1 54 ? -23.828 -1.362 5.422 1 68.5 54 ASN B C 1
ATOM 2989 O O . ASN B 1 54 ? -23.953 -2.025 4.391 1 68.5 54 ASN B O 1
ATOM 2993 N N . CYS B 1 55 ? -23.797 -1.84 6.605 1 72.12 55 CYS B N 1
ATOM 2994 C CA . CYS B 1 55 ? -24.109 -3.26 6.715 1 72.12 55 CYS B CA 1
ATOM 2995 C C . CYS B 1 55 ? -25.328 -3.479 7.594 1 72.12 55 CYS B C 1
ATOM 2997 O O . CYS B 1 55 ? -25.766 -2.568 8.305 1 72.12 55 CYS B O 1
ATOM 2999 N N . SER B 1 56 ? -25.922 -4.578 7.41 1 70.56 56 SER B N 1
ATOM 3000 C CA . SER B 1 56 ? -27.047 -4.992 8.242 1 70.56 56 SER B CA 1
ATOM 3001 C C . SER B 1 56 ? -26.594 -5.309 9.664 1 70.56 56 SER B C 1
ATOM 3003 O O . SER B 1 56 ? -25.391 -5.43 9.93 1 70.56 56 SER B O 1
ATOM 3005 N N . ASP B 1 57 ? -27.469 -5.336 10.57 1 67.88 57 ASP B N 1
ATOM 3006 C CA . ASP B 1 57 ? -27.188 -5.57 11.977 1 67.88 57 ASP B CA 1
ATOM 3007 C C . ASP B 1 57 ? -26.422 -6.883 12.18 1 67.88 57 ASP B C 1
ATOM 3009 O O . ASP B 1 57 ? -25.531 -6.965 13.023 1 67.88 57 ASP B O 1
ATOM 3013 N N . SER B 1 58 ? -26.797 -7.875 11.391 1 66.19 58 SER B N 1
ATOM 3014 C CA . SER B 1 58 ? -26.141 -9.164 11.531 1 66.19 58 SER B CA 1
ATOM 3015 C C . SER B 1 58 ? -24.672 -9.086 11.109 1 66.19 58 SER B C 1
ATOM 3017 O O . SER B 1 58 ? -23.828 -9.789 11.656 1 66.19 58 SER B O 1
ATOM 3019 N N . ASP B 1 59 ? -24.406 -8.117 10.273 1 78.94 59 ASP B N 1
ATOM 3020 C CA . ASP B 1 59 ? -23.047 -8.016 9.727 1 78.94 59 ASP B CA 1
ATOM 3021 C C . ASP B 1 59 ? -22.141 -7.199 10.656 1 78.94 59 ASP B C 1
ATOM 3023 O O . ASP B 1 59 ? -20.922 -7.25 10.539 1 78.94 59 ASP B O 1
ATOM 3027 N N . ARG B 1 60 ? -22.812 -6.617 11.688 1 81.25 60 ARG B N 1
ATOM 3028 C CA . ARG B 1 60 ? -22.047 -5.762 12.594 1 81.25 60 ARG B CA 1
ATOM 3029 C C . ARG B 1 60 ? -21.125 -6.586 13.477 1 81.25 60 ARG B C 1
ATOM 3031 O O . ARG B 1 60 ? -20.016 -6.164 13.789 1 81.25 60 ARG B O 1
ATOM 3038 N N . TRP B 1 61 ? -21.672 -7.719 13.82 1 82.44 61 TRP B N 1
ATOM 3039 C CA . TRP B 1 61 ? -20.844 -8.586 14.664 1 82.44 61 TRP B CA 1
ATOM 3040 C C . TRP B 1 61 ? -19.578 -9.016 13.93 1 82.44 61 TRP B C 1
ATOM 3042 O O . TRP B 1 61 ? -18.5 -9.039 14.516 1 82.44 61 TRP B O 1
ATOM 3052 N N . TYR B 1 62 ? -19.672 -9.352 12.688 1 85.75 62 TYR B N 1
ATOM 3053 C CA . TYR B 1 62 ? -18.531 -9.773 11.898 1 85.75 62 TYR B CA 1
ATOM 3054 C C . TYR B 1 62 ? -17.484 -8.664 11.797 1 85.75 62 TYR B C 1
ATOM 3056 O O . TYR B 1 62 ? -16.297 -8.898 12.016 1 85.75 62 TYR B O 1
ATOM 3064 N N . VAL B 1 63 ? -17.969 -7.477 11.555 1 87.75 63 VAL B N 1
ATOM 3065 C CA . VAL B 1 63 ? -17.094 -6.32 11.391 1 87.75 63 VAL B CA 1
ATOM 3066 C C . VAL B 1 63 ? -16.359 -6.039 12.695 1 87.75 63 VAL B C 1
ATOM 3068 O O . VAL B 1 63 ? -15.148 -5.801 12.695 1 87.75 63 VAL B O 1
ATOM 3071 N N . GLU B 1 64 ? -17.047 -6.148 13.758 1 85.5 64 GLU B N 1
ATOM 3072 C CA . GLU B 1 64 ? -16.438 -5.883 15.062 1 85.5 64 GLU B CA 1
ATOM 3073 C C . GLU B 1 64 ? -15.438 -6.965 15.445 1 85.5 64 GLU B C 1
ATOM 3075 O O . GLU B 1 64 ? -14.375 -6.664 15.992 1 85.5 64 GLU B O 1
ATOM 3080 N N . THR B 1 65 ? -15.758 -8.172 15.141 1 85.5 65 THR B N 1
ATOM 3081 C CA . THR B 1 65 ? -14.852 -9.273 15.438 1 85.5 65 THR B CA 1
ATOM 3082 C C . THR B 1 65 ? -13.562 -9.148 14.617 1 85.5 65 THR B C 1
ATOM 3084 O O . THR B 1 65 ? -12.469 -9.336 15.148 1 85.5 65 THR B O 1
ATOM 3087 N N . MET B 1 66 ? -13.734 -8.797 13.422 1 87.25 66 MET B N 1
ATOM 3088 C CA . MET B 1 66 ? -12.578 -8.641 12.547 1 87.25 66 MET B CA 1
ATOM 3089 C C . MET B 1 66 ? -11.711 -7.465 12.984 1 87.25 66 MET B C 1
ATOM 3091 O O . MET B 1 66 ? -10.484 -7.523 12.906 1 87.25 66 MET B O 1
ATOM 3095 N N . SER B 1 67 ? -12.336 -6.395 13.43 1 86.75 67 SER B N 1
ATOM 3096 C CA . SER B 1 67 ? -11.625 -5.188 13.828 1 86.75 67 SER B CA 1
ATOM 3097 C C . SER B 1 67 ? -10.914 -5.379 15.164 1 86.75 67 SER B C 1
ATOM 3099 O O . SER B 1 67 ? -9.961 -4.656 15.477 1 86.75 67 SER B O 1
ATOM 3101 N N . SER B 1 68 ? -11.328 -6.332 15.922 1 83.56 68 SER B N 1
ATOM 3102 C CA . SER B 1 68 ? -10.766 -6.539 17.25 1 83.56 68 SER B CA 1
ATOM 3103 C C . SER B 1 68 ? -9.602 -7.52 17.219 1 83.56 68 SER B C 1
ATOM 3105 O O . SER B 1 68 ? -8.953 -7.766 18.25 1 83.56 68 SER B O 1
ATOM 3107 N N . SER B 1 69 ? -9.258 -8.008 16.078 1 82.19 69 SER B N 1
ATOM 3108 C CA . SER B 1 69 ? -8.164 -8.969 15.977 1 82.19 69 SER B CA 1
ATOM 3109 C C . SER B 1 69 ? -6.824 -8.312 16.281 1 82.19 69 SER B C 1
ATOM 3111 O O . SER B 1 69 ? -6.438 -7.348 15.625 1 82.19 69 SER B O 1
ATOM 3113 N N . TRP B 1 70 ? -6.121 -8.852 17.203 1 81.5 70 TRP B N 1
ATOM 3114 C CA . TRP B 1 70 ? -4.855 -8.297 17.656 1 81.5 70 TRP B CA 1
ATOM 3115 C C . TRP B 1 70 ? -3.719 -8.672 16.719 1 81.5 70 TRP B C 1
ATOM 3117 O O . TRP B 1 70 ? -2.703 -7.977 16.641 1 81.5 70 TRP B O 1
ATOM 3127 N N . PHE B 1 71 ? -3.859 -9.688 15.945 1 82.44 71 PHE B N 1
ATOM 3128 C CA . PHE B 1 71 ? -2.783 -10.227 15.117 1 82.44 71 PHE B CA 1
ATOM 3129 C C . PHE B 1 71 ? -2.469 -9.289 13.961 1 82.44 71 PHE B C 1
ATOM 3131 O O . PHE B 1 71 ? -1.374 -9.336 13.391 1 82.44 71 PHE B O 1
ATOM 3138 N N . ILE B 1 72 ? -3.393 -8.422 13.727 1 85.75 72 ILE B N 1
ATOM 3139 C CA . ILE B 1 72 ? -3.232 -7.527 12.586 1 85.75 72 ILE B CA 1
ATOM 3140 C C . ILE B 1 72 ? -2.17 -6.477 12.898 1 85.75 72 ILE B C 1
ATOM 3142 O O . ILE B 1 72 ? -1.625 -5.848 11.984 1 85.75 72 ILE B O 1
ATOM 3146 N N . ARG B 1 73 ? -1.747 -6.363 14.117 1 89.62 73 ARG B N 1
ATOM 3147 C CA . ARG B 1 73 ? -0.781 -5.352 14.539 1 89.62 73 ARG B CA 1
ATOM 3148 C C . ARG B 1 73 ? 0.647 -5.863 14.383 1 89.62 73 ARG B C 1
ATOM 3150 O O . ARG B 1 73 ? 1.588 -5.07 14.297 1 89.62 73 ARG B O 1
ATOM 3157 N N . ILE B 1 74 ? 0.836 -7.109 14.305 1 90.38 74 ILE B N 1
ATOM 3158 C CA . ILE B 1 74 ? 2.154 -7.73 14.375 1 90.38 74 ILE B CA 1
ATOM 3159 C C . ILE B 1 74 ? 2.982 -7.324 13.164 1 90.38 74 ILE B C 1
ATOM 3161 O O . ILE B 1 74 ? 4.125 -6.887 13.297 1 90.38 74 ILE B O 1
ATOM 3165 N N . PRO B 1 75 ? 2.406 -7.375 11.984 1 90.38 75 PRO B N 1
ATOM 3166 C CA . PRO B 1 75 ? 3.23 -6.996 10.836 1 90.38 75 PRO B CA 1
ATOM 3167 C C . PRO B 1 75 ? 3.672 -5.535 10.875 1 90.38 75 PRO B C 1
ATOM 3169 O O . PRO B 1 75 ? 4.773 -5.207 10.43 1 90.38 75 PRO B O 1
ATOM 3172 N N . THR B 1 76 ? 2.889 -4.684 11.43 1 91.62 76 THR B N 1
ATOM 3173 C CA . THR B 1 76 ? 3.221 -3.266 11.508 1 91.62 76 THR B CA 1
ATOM 3174 C C . THR B 1 76 ? 4.375 -3.035 12.477 1 91.62 76 THR B C 1
ATOM 3176 O O . THR B 1 76 ? 5.316 -2.301 12.164 1 91.62 76 THR B O 1
ATOM 3179 N N . HIS B 1 77 ? 4.316 -3.697 13.594 1 92.88 77 HIS B N 1
ATOM 3180 C CA . HIS B 1 77 ? 5.395 -3.57 14.562 1 92.88 77 HIS B CA 1
ATOM 3181 C C . HIS B 1 77 ? 6.672 -4.234 14.062 1 92.88 77 HIS B C 1
ATOM 3183 O O . HIS B 1 77 ? 7.773 -3.734 14.305 1 92.88 77 HIS B O 1
ATOM 3189 N N . TYR B 1 78 ? 6.48 -5.316 13.414 1 92.12 78 TYR B N 1
ATOM 3190 C CA . TYR B 1 78 ? 7.621 -5.984 12.805 1 92.12 78 TYR B CA 1
ATOM 3191 C C . TYR B 1 78 ? 8.336 -5.059 11.828 1 92.12 78 TYR B C 1
ATOM 3193 O O . TYR B 1 78 ? 9.562 -4.941 11.859 1 92.12 78 TYR B O 1
ATOM 3201 N N . PHE B 1 79 ? 7.617 -4.375 11.008 1 92.44 79 PHE B N 1
ATOM 3202 C CA . PHE B 1 79 ? 8.203 -3.531 9.969 1 92.44 79 PHE B CA 1
ATOM 3203 C C . PHE B 1 79 ? 9.039 -2.418 10.586 1 92.44 79 PHE B C 1
ATOM 3205 O O . PHE B 1 79 ? 10.203 -2.229 10.211 1 92.44 79 PHE B O 1
ATOM 3212 N N . ILE B 1 80 ? 8.531 -1.773 11.539 1 91.56 80 ILE B N 1
ATOM 3213 C CA . ILE B 1 80 ? 9.211 -0.634 12.148 1 91.56 80 ILE B CA 1
ATOM 3214 C C . ILE B 1 80 ? 10.43 -1.116 12.922 1 91.56 80 ILE B C 1
ATOM 3216 O O . ILE B 1 80 ? 11.5 -0.513 12.844 1 91.56 80 ILE B O 1
ATOM 3220 N N . THR B 1 81 ? 10.328 -2.207 13.578 1 89.31 81 THR B N 1
ATOM 3221 C CA . THR B 1 81 ? 11.43 -2.725 14.375 1 89.31 81 THR B CA 1
ATOM 3222 C C . THR B 1 81 ? 12.57 -3.201 13.477 1 89.31 81 THR B C 1
ATOM 3224 O O . THR B 1 81 ? 13.742 -2.975 13.781 1 89.31 81 THR B O 1
ATOM 3227 N N . MET B 1 82 ? 12.219 -3.766 12.344 1 86.44 82 MET B N 1
ATOM 3228 C CA . MET B 1 82 ? 13.242 -4.258 11.43 1 86.44 82 MET B CA 1
ATOM 3229 C C . MET B 1 82 ? 13.906 -3.105 10.688 1 86.44 82 MET B C 1
ATOM 3231 O O . MET B 1 82 ? 15.023 -3.252 10.18 1 86.44 82 MET B O 1
ATOM 3235 N N . SER B 1 83 ? 13.266 -2.02 10.609 1 79.44 83 SER B N 1
ATOM 3236 C CA . SER B 1 83 ? 13.82 -0.865 9.914 1 79.44 83 SER B CA 1
ATOM 3237 C C . SER B 1 83 ? 15.047 -0.318 10.641 1 79.44 83 SER B C 1
ATOM 3239 O O . SER B 1 83 ? 15.898 0.321 10.023 1 79.44 83 SER B O 1
ATOM 3241 N N . ILE B 1 84 ? 15.164 -0.489 11.977 1 79.19 84 ILE B N 1
ATOM 3242 C CA . ILE B 1 84 ? 16.312 0.014 12.703 1 79.19 84 ILE B CA 1
ATOM 3243 C C . ILE B 1 84 ? 17.484 -0.958 12.555 1 79.19 84 ILE B C 1
ATOM 3245 O O . ILE B 1 84 ? 18.656 -0.554 12.609 1 79.19 84 ILE B O 1
ATOM 3249 N N . MET B 1 85 ? 17.094 -2.209 12.445 1 73.06 85 MET B N 1
ATOM 3250 C CA . MET B 1 85 ? 18.156 -3.221 12.414 1 73.06 85 MET B CA 1
ATOM 3251 C C . MET B 1 85 ? 18.875 -3.215 11.078 1 73.06 85 MET B C 1
ATOM 3253 O O . MET B 1 85 ? 20.047 -3.6 10.992 1 73.06 85 MET B O 1
ATOM 3257 N N . GLN B 1 86 ? 18.094 -2.922 10.07 1 65.56 86 GLN B N 1
ATOM 3258 C CA . GLN B 1 86 ? 18.688 -2.965 8.742 1 65.56 86 GLN B CA 1
ATOM 3259 C C . GLN B 1 86 ? 18.688 -1.585 8.086 1 65.56 86 GLN B C 1
ATOM 3261 O O . GLN B 1 86 ? 17.625 -0.95 7.98 1 65.56 86 GLN B O 1
ATOM 3266 N N . SER B 1 87 ? 19.797 -1.001 8.023 1 60.56 87 SER B N 1
ATOM 3267 C CA . SER B 1 87 ? 19.906 0.352 7.484 1 60.56 87 SER B CA 1
ATOM 3268 C C . SER B 1 87 ? 19.969 0.338 5.961 1 60.56 87 SER 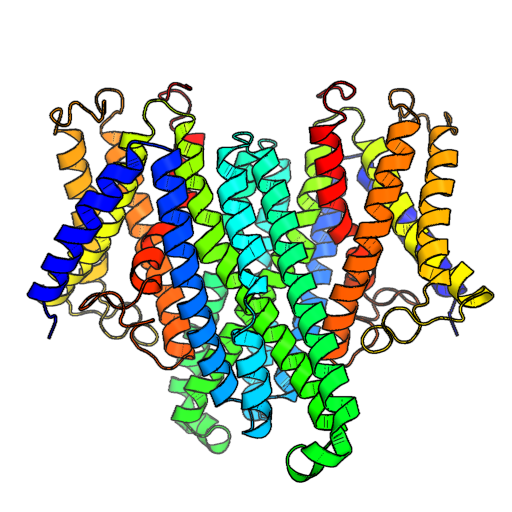B C 1
ATOM 3270 O O . SER B 1 87 ? 19.984 1.394 5.324 1 60.56 87 SER B O 1
ATOM 3272 N N . ASN B 1 88 ? 19.953 -0.872 5.367 1 66.5 88 ASN B N 1
ATOM 3273 C CA . ASN B 1 88 ? 19.984 -0.915 3.91 1 66.5 88 ASN B CA 1
ATOM 3274 C C . ASN B 1 88 ? 18.609 -0.655 3.303 1 66.5 88 ASN B C 1
ATOM 3276 O O . ASN B 1 88 ? 17.641 -1.319 3.656 1 66.5 88 ASN B O 1
ATOM 3280 N N . PRO B 1 89 ? 18.531 0.395 2.584 1 66.19 89 PRO B N 1
ATOM 3281 C CA . PRO B 1 89 ? 17.25 0.77 1.978 1 66.19 89 PRO B CA 1
ATOM 3282 C C . PRO B 1 89 ? 16.594 -0.393 1.246 1 66.19 89 PRO B C 1
ATOM 3284 O O . PRO B 1 89 ? 15.359 -0.506 1.253 1 66.19 89 PRO B O 1
ATOM 3287 N N . LEU B 1 90 ? 17.328 -1.253 0.703 1 67.19 90 LEU B N 1
ATOM 3288 C CA . LEU B 1 90 ? 16.766 -2.385 -0.018 1 67.19 90 LEU B CA 1
ATOM 3289 C C . LEU B 1 90 ? 16.094 -3.361 0.943 1 67.19 90 LEU B C 1
ATOM 3291 O O . LEU B 1 90 ? 15.047 -3.928 0.629 1 67.19 90 LEU B O 1
ATOM 3295 N N . SER B 1 91 ? 16.703 -3.426 2.072 1 74.81 91 SER B N 1
ATOM 3296 C CA . SER B 1 91 ? 16.109 -4.305 3.078 1 74.81 91 SER B CA 1
ATOM 3297 C C . SER B 1 91 ? 14.781 -3.768 3.574 1 74.81 91 SER B C 1
ATOM 3299 O O . SER B 1 91 ? 13.859 -4.539 3.859 1 74.81 91 SER B O 1
ATOM 3301 N N . VAL B 1 92 ? 14.633 -2.475 3.516 1 78.75 92 VAL B N 1
ATOM 3302 C CA . VAL B 1 92 ? 13.398 -1.851 3.971 1 78.75 92 VAL B CA 1
ATOM 3303 C C . VAL B 1 92 ? 12.258 -2.197 3.012 1 78.75 92 VAL B C 1
ATOM 3305 O O . VAL B 1 92 ? 11.148 -2.498 3.445 1 78.75 92 VAL B O 1
ATOM 3308 N N . HIS B 1 93 ? 12.5 -2.232 1.748 1 77.62 93 HIS B N 1
ATOM 3309 C CA . HIS B 1 93 ? 11.508 -2.59 0.741 1 77.62 93 HIS B CA 1
ATOM 3310 C C . HIS B 1 93 ? 11.008 -4.02 0.94 1 77.62 93 HIS B C 1
ATOM 3312 O O . HIS B 1 93 ? 9.805 -4.281 0.843 1 77.62 93 HIS B O 1
ATOM 3318 N N . LEU B 1 94 ? 11.945 -4.758 1.252 1 78.69 94 LEU B N 1
ATOM 3319 C CA . LEU B 1 94 ? 11.609 -6.168 1.418 1 78.69 94 LEU B CA 1
ATOM 3320 C C . LEU B 1 94 ? 10.742 -6.379 2.654 1 78.69 94 LEU B C 1
ATOM 3322 O O . LEU B 1 94 ? 9.742 -7.094 2.598 1 78.69 94 LEU B O 1
ATOM 3326 N N . HIS B 1 95 ? 11.156 -5.734 3.688 1 85.38 95 HIS B N 1
ATOM 3327 C CA . HIS B 1 95 ? 10.375 -5.875 4.914 1 85.38 95 HIS B CA 1
ATOM 3328 C C . HIS B 1 95 ? 8.984 -5.285 4.754 1 85.38 95 HIS B C 1
ATOM 3330 O O . HIS B 1 95 ? 8.016 -5.781 5.34 1 85.38 95 HIS B O 1
ATOM 3336 N N . MET B 1 96 ? 8.914 -4.262 3.939 1 89.81 96 MET B N 1
ATOM 3337 C CA . MET B 1 96 ? 7.602 -3.684 3.654 1 89.81 96 MET B CA 1
ATOM 3338 C C . MET B 1 96 ? 6.711 -4.688 2.936 1 89.81 96 MET B C 1
ATOM 3340 O O . MET B 1 96 ? 5.551 -4.879 3.314 1 89.81 96 MET B O 1
ATOM 3344 N N . VAL B 1 97 ? 7.227 -5.391 1.955 1 87.75 97 VAL B N 1
ATOM 3345 C CA . VAL B 1 97 ? 6.457 -6.355 1.176 1 87.75 97 VAL B CA 1
ATOM 3346 C C . VAL B 1 97 ? 6.055 -7.535 2.061 1 87.75 97 VAL B C 1
ATOM 3348 O O . VAL B 1 97 ? 4.898 -7.965 2.045 1 87.75 97 VAL B O 1
ATOM 3351 N N . ILE B 1 98 ? 6.984 -7.953 2.844 1 86.69 98 ILE B N 1
ATOM 3352 C CA . ILE B 1 98 ? 6.719 -9.062 3.752 1 86.69 98 ILE B CA 1
ATOM 3353 C C . ILE B 1 98 ? 5.602 -8.68 4.723 1 86.69 98 ILE B C 1
ATOM 3355 O O . ILE B 1 98 ? 4.688 -9.477 4.973 1 86.69 98 ILE B O 1
ATOM 3359 N N . SER B 1 99 ? 5.719 -7.488 5.219 1 92.56 99 SER B N 1
ATOM 3360 C CA . SER B 1 99 ? 4.715 -7.027 6.176 1 92.56 99 SER B CA 1
ATOM 3361 C C . SER B 1 99 ? 3.336 -6.945 5.531 1 92.56 99 SER B C 1
ATOM 3363 O O . SER B 1 99 ? 2.342 -7.367 6.129 1 92.56 99 SER B O 1
ATOM 3365 N N . ILE B 1 100 ? 3.262 -6.488 4.336 1 92.62 100 ILE B N 1
ATOM 3366 C CA . ILE B 1 100 ? 1.991 -6.352 3.633 1 92.62 100 ILE B CA 1
ATOM 3367 C C . ILE B 1 100 ? 1.417 -7.734 3.332 1 92.62 100 ILE B C 1
ATOM 3369 O O . ILE B 1 100 ?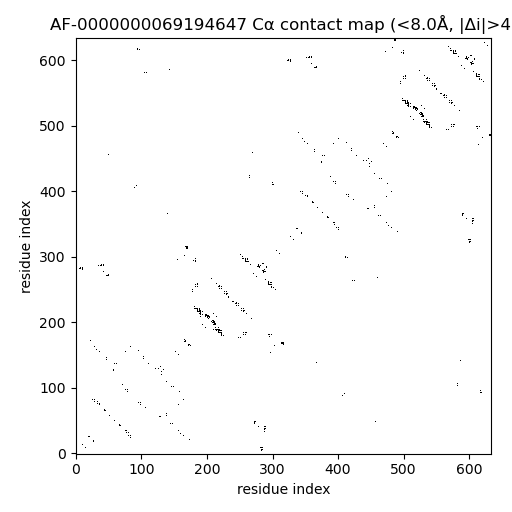 0.225 -7.977 3.537 1 92.62 100 ILE B O 1
ATOM 3373 N N . PHE B 1 101 ? 2.209 -8.625 2.887 1 88.88 101 PHE B N 1
ATOM 3374 C CA . PHE B 1 101 ? 1.763 -9.977 2.582 1 88.88 101 PHE B CA 1
ATOM 3375 C C . PHE B 1 101 ? 1.251 -10.672 3.838 1 88.88 101 PHE B C 1
ATOM 3377 O O . PHE B 1 101 ? 0.213 -11.336 3.809 1 88.88 101 PHE B O 1
ATOM 3384 N N . PHE B 1 102 ? 1.99 -10.438 4.867 1 89.44 102 PHE B N 1
ATOM 3385 C CA . PHE B 1 102 ? 1.571 -11.047 6.125 1 89.44 102 PHE B CA 1
ATOM 3386 C C . PHE B 1 102 ? 0.254 -10.445 6.602 1 89.44 102 PHE B C 1
ATOM 3388 O O . PHE B 1 102 ? -0.598 -11.148 7.145 1 89.44 102 PHE B O 1
ATOM 3395 N N . LEU B 1 103 ? 0.127 -9.211 6.426 1 92.31 103 LEU B N 1
ATOM 3396 C CA . LEU B 1 103 ? -1.123 -8.547 6.785 1 92.31 103 LEU B CA 1
ATOM 3397 C C . LEU B 1 103 ? -2.297 -9.156 6.027 1 92.31 103 LEU B C 1
ATOM 3399 O O . LEU B 1 103 ? -3.346 -9.43 6.613 1 92.31 103 LEU B O 1
ATOM 3403 N N . LEU B 1 104 ? -2.146 -9.43 4.816 1 91.44 104 LEU B N 1
ATOM 3404 C CA . LEU B 1 104 ? -3.193 -10.008 3.98 1 91.44 104 LEU B CA 1
ATOM 3405 C C . LEU B 1 104 ? -3.494 -11.445 4.398 1 91.44 104 LEU B C 1
ATOM 3407 O O . LEU B 1 104 ? -4.656 -11.844 4.477 1 91.44 104 LEU B O 1
ATOM 3411 N N . LEU B 1 105 ? -2.447 -12.141 4.711 1 89.69 105 LEU B N 1
ATOM 3412 C CA . LEU B 1 105 ? -2.627 -13.531 5.098 1 89.69 105 LEU B CA 1
ATOM 3413 C C . LEU B 1 105 ? -3.348 -13.633 6.438 1 89.69 105 LEU B C 1
ATOM 3415 O O . LEU B 1 105 ? -4.188 -14.516 6.629 1 89.69 105 LEU B O 1
ATOM 3419 N N . VAL B 1 106 ? -3.031 -12.766 7.324 1 89.44 106 VAL B N 1
ATOM 3420 C CA . VAL B 1 106 ? -3.688 -12.766 8.625 1 89.44 106 VAL B CA 1
ATOM 3421 C C . VAL B 1 106 ? -5.184 -12.5 8.453 1 89.44 106 VAL B C 1
ATOM 3423 O O . VAL B 1 106 ? -6.012 -13.188 9.055 1 89.44 106 VAL B O 1
ATOM 3426 N N . ARG B 1 107 ? -5.504 -11.57 7.641 1 91.44 107 ARG B N 1
ATOM 3427 C CA . ARG B 1 107 ? -6.91 -11.258 7.414 1 91.44 107 ARG B CA 1
ATOM 3428 C C . ARG B 1 107 ? -7.629 -12.414 6.73 1 91.44 107 ARG B C 1
ATOM 3430 O O . ARG B 1 107 ? -8.773 -12.719 7.059 1 91.44 107 ARG B O 1
ATOM 3437 N N . LEU B 1 108 ? -6.965 -13.023 5.84 1 90.94 108 LEU B N 1
ATOM 3438 C CA . LEU B 1 108 ? -7.551 -14.172 5.164 1 90.94 108 LEU B CA 1
ATOM 3439 C C . LEU B 1 108 ? -7.793 -15.312 6.145 1 90.94 108 LEU B C 1
ATOM 3441 O O . LEU B 1 108 ? -8.836 -15.969 6.102 1 90.94 108 LEU B O 1
ATOM 3445 N N . MET B 1 109 ? -6.828 -15.516 7.008 1 90.38 109 MET B N 1
ATOM 3446 C CA . MET B 1 109 ? -6.984 -16.547 8.023 1 90.38 109 MET B CA 1
ATOM 3447 C C . MET B 1 109 ? -8.141 -16.219 8.961 1 90.38 109 MET B C 1
ATOM 3449 O O . MET B 1 109 ? -8.914 -17.109 9.336 1 90.38 109 MET B O 1
ATOM 3453 N N . ASN B 1 110 ? -8.258 -15 9.297 1 89.44 110 ASN B N 1
ATOM 3454 C CA . ASN B 1 110 ? -9.383 -14.578 10.125 1 89.44 110 ASN B CA 1
ATOM 3455 C C . ASN B 1 110 ? -10.719 -14.828 9.43 1 89.44 110 ASN B C 1
ATOM 3457 O O . ASN B 1 110 ? -11.672 -15.305 10.055 1 89.44 110 ASN B O 1
ATOM 3461 N N . TYR B 1 111 ? -10.773 -14.508 8.203 1 91.19 111 TYR B N 1
ATOM 3462 C CA . TYR B 1 111 ? -11.977 -14.742 7.41 1 91.19 111 TYR B CA 1
ATOM 3463 C C . TYR B 1 111 ? -12.344 -16.219 7.406 1 91.19 111 TYR B C 1
ATOM 3465 O O . TYR B 1 111 ? -13.492 -16.594 7.648 1 91.19 111 TYR B O 1
ATOM 3473 N N . LEU B 1 112 ? -11.359 -17.062 7.207 1 90.25 112 LEU B N 1
ATOM 3474 C CA . LEU B 1 112 ? -11.602 -18.5 7.141 1 90.25 112 LEU B CA 1
ATOM 3475 C C . LEU B 1 112 ? -12.055 -19.031 8.492 1 90.25 112 LEU B C 1
ATOM 3477 O O . LEU B 1 112 ? -13 -19.828 8.562 1 90.25 112 LEU B O 1
ATOM 3481 N N . LYS B 1 113 ? -11.469 -18.609 9.531 1 87.94 113 LYS B N 1
ATOM 3482 C CA . LYS B 1 113 ? -11.812 -19.062 10.875 1 87.94 113 LYS B CA 1
ATOM 3483 C C . LYS B 1 113 ? -13.227 -18.625 11.25 1 87.94 113 LYS B C 1
ATOM 3485 O O . LYS B 1 113 ? -14.016 -19.438 11.75 1 87.94 113 LYS B O 1
ATOM 3490 N N . ILE B 1 114 ? -13.547 -17.438 10.984 1 84.81 114 ILE B N 1
ATOM 3491 C CA . ILE B 1 114 ? -14.852 -16.906 11.375 1 84.81 114 ILE B CA 1
ATOM 3492 C C . ILE B 1 114 ? -15.938 -17.516 10.484 1 84.81 114 ILE B C 1
ATOM 3494 O O . ILE B 1 114 ? -17.031 -17.828 10.961 1 84.81 114 ILE B O 1
ATOM 3498 N N . SER B 1 115 ? -15.609 -17.625 9.195 1 84.56 115 SER B N 1
ATOM 3499 C CA . SER B 1 115 ? -16.562 -18.234 8.281 1 84.56 115 SER B CA 1
ATOM 3500 C C . SER B 1 115 ? -16.875 -19.672 8.68 1 84.56 115 SER B C 1
ATOM 3502 O O . SER B 1 115 ? -18.031 -20.094 8.609 1 84.56 115 SER B O 1
ATOM 3504 N N . ASP B 1 116 ? -15.906 -20.375 9.07 1 83.38 116 ASP B N 1
ATOM 3505 C CA . ASP B 1 116 ? -16.109 -21.75 9.539 1 83.38 116 ASP B CA 1
ATOM 3506 C C . ASP B 1 116 ? -16.938 -21.781 10.812 1 83.38 116 ASP B C 1
ATOM 3508 O O . ASP B 1 116 ? -17.812 -22.641 10.977 1 83.38 116 ASP B O 1
ATOM 3512 N N . PHE B 1 117 ? -16.688 -20.859 11.664 1 80.06 117 PHE B N 1
ATOM 3513 C CA . PHE B 1 117 ? -17.453 -20.734 12.898 1 80.06 117 PHE B CA 1
ATOM 3514 C C . PHE B 1 117 ? -18.922 -20.453 12.594 1 80.06 117 PHE B C 1
ATOM 3516 O O . PHE B 1 117 ? -19.812 -21.047 13.211 1 80.06 117 PHE B O 1
ATOM 3523 N N . LEU B 1 118 ? -19.188 -19.625 11.633 1 77.38 118 LEU B N 1
ATOM 3524 C CA . LEU B 1 118 ? -20.562 -19.281 11.258 1 77.38 118 LEU B CA 1
ATOM 3525 C C . LEU B 1 118 ? -21.266 -20.469 10.617 1 77.38 118 LEU B C 1
ATOM 3527 O O . LEU B 1 118 ? -22.453 -20.688 10.844 1 77.38 118 LEU B O 1
ATOM 3531 N N . LYS B 1 119 ? -20.547 -21.203 9.844 1 77.5 119 LYS B N 1
ATOM 3532 C CA . LYS B 1 119 ? -21.125 -22.375 9.195 1 77.5 119 LYS B CA 1
ATOM 3533 C C . LYS B 1 119 ? -21.469 -23.453 10.219 1 77.5 119 LYS B C 1
ATOM 3535 O O . LYS B 1 119 ? -22.516 -24.094 10.117 1 77.5 119 LYS B O 1
ATOM 3540 N N . GLN B 1 120 ? -20.703 -23.625 11.156 1 80 120 GLN B N 1
ATOM 3541 C CA . GLN B 1 120 ? -20.906 -24.656 12.18 1 80 120 GLN B CA 1
ATOM 3542 C C . GLN B 1 120 ? -22.062 -24.281 13.109 1 80 120 GLN B C 1
ATOM 3544 O O . GLN B 1 120 ? -22.75 -25.156 13.641 1 80 120 GLN B O 1
ATOM 3549 N N . ASN B 1 121 ? -22.266 -23.016 13.273 1 70.81 121 ASN B N 1
ATOM 3550 C CA . ASN B 1 121 ? -23.281 -22.562 14.219 1 70.81 121 ASN B CA 1
ATOM 3551 C C . ASN B 1 121 ? -24.516 -22.016 13.492 1 70.81 121 ASN B C 1
ATOM 3553 O O . ASN B 1 121 ? -25.266 -21.219 14.062 1 70.81 121 ASN B O 1
ATOM 3557 N N . GLU B 1 122 ? -24.562 -22.219 12.227 1 67.69 122 GLU B N 1
ATOM 3558 C CA . GLU B 1 122 ? -25.625 -21.703 11.383 1 67.69 122 GLU B CA 1
ATOM 3559 C C . GLU B 1 122 ? -27 -22 11.984 1 67.69 122 GLU B C 1
ATOM 3561 O O . GLU B 1 122 ? -27.906 -21.172 11.898 1 67.69 122 GLU B O 1
ATOM 3566 N N . LYS B 1 123 ? -27.312 -23.234 12.422 1 59.47 123 LYS B N 1
ATOM 3567 C CA . LYS B 1 123 ? -28.594 -23.578 13.039 1 59.47 123 LYS B CA 1
ATOM 3568 C C . LYS B 1 123 ? -28.891 -22.656 14.219 1 59.47 123 LYS B C 1
ATOM 3570 O O . LYS B 1 123 ? -30.047 -22.25 14.422 1 59.47 123 LYS B O 1
ATOM 3575 N N . THR B 1 124 ? -27.953 -22.375 14.93 1 53.75 124 THR B N 1
ATOM 3576 C CA . THR B 1 124 ? -28.141 -21.562 16.125 1 53.75 124 THR B CA 1
ATOM 3577 C C . THR B 1 124 ? -28.172 -20.078 15.781 1 53.75 124 THR B C 1
ATOM 3579 O O . THR B 1 124 ? -28.938 -19.312 16.375 1 53.75 124 THR B O 1
ATOM 3582 N N . ILE B 1 125 ? -27.484 -19.625 14.742 1 55.44 125 ILE B N 1
ATOM 3583 C CA . ILE B 1 125 ? -27.359 -18.219 14.367 1 55.44 125 ILE B CA 1
ATOM 3584 C C . ILE B 1 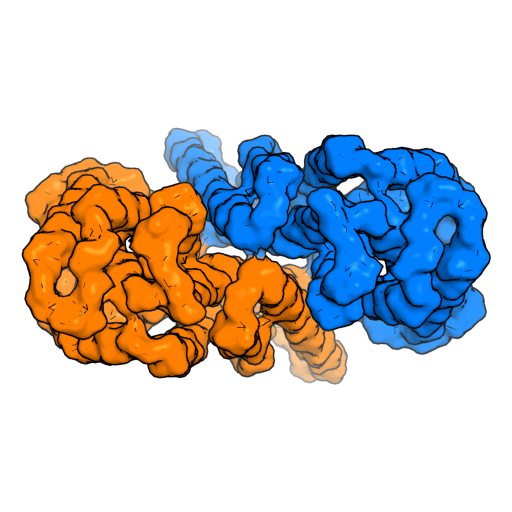125 ? -28.391 -17.891 13.281 1 55.44 125 ILE B C 1
ATOM 3586 O O . ILE B 1 125 ? -28.594 -16.719 12.961 1 55.44 125 ILE B O 1
ATOM 3590 N N . SER B 1 126 ? -28.891 -18.875 12.516 1 53.34 126 SER B N 1
ATOM 3591 C CA . SER B 1 126 ? -29.844 -18.719 11.422 1 53.34 126 SER B CA 1
ATOM 3592 C C . SER B 1 126 ? -30.969 -17.75 11.789 1 53.34 126 SER B C 1
ATOM 3594 O O . SER B 1 126 ? -31.531 -17.078 10.922 1 53.34 126 SER B O 1
ATOM 3596 N N . ASP B 1 127 ? -31.531 -17.859 12.906 1 49.28 127 ASP B N 1
ATOM 3597 C CA . ASP B 1 127 ? -32.625 -16.906 13.141 1 49.28 127 ASP B CA 1
ATOM 3598 C C . ASP B 1 127 ? -32.188 -15.484 12.844 1 49.28 127 ASP B C 1
ATOM 3600 O O . ASP B 1 127 ? -33 -14.633 12.5 1 49.28 127 ASP B O 1
ATOM 3604 N N . LYS B 1 128 ? -30.984 -15.211 12.906 1 47.94 128 LYS B N 1
ATOM 3605 C CA . LYS B 1 128 ? -30.531 -13.828 12.844 1 47.94 128 LYS B CA 1
ATOM 3606 C C . LYS B 1 128 ? -29.844 -13.539 11.516 1 47.94 128 LYS B C 1
ATOM 3608 O O . LYS B 1 128 ? -29.656 -12.375 11.141 1 47.94 128 LYS B O 1
ATOM 3613 N N . PHE B 1 129 ? -29.266 -14.586 10.758 1 49.97 129 PHE B N 1
ATOM 3614 C CA . PHE B 1 129 ? -28.5 -14.328 9.539 1 49.97 129 PHE B CA 1
ATOM 3615 C C . PHE B 1 129 ? -29.031 -15.172 8.383 1 49.97 129 PHE B C 1
ATOM 3617 O O . PHE B 1 129 ? -29.031 -16.406 8.453 1 49.97 129 PHE B O 1
ATOM 3624 N N . PRO B 1 130 ? -29.734 -14.867 7.449 1 50.19 130 PRO B N 1
ATOM 3625 C CA . PRO B 1 130 ? -30.016 -15.68 6.258 1 50.19 130 PRO B CA 1
ATOM 3626 C C . PRO B 1 130 ? -28.75 -16.047 5.492 1 50.19 130 PRO B C 1
ATOM 3628 O O . PRO B 1 130 ? -27.797 -15.266 5.449 1 50.19 130 PRO B O 1
ATOM 3631 N N . SER B 1 131 ? -28.453 -17.391 4.855 1 54.22 131 SER B N 1
ATOM 3632 C CA . SER B 1 131 ? -27.297 -18.25 4.66 1 54.22 131 SER B CA 1
ATOM 3633 C C . SER B 1 131 ? -26.375 -17.688 3.582 1 54.22 131 SER B C 1
ATOM 3635 O O . SER B 1 131 ? -25.188 -17.453 3.828 1 54.22 131 SER B O 1
ATOM 3637 N N . GLN B 1 132 ? -26.625 -17.891 2.135 1 52.97 132 GLN B N 1
ATOM 3638 C CA . GLN B 1 132 ? -25.719 -17.641 1.021 1 52.97 132 GLN B CA 1
ATOM 3639 C C . GLN B 1 132 ? -25.375 -16.156 0.922 1 52.97 132 GLN B C 1
ATOM 3641 O O . GLN B 1 132 ? -24.219 -15.805 0.641 1 52.97 132 GLN B O 1
ATOM 3646 N N . MET B 1 133 ? -26.328 -15.289 1.091 1 57.75 133 MET B N 1
ATOM 3647 C CA . MET B 1 133 ? -26.172 -13.844 1.019 1 57.75 133 MET B CA 1
ATOM 3648 C C . MET B 1 133 ? -25.219 -13.344 2.107 1 57.75 133 MET B C 1
ATOM 3650 O O . MET B 1 133 ? -24.5 -12.367 1.909 1 57.75 133 MET B O 1
ATOM 3654 N N . VAL B 1 134 ? -25.016 -14.305 2.973 1 68.44 134 VAL B N 1
ATOM 3655 C CA . VAL B 1 134 ? -24.203 -13.938 4.121 1 68.44 134 VAL B CA 1
ATOM 3656 C C . VAL B 1 134 ? -22.719 -14.109 3.777 1 68.44 134 VAL B C 1
ATOM 3658 O O . VAL B 1 134 ? -21.906 -13.25 4.094 1 68.44 134 VAL B O 1
ATOM 3661 N N . GLU B 1 135 ? -22.5 -15.125 2.83 1 78.12 135 GLU B N 1
ATOM 3662 C CA . GLU B 1 135 ? -21.094 -15.398 2.525 1 78.12 135 GLU B CA 1
ATOM 3663 C C . GLU B 1 135 ? -20.516 -14.312 1.63 1 78.12 135 GLU B C 1
ATOM 3665 O O . GLU B 1 135 ? -19.375 -13.867 1.847 1 78.12 135 GLU B O 1
ATOM 3670 N N . LYS B 1 136 ? -21.234 -13.93 0.68 1 79.75 136 LYS B N 1
ATOM 3671 C CA . LYS B 1 136 ? -20.781 -12.883 -0.23 1 79.75 136 LYS B CA 1
ATOM 3672 C C . LYS B 1 136 ? -20.562 -11.562 0.508 1 79.75 136 LYS B C 1
ATOM 3674 O O . LYS B 1 136 ? -19.609 -10.836 0.23 1 79.75 136 LYS B O 1
ATOM 3679 N N . LYS B 1 137 ? -21.359 -11.367 1.366 1 81.81 137 LYS B N 1
ATOM 3680 C CA . LYS B 1 137 ? -21.25 -10.133 2.145 1 81.81 137 LYS B CA 1
ATOM 3681 C C . LYS B 1 137 ? -20.016 -10.164 3.045 1 81.81 137 LYS B C 1
ATOM 3683 O O . LYS B 1 137 ? -19.297 -9.172 3.154 1 81.81 137 LYS B O 1
ATOM 3688 N N . ILE B 1 138 ? -19.812 -11.297 3.641 1 85.75 138 ILE B N 1
ATOM 3689 C CA . ILE B 1 138 ? -18.672 -11.445 4.531 1 85.75 138 ILE B CA 1
ATOM 3690 C C . ILE B 1 138 ? -17.375 -11.328 3.732 1 85.75 138 ILE B C 1
ATOM 3692 O O . ILE B 1 138 ? -16.391 -10.75 4.207 1 85.75 138 ILE B O 1
ATOM 3696 N N . GLN B 1 139 ? -17.406 -11.844 2.547 1 89 139 GLN B N 1
ATOM 3697 C CA . GLN B 1 139 ? -16.234 -11.727 1.68 1 89 139 GLN B CA 1
ATOM 3698 C C . GLN B 1 139 ? -15.969 -10.273 1.316 1 89 139 GLN B C 1
ATOM 3700 O O . GLN B 1 139 ? -14.82 -9.82 1.357 1 89 139 GLN B O 1
ATOM 3705 N N . MET B 1 140 ? -16.953 -9.602 1.029 1 88.25 140 MET B N 1
ATOM 3706 C CA . MET B 1 140 ? -16.812 -8.195 0.666 1 88.25 140 MET B CA 1
ATOM 3707 C C . MET B 1 140 ? -16.312 -7.375 1.847 1 88.25 140 MET B C 1
ATOM 3709 O O . MET B 1 140 ? -15.398 -6.555 1.692 1 88.25 140 MET B O 1
ATOM 3713 N N . LEU B 1 141 ? -16.891 -7.613 2.973 1 88.62 141 LEU B N 1
ATOM 3714 C CA . LEU B 1 141 ? -16.469 -6.902 4.176 1 88.62 141 LEU B CA 1
ATOM 3715 C C . LEU B 1 141 ? -15.008 -7.191 4.496 1 88.62 141 LEU B C 1
ATOM 3717 O O . LEU B 1 141 ? -14.258 -6.289 4.879 1 88.62 141 LEU B O 1
ATOM 3721 N N . THR B 1 142 ? -14.648 -8.414 4.32 1 91.12 142 THR B N 1
ATOM 3722 C CA . THR B 1 142 ? -13.266 -8.805 4.559 1 91.12 142 THR B CA 1
ATOM 3723 C C . THR B 1 142 ? -12.32 -8.094 3.592 1 91.12 142 THR B C 1
ATOM 3725 O O . THR B 1 142 ? -11.281 -7.57 4 1 91.12 142 THR B O 1
ATOM 3728 N N . PHE B 1 143 ? -12.734 -8.062 2.402 1 92.31 143 PHE B N 1
ATOM 3729 C CA . PHE B 1 143 ? -11.891 -7.41 1.409 1 92.31 143 PHE B CA 1
ATOM 3730 C C . PHE B 1 143 ? -11.734 -5.93 1.728 1 92.31 143 PHE B C 1
ATOM 3732 O O . PHE B 1 143 ? -10.633 -5.379 1.611 1 92.31 143 PHE B O 1
ATOM 3739 N N . PHE B 1 144 ? -12.727 -5.27 2.092 1 90.56 144 PHE B N 1
ATOM 3740 C CA . PHE B 1 144 ? -12.664 -3.848 2.41 1 90.56 144 PHE B CA 1
ATOM 3741 C C . PHE B 1 144 ? -11.773 -3.6 3.621 1 90.56 144 PHE B C 1
ATOM 3743 O O . PHE B 1 144 ? -10.984 -2.65 3.635 1 90.56 144 PHE B O 1
ATOM 3750 N N . GLN B 1 145 ? -11.875 -4.43 4.543 1 91.5 145 GLN B N 1
ATOM 3751 C CA . GLN B 1 145 ? -11.023 -4.281 5.719 1 91.5 145 GLN B CA 1
ATOM 3752 C C . GLN B 1 145 ? -9.562 -4.555 5.371 1 91.5 145 GLN B C 1
ATOM 3754 O O . GLN B 1 145 ? -8.664 -3.852 5.84 1 91.5 145 GLN B O 1
ATOM 3759 N N . MET B 1 146 ? -9.391 -5.527 4.555 1 92.75 146 MET B N 1
ATOM 3760 C CA . MET B 1 146 ? -8.039 -5.832 4.082 1 92.75 146 MET B CA 1
ATOM 3761 C C . MET B 1 146 ? -7.445 -4.645 3.334 1 92.75 146 MET B C 1
ATOM 3763 O O . MET B 1 146 ? -6.285 -4.289 3.547 1 92.75 146 MET B O 1
ATOM 3767 N N . SER B 1 147 ? -8.195 -4.121 2.498 1 93.62 147 SER B N 1
ATOM 3768 C CA . SER B 1 147 ? -7.738 -2.982 1.711 1 93.62 147 SER B CA 1
ATOM 3769 C C . SER B 1 147 ? -7.449 -1.777 2.6 1 93.62 147 SER B C 1
ATOM 3771 O O . SER B 1 147 ? -6.457 -1.071 2.393 1 93.62 147 SER B O 1
ATOM 3773 N N . ALA B 1 148 ? -8.266 -1.575 3.574 1 93.44 148 ALA B N 1
ATOM 3774 C CA . ALA B 1 148 ? -8.055 -0.479 4.516 1 93.44 148 ALA B CA 1
ATOM 3775 C C . ALA B 1 148 ? -6.762 -0.672 5.305 1 93.44 148 ALA B C 1
ATOM 3777 O O . ALA B 1 148 ? -6.07 0.297 5.621 1 93.44 148 ALA B O 1
ATOM 3778 N N . ASP B 1 149 ? -6.48 -1.878 5.629 1 93.62 149 ASP B N 1
ATOM 3779 C CA . ASP B 1 149 ? -5.246 -2.164 6.352 1 93.62 149 ASP B CA 1
ATOM 3780 C C . ASP B 1 149 ? -4.02 -1.771 5.527 1 93.62 149 ASP B C 1
ATOM 3782 O O . ASP B 1 149 ? -3.037 -1.264 6.074 1 93.62 149 ASP B O 1
ATOM 3786 N N . ILE B 1 150 ? -4.121 -2.018 4.312 1 94.06 150 ILE B N 1
ATOM 3787 C CA . ILE B 1 150 ? -3.008 -1.665 3.434 1 94.06 150 ILE B CA 1
ATOM 3788 C C . ILE B 1 150 ? -2.891 -0.146 3.338 1 94.06 150 ILE B C 1
ATOM 3790 O O . ILE B 1 150 ? -1.782 0.397 3.314 1 94.06 150 ILE B O 1
ATOM 3794 N N . VAL B 1 151 ? -3.963 0.511 3.307 1 93.38 151 VAL B N 1
ATOM 3795 C CA . VAL B 1 151 ? -3.963 1.97 3.287 1 93.38 151 VAL B CA 1
ATOM 3796 C C . VAL B 1 151 ? -3.32 2.504 4.566 1 93.38 151 VAL B C 1
ATOM 3798 O O . VAL B 1 151 ? -2.465 3.391 4.516 1 93.38 151 VAL B O 1
ATOM 3801 N N . GLN B 1 152 ? -3.771 1.948 5.645 1 93.62 152 GLN B N 1
ATOM 3802 C CA . GLN B 1 152 ? -3.184 2.355 6.914 1 93.62 152 GLN B CA 1
ATOM 3803 C C . GLN B 1 152 ? -1.672 2.152 6.914 1 93.62 152 GLN B C 1
ATOM 3805 O O . GLN B 1 152 ? -0.923 3.02 7.367 1 93.62 152 GLN B O 1
ATOM 3810 N N . PHE B 1 153 ? -1.266 1.054 6.426 1 94.75 153 PHE B N 1
ATOM 3811 C CA . PHE B 1 153 ? 0.153 0.715 6.414 1 94.75 153 PHE B CA 1
ATOM 3812 C C . PHE B 1 153 ? 0.933 1.684 5.531 1 94.75 153 PHE B C 1
ATOM 3814 O O . PHE B 1 153 ? 1.974 2.203 5.941 1 94.75 153 PHE B O 1
ATOM 3821 N N . MET B 1 154 ? 0.452 1.973 4.41 1 93.31 154 MET B N 1
ATOM 3822 C CA . MET B 1 154 ? 1.187 2.771 3.436 1 93.31 154 MET B CA 1
ATOM 3823 C C . MET B 1 154 ? 1.188 4.246 3.828 1 93.31 154 MET B C 1
ATOM 3825 O O . MET B 1 154 ? 2.16 4.957 3.57 1 93.31 154 MET B O 1
ATOM 3829 N N . LEU B 1 155 ? 0.164 4.699 4.484 1 93 155 LEU B N 1
ATOM 3830 C CA . LEU B 1 155 ? 0.038 6.125 4.754 1 93 155 LEU B CA 1
ATOM 3831 C C . LEU B 1 155 ? 0.609 6.473 6.125 1 93 155 LEU B C 1
ATOM 3833 O O . LEU B 1 155 ? 1.133 7.57 6.324 1 93 155 LEU B O 1
ATOM 3837 N N . PHE B 1 156 ? 0.535 5.504 7.051 1 93.88 156 PHE B N 1
ATOM 3838 C CA . PHE B 1 156 ? 0.804 5.938 8.414 1 93.88 156 PHE B CA 1
ATOM 3839 C C . PHE B 1 156 ? 1.919 5.105 9.039 1 93.88 156 PHE B C 1
ATOM 3841 O O . PHE B 1 156 ? 2.486 5.484 10.062 1 93.88 156 PHE B O 1
ATOM 3848 N N . VAL B 1 157 ? 2.236 4.008 8.477 1 93.94 157 VAL B N 1
ATOM 3849 C CA . VAL B 1 157 ? 3.262 3.152 9.062 1 93.94 157 VAL B CA 1
ATOM 3850 C C . VAL B 1 157 ? 4.555 3.268 8.258 1 93.94 157 VAL B C 1
ATOM 3852 O O . VAL B 1 157 ? 5.598 3.65 8.789 1 93.94 157 VAL B O 1
ATOM 3855 N N . TYR B 1 158 ? 4.43 3.094 6.969 1 92.56 158 TYR B N 1
ATOM 3856 C CA . TYR B 1 158 ? 5.59 3.055 6.086 1 92.56 158 TYR B CA 1
ATOM 3857 C C . TYR B 1 158 ? 6.367 4.363 6.148 1 92.56 158 TYR B C 1
ATOM 3859 O O . TYR B 1 158 ? 7.598 4.359 6.238 1 92.56 158 TYR B O 1
ATOM 3867 N N . PRO B 1 159 ? 5.719 5.473 6.16 1 91.69 159 PRO B N 1
ATOM 3868 C CA . PRO B 1 159 ? 6.457 6.734 6.164 1 91.69 159 PRO B CA 1
ATOM 3869 C C . PRO B 1 159 ? 7.293 6.926 7.426 1 91.69 159 PRO B C 1
ATOM 3871 O O . PRO B 1 159 ? 8.32 7.609 7.395 1 91.69 159 PRO B O 1
ATOM 3874 N N . LEU B 1 160 ? 6.938 6.375 8.492 1 91.38 160 LEU B N 1
ATOM 3875 C CA . LEU B 1 160 ? 7.633 6.57 9.758 1 91.38 160 LEU B CA 1
ATOM 3876 C C . LEU B 1 160 ? 8.992 5.875 9.742 1 91.38 160 LEU B C 1
ATOM 3878 O O . LEU B 1 160 ? 9.852 6.164 10.586 1 91.38 160 LEU B O 1
ATOM 3882 N N . ASN B 1 161 ? 9.188 5.031 8.797 1 88.88 161 ASN B N 1
ATOM 3883 C CA . ASN B 1 161 ? 10.492 4.395 8.656 1 88.88 161 ASN B CA 1
ATOM 3884 C C . ASN B 1 161 ? 11.562 5.402 8.234 1 88.88 161 ASN B C 1
ATOM 3886 O O . ASN B 1 161 ? 12.719 5.273 8.625 1 88.88 161 ASN B O 1
ATOM 3890 N N . PHE B 1 162 ? 11.188 6.402 7.566 1 87.25 162 PHE B N 1
ATOM 3891 C CA . PHE B 1 162 ? 12.148 7.367 7.039 1 87.25 162 PHE B CA 1
ATOM 3892 C C . PHE B 1 162 ? 12.742 8.203 8.164 1 87.25 162 PHE B C 1
ATOM 3894 O O . PHE B 1 162 ? 13.898 8.633 8.086 1 87.25 162 PHE B O 1
ATOM 3901 N N . VAL B 1 163 ? 11.969 8.391 9.211 1 89.38 163 VAL B N 1
ATOM 3902 C CA . VAL B 1 163 ? 12.453 9.164 10.352 1 89.38 163 VAL B CA 1
ATOM 3903 C C . VAL B 1 163 ? 13.523 8.375 11.102 1 89.38 163 VAL B C 1
ATOM 3905 O O . VAL B 1 163 ? 14.375 8.961 11.773 1 89.38 163 VAL B O 1
ATOM 3908 N N . LEU B 1 164 ? 13.5 7.102 10.945 1 89.75 164 LEU B N 1
ATOM 3909 C CA . LEU B 1 164 ? 14.484 6.23 11.586 1 89.75 164 LEU B CA 1
ATOM 3910 C C . LEU B 1 164 ? 15.719 6.062 10.711 1 89.75 164 LEU B C 1
ATOM 3912 O O . LEU B 1 164 ? 16.844 6.066 11.203 1 89.75 164 LEU B O 1
ATOM 3916 N N . ILE B 1 165 ? 15.523 5.988 9.438 1 84.12 165 ILE B N 1
ATOM 3917 C CA . ILE B 1 165 ? 16.609 5.742 8.5 1 84.12 165 ILE B CA 1
ATOM 3918 C C . ILE B 1 165 ? 17.547 6.953 8.461 1 84.12 165 ILE B C 1
ATOM 3920 O O . ILE B 1 165 ? 18.75 6.812 8.203 1 84.12 165 ILE B O 1
ATOM 3924 N N . VAL B 1 166 ? 17.078 8.109 8.789 1 86.94 166 VAL B N 1
ATOM 3925 C CA . VAL B 1 166 ? 17.859 9.336 8.742 1 86.94 166 VAL B CA 1
ATOM 3926 C C . VAL B 1 166 ? 18.984 9.281 9.781 1 86.94 166 VAL B C 1
ATOM 3928 O O . VAL B 1 166 ? 19.953 10.023 9.68 1 86.94 166 VAL B O 1
ATOM 3931 N N . PHE B 1 167 ? 18.922 8.375 10.711 1 88.19 167 PHE B N 1
ATOM 3932 C CA . PHE B 1 167 ? 19.922 8.258 11.758 1 88.19 167 PHE B CA 1
ATOM 3933 C C . PHE B 1 167 ? 21.219 7.695 11.203 1 88.19 167 PHE B C 1
ATOM 3935 O O . PHE B 1 167 ? 22.234 7.641 11.898 1 88.19 167 PHE B O 1
ATOM 3942 N N . GLN B 1 168 ? 21.203 7.297 9.945 1 84.56 168 GLN B N 1
ATOM 3943 C CA . GLN B 1 168 ? 22.438 6.918 9.273 1 84.56 168 GLN B CA 1
ATOM 3944 C C . GLN B 1 168 ? 23.344 8.125 9.086 1 84.56 168 GLN B C 1
ATOM 3946 O O . GLN B 1 168 ? 24.547 7.973 8.805 1 84.56 168 GLN B O 1
ATOM 3951 N N . PHE B 1 169 ? 22.781 9.305 9.25 1 84.88 169 PHE B N 1
ATOM 3952 C CA . PHE B 1 169 ? 23.562 10.539 9.133 1 84.88 169 PHE B CA 1
ATOM 3953 C C . PHE B 1 169 ? 23.812 11.148 10.508 1 84.88 169 PHE B C 1
ATOM 3955 O O . PHE B 1 169 ? 22.953 11.086 11.391 1 84.88 169 PHE B O 1
ATOM 3962 N N . LYS B 1 170 ? 24.984 11.789 10.664 1 86.19 170 LYS B N 1
ATOM 3963 C CA . LYS B 1 170 ? 25.328 12.461 11.914 1 86.19 170 LYS B CA 1
ATOM 3964 C C . LYS B 1 170 ? 24.359 13.602 12.219 1 86.19 170 LYS B C 1
ATOM 3966 O O . LYS B 1 170 ? 24.109 13.914 13.383 1 86.19 170 LYS B O 1
ATOM 3971 N N . GLN B 1 171 ? 23.75 14.156 11.219 1 86.88 171 GLN B N 1
ATOM 3972 C CA . GLN B 1 171 ? 22.859 15.305 11.359 1 86.88 171 GLN B CA 1
ATOM 3973 C C . GLN B 1 171 ? 21.406 14.859 11.531 1 86.88 171 GLN B C 1
ATOM 3975 O O . GLN B 1 171 ? 20.484 15.648 11.32 1 86.88 171 GLN B O 1
ATOM 3980 N N . ALA B 1 172 ? 21.188 13.633 11.875 1 88.06 172 ALA B N 1
ATOM 3981 C CA . ALA B 1 172 ? 19.859 13.039 11.938 1 88.06 172 ALA B CA 1
ATOM 3982 C C . ALA B 1 172 ? 18.953 13.836 12.875 1 88.06 172 ALA B C 1
ATOM 3984 O O . ALA B 1 172 ? 17.781 14.062 12.57 1 88.06 172 ALA B O 1
ATOM 3985 N N . GLN B 1 173 ? 19.5 14.273 13.977 1 87.81 173 GLN B N 1
ATOM 3986 C CA . GLN B 1 173 ? 18.703 15 14.961 1 87.81 173 GLN B CA 1
ATOM 3987 C C . GLN B 1 173 ? 18.203 16.328 14.398 1 87.81 173 GLN B C 1
ATOM 3989 O O . GLN B 1 173 ? 17.047 16.688 14.57 1 87.81 173 GLN B O 1
ATOM 3994 N N . ALA B 1 174 ? 19.031 16.969 13.703 1 87.06 174 ALA B N 1
ATOM 3995 C CA . ALA B 1 174 ? 18.672 18.25 13.102 1 87.06 174 ALA B CA 1
ATOM 3996 C C . ALA B 1 174 ? 17.609 18.078 12.023 1 87.06 174 ALA B C 1
ATOM 3998 O O . ALA B 1 174 ? 16.641 18.844 11.961 1 87.06 174 ALA B O 1
ATOM 3999 N N . LEU B 1 175 ? 17.766 17.094 11.258 1 90.81 175 LEU B N 1
ATOM 4000 C CA . LEU B 1 175 ? 16.828 16.844 10.164 1 90.81 175 LEU B CA 1
ATOM 4001 C C . LEU B 1 175 ? 15.445 16.484 10.688 1 90.81 175 LEU B C 1
ATOM 4003 O O . LEU B 1 175 ? 14.438 16.984 10.172 1 90.81 175 LEU B O 1
ATOM 4007 N N . ASN B 1 176 ? 15.453 15.633 11.695 1 92.94 176 ASN B N 1
ATOM 4008 C CA . ASN B 1 176 ? 14.172 15.273 12.305 1 92.94 176 ASN B CA 1
ATOM 4009 C C . ASN B 1 176 ? 13.523 16.469 12.992 1 92.94 176 ASN B C 1
ATOM 4011 O O . ASN B 1 176 ? 12.297 16.594 12.992 1 92.94 176 ASN B O 1
ATOM 4015 N N . LEU B 1 177 ? 14.289 17.281 13.539 1 91.25 177 LEU B N 1
ATOM 4016 C CA . LEU B 1 177 ? 13.758 18.469 14.203 1 91.25 177 LEU B CA 1
ATOM 4017 C C . LEU B 1 177 ? 13.125 19.422 13.188 1 91.25 177 LEU B C 1
ATOM 4019 O O . LEU B 1 177 ? 12.031 19.938 13.422 1 91.25 177 LEU B O 1
ATOM 4023 N N . ILE B 1 178 ? 13.82 19.688 12.078 1 92.19 178 ILE B N 1
ATOM 4024 C CA . ILE B 1 178 ? 13.281 20.562 11.047 1 92.19 178 ILE B CA 1
ATOM 4025 C C . ILE B 1 178 ? 11.969 20 10.516 1 92.19 178 ILE B C 1
ATOM 4027 O O . ILE B 1 178 ? 11.008 20.734 10.289 1 92.19 178 ILE B O 1
ATOM 4031 N N . TRP B 1 179 ? 11.938 18.688 10.336 1 94.81 179 TRP B N 1
ATOM 4032 C CA . TRP B 1 179 ? 10.742 18 9.859 1 94.81 179 TRP B CA 1
ATOM 4033 C C . TRP B 1 179 ? 9.578 18.188 10.828 1 94.81 179 TRP B C 1
ATOM 4035 O O . TRP B 1 179 ? 8.484 18.594 10.414 1 94.81 179 TRP B O 1
ATOM 4045 N N . LEU B 1 180 ? 9.867 18.062 12.102 1 94.19 180 LEU B N 1
ATOM 4046 C CA . LEU B 1 180 ? 8.836 18.156 13.133 1 94.19 180 LEU B CA 1
ATOM 4047 C C . LEU B 1 180 ? 8.32 19.578 13.25 1 94.19 180 LEU B C 1
ATOM 4049 O O . LEU B 1 180 ? 7.105 19.812 13.211 1 94.19 180 LEU B O 1
ATOM 4053 N N . ILE B 1 181 ? 9.18 20.469 13.336 1 92.88 181 ILE B N 1
ATOM 4054 C CA . ILE B 1 181 ? 8.812 21.875 13.531 1 92.88 181 ILE B CA 1
ATOM 4055 C C . ILE B 1 181 ? 8.055 22.375 12.305 1 92.88 181 ILE B C 1
ATOM 4057 O O . ILE B 1 181 ? 7.062 23.094 12.438 1 92.88 181 ILE B O 1
ATOM 4061 N N . SER B 1 182 ? 8.562 22 11.172 1 96.31 182 SER B N 1
ATOM 4062 C CA . SER B 1 182 ? 7.906 22.438 9.945 1 96.31 182 SER B CA 1
ATOM 4063 C C . SER B 1 182 ? 6.469 21.938 9.875 1 96.31 182 SER B C 1
ATOM 4065 O O . SER B 1 182 ? 5.559 22.703 9.531 1 96.31 182 SER B O 1
ATOM 4067 N N . ALA B 1 183 ? 6.27 20.734 10.203 1 95.38 183 ALA B N 1
ATOM 4068 C CA . ALA B 1 183 ? 4.926 20.156 10.164 1 95.38 183 ALA B CA 1
ATOM 4069 C C . ALA B 1 183 ? 4.023 20.812 11.203 1 95.38 183 ALA B C 1
ATOM 4071 O O . ALA B 1 183 ? 2.891 21.188 10.906 1 95.38 183 ALA B O 1
ATOM 4072 N N . TRP B 1 184 ? 4.516 20.969 12.414 1 92.94 184 TRP B N 1
ATOM 4073 C CA . TRP B 1 184 ? 3.738 21.547 13.5 1 92.94 184 TRP B CA 1
ATOM 4074 C C . TRP B 1 184 ? 3.389 23 13.203 1 92.94 184 TRP B C 1
ATOM 4076 O O . TRP B 1 184 ? 2.264 23.438 13.461 1 92.94 184 TRP B O 1
ATOM 4086 N N . GLN B 1 185 ? 4.332 23.641 12.672 1 95.31 185 GLN B N 1
ATOM 4087 C CA . GLN B 1 185 ? 4.109 25.047 12.398 1 95.31 185 GLN B CA 1
ATOM 4088 C C . GLN B 1 185 ? 3.18 25.25 11.203 1 95.31 185 GLN B C 1
ATOM 4090 O O . GLN B 1 185 ? 2.49 26.266 11.109 1 95.31 185 GLN B O 1
ATOM 4095 N N . THR B 1 186 ? 3.174 24.328 10.312 1 96.62 186 THR B N 1
ATOM 4096 C CA . THR B 1 186 ? 2.207 24.391 9.227 1 96.62 186 THR B CA 1
ATOM 4097 C C . THR B 1 186 ? 0.78 24.375 9.766 1 96.62 186 THR B C 1
ATOM 4099 O O . THR B 1 186 ? -0.05 25.188 9.367 1 96.62 186 THR B O 1
ATOM 4102 N N . ASP B 1 187 ? 0.532 23.516 10.68 1 92.06 187 ASP B N 1
ATOM 4103 C CA . ASP B 1 187 ? -0.791 23.422 11.289 1 92.06 187 ASP B CA 1
ATOM 4104 C C . ASP B 1 187 ? -1.117 24.688 12.086 1 92.06 187 ASP B C 1
ATOM 4106 O O . ASP B 1 187 ? -2.234 25.203 12 1 92.06 187 ASP B O 1
ATOM 4110 N N . ASN B 1 188 ? -0.18 25.125 12.859 1 91.5 188 ASN B N 1
ATOM 4111 C CA . ASN B 1 188 ? -0.373 26.344 13.648 1 91.5 188 ASN B CA 1
ATOM 4112 C C . ASN B 1 188 ? -0.624 27.562 12.758 1 91.5 188 ASN B C 1
ATOM 4114 O O . ASN B 1 188 ? -1.503 28.375 13.047 1 91.5 188 ASN B O 1
ATOM 4118 N N . GLY B 1 189 ? 0.203 27.641 11.758 1 94.19 189 GLY B N 1
ATOM 4119 C CA . GLY B 1 189 ? 0.029 28.75 10.836 1 94.19 189 GLY B CA 1
ATOM 4120 C C . GLY B 1 189 ? -1.313 28.734 10.125 1 94.19 189 GLY B C 1
ATOM 4121 O O . GLY B 1 189 ? -1.939 29.781 9.945 1 94.19 189 GLY B O 1
ATOM 4122 N N . ALA B 1 190 ? -1.711 27.578 9.758 1 93.69 190 ALA B N 1
ATOM 4123 C CA . ALA B 1 190 ? -3.012 27.453 9.109 1 93.69 190 ALA B CA 1
ATOM 4124 C C . ALA B 1 190 ? -4.141 27.859 10.055 1 93.69 190 ALA B C 1
ATOM 4126 O O . ALA B 1 190 ? -5.098 28.516 9.641 1 93.69 190 ALA B O 1
ATOM 4127 N N . LEU B 1 191 ? -4.02 27.469 11.289 1 88.38 191 LEU B N 1
ATOM 4128 C CA . LEU B 1 191 ? -5.031 27.797 12.281 1 88.38 191 LEU B CA 1
ATOM 4129 C C . LEU B 1 191 ? -5.059 29.297 12.57 1 88.38 191 LEU B C 1
ATOM 4131 O O . LEU B 1 191 ? -6.125 29.906 12.57 1 88.38 191 LEU B O 1
ATOM 4135 N N . PHE B 1 192 ? -3.912 29.875 12.742 1 91.75 192 PHE B N 1
ATOM 4136 C CA . PHE B 1 192 ? -3.799 31.281 13.117 1 91.75 192 PHE B CA 1
ATOM 4137 C C . PHE B 1 192 ? -4.223 32.188 11.961 1 91.75 192 PHE B C 1
ATOM 4139 O O . PHE B 1 192 ? -5.086 33.031 12.125 1 91.75 192 PHE B O 1
ATOM 4146 N N . MET B 1 193 ? -3.645 31.969 10.82 1 93.06 193 MET B N 1
ATOM 4147 C CA . MET B 1 193 ? -3.932 32.812 9.664 1 93.06 193 MET B CA 1
ATOM 4148 C C . MET B 1 193 ? -5.336 32.562 9.125 1 93.06 193 MET B C 1
ATOM 4150 O O . MET B 1 193 ? -6.004 33.469 8.641 1 93.06 193 MET B O 1
ATOM 4154 N N . GLY B 1 194 ? -5.73 31.328 9.211 1 91.69 194 GLY B N 1
ATOM 4155 C CA . GLY B 1 194 ? -7.082 30.984 8.797 1 91.69 194 GLY B CA 1
ATOM 4156 C C . GLY B 1 194 ? -8.148 31.625 9.664 1 91.69 194 GLY B C 1
ATOM 4157 O O . GLY B 1 194 ? -9.172 32.094 9.156 1 91.69 194 GLY B O 1
ATOM 4158 N N . SER B 1 195 ? -7.941 31.688 10.898 1 90.5 195 SER B N 1
ATOM 4159 C CA . SER B 1 195 ? -8.906 32.25 11.828 1 90.5 195 SER B CA 1
ATOM 4160 C C . SER B 1 195 ? -8.938 33.781 11.727 1 90.5 195 SER B C 1
ATOM 4162 O O . SER B 1 195 ? -9.992 34.406 11.883 1 90.5 195 SER B O 1
ATOM 4164 N N . MET B 1 196 ? -7.879 34.344 11.398 1 93 196 MET B N 1
ATOM 4165 C CA . MET B 1 196 ? -7.766 35.781 11.375 1 93 196 MET B CA 1
ATOM 4166 C C . MET B 1 196 ? -8.164 36.344 10.016 1 93 196 MET B C 1
ATOM 4168 O O . MET B 1 196 ? -8.82 37.375 9.93 1 93 196 MET B O 1
ATOM 4172 N N . PHE B 1 197 ? -7.773 35.656 8.938 1 93.69 197 PHE B N 1
ATOM 4173 C CA . PHE B 1 197 ? -7.914 36.25 7.609 1 93.69 197 PHE B CA 1
ATOM 4174 C C . PHE B 1 197 ? -8.711 35.344 6.688 1 93.69 197 PHE B C 1
ATOM 4176 O O . PHE B 1 197 ? -8.914 35.656 5.516 1 93.69 197 PHE B O 1
ATOM 4183 N N . GLY B 1 198 ? -9.086 34.25 7.191 1 92.12 198 GLY B N 1
ATOM 4184 C CA . GLY B 1 198 ? -9.734 33.25 6.34 1 92.12 198 GLY B CA 1
ATOM 4185 C C . GLY B 1 198 ? -10.984 33.781 5.664 1 92.12 198 GLY B C 1
ATOM 4186 O O . GLY B 1 198 ? -11.867 34.344 6.324 1 92.12 198 GLY B O 1
ATOM 4187 N N . LYS B 1 199 ? -11.094 33.75 4.301 1 92.81 199 LYS B N 1
ATOM 4188 C CA . LYS B 1 199 ? -12.258 34.188 3.531 1 92.81 199 LYS B CA 1
ATOM 4189 C C . LYS B 1 199 ? -12.594 33.156 2.43 1 92.81 199 LYS B C 1
ATOM 4191 O O . LYS B 1 199 ? -13.766 32.875 2.205 1 92.81 199 LYS B O 1
ATOM 4196 N N . THR B 1 200 ? -11.562 32.719 1.77 1 94.94 200 THR B N 1
ATOM 4197 C CA . THR B 1 200 ? -11.75 31.828 0.624 1 94.94 200 THR B CA 1
ATOM 4198 C C . THR B 1 200 ? -11.539 30.375 1.023 1 94.94 200 THR B C 1
ATOM 4200 O O . THR B 1 200 ? -10.445 29.984 1.435 1 94.94 200 THR B O 1
ATOM 4203 N N . LEU B 1 201 ? -12.539 29.594 0.817 1 92.69 201 LEU B N 1
ATOM 4204 C CA . LEU B 1 201 ? -12.484 28.188 1.213 1 92.69 201 LEU B CA 1
ATOM 4205 C C . LEU B 1 201 ? -11.562 27.391 0.288 1 92.69 201 LEU B C 1
ATOM 4207 O O . LEU B 1 201 ? -11.531 27.641 -0.92 1 92.69 201 LEU B O 1
ATOM 4211 N N . PHE B 1 202 ? -10.906 26.453 0.844 1 90.81 202 PHE B N 1
ATOM 4212 C CA . PHE B 1 202 ? -9.938 25.641 0.119 1 90.81 202 PHE B CA 1
ATOM 4213 C C . PHE B 1 202 ? -10.609 24.406 -0.462 1 90.81 202 PHE B C 1
ATOM 4215 O O . PHE B 1 202 ? -10.617 24.203 -1.68 1 90.81 202 PHE B O 1
ATOM 4222 N N . CYS B 1 203 ? -11.156 23.547 0.338 1 90.31 203 CYS B N 1
ATOM 4223 C CA . CYS B 1 203 ? -11.883 22.328 -0.044 1 90.31 203 CYS B CA 1
ATOM 4224 C C . CYS B 1 203 ? -13.078 22.094 0.869 1 90.31 203 CYS B C 1
ATOM 4226 O O . CYS B 1 203 ? -13.062 21.172 1.688 1 90.31 203 CYS B O 1
ATOM 4228 N N . PRO B 1 204 ? -14.109 22.766 0.689 1 89.31 204 PRO B N 1
ATOM 4229 C CA . PRO B 1 204 ? -15.227 22.781 1.634 1 89.31 204 PRO B CA 1
ATOM 4230 C C . PRO B 1 204 ? -15.906 21.422 1.778 1 89.31 204 PRO B C 1
ATOM 4232 O O . PRO B 1 204 ? -16.453 21.109 2.838 1 89.31 204 PRO B O 1
ATOM 4235 N N . LYS B 1 205 ? -15.867 20.656 0.817 1 87.44 205 LYS B N 1
ATOM 4236 C CA . LYS B 1 205 ? -16.547 19.359 0.868 1 87.44 205 LYS B CA 1
ATOM 4237 C C . LYS B 1 205 ? -15.836 18.406 1.83 1 87.44 205 LYS B C 1
ATOM 4239 O O . LYS B 1 205 ? -16.484 17.547 2.441 1 87.44 205 LYS B O 1
ATOM 4244 N N . ILE B 1 206 ? -14.594 18.578 1.922 1 90.25 206 ILE B N 1
ATOM 4245 C CA . ILE B 1 206 ? -13.797 17.688 2.758 1 90.25 206 ILE B CA 1
ATOM 4246 C C . ILE B 1 206 ? -13.453 18.391 4.074 1 90.25 206 ILE B C 1
ATOM 4248 O O . ILE B 1 206 ? -13.562 17.781 5.145 1 90.25 206 ILE B O 1
ATOM 4252 N N . SER B 1 207 ? -13.023 19.609 3.938 1 91.06 207 SER B N 1
ATOM 4253 C CA . SER B 1 207 ? -12.664 20.438 5.082 1 91.06 207 SER B CA 1
ATOM 4254 C C . SER B 1 207 ? -13.328 21.797 5 1 91.06 207 SER B C 1
ATOM 4256 O O . SER B 1 207 ? -12.734 22.75 4.488 1 91.06 207 SER B O 1
ATOM 4258 N N . PRO B 1 208 ? -14.383 21.891 5.609 1 90.44 208 PRO B N 1
ATOM 4259 C CA . PRO B 1 208 ? -15.195 23.109 5.438 1 90.44 208 PRO B CA 1
ATOM 4260 C C . PRO B 1 208 ? -14.539 24.344 6.035 1 90.44 208 PRO B C 1
ATOM 4262 O O . PRO B 1 208 ? -14.883 25.469 5.66 1 90.44 208 PRO B O 1
ATOM 4265 N N . ASN B 1 209 ? -13.695 24.234 6.91 1 88.75 209 ASN B N 1
ATOM 4266 C CA . ASN B 1 209 ? -13.133 25.391 7.605 1 88.75 209 ASN B CA 1
ATOM 4267 C C . ASN B 1 209 ? -11.766 25.781 7.051 1 88.75 209 ASN B C 1
ATOM 4269 O O . ASN B 1 209 ? -11.203 26.812 7.422 1 88.75 209 ASN B O 1
ATOM 4273 N N . LYS B 1 210 ? -11.227 25.047 6.199 1 92.19 210 LYS B N 1
ATOM 4274 C CA . LYS B 1 210 ? -9.914 25.359 5.645 1 92.19 210 LYS B CA 1
ATOM 4275 C C . LYS B 1 210 ? -10.008 26.438 4.566 1 92.19 210 LYS B C 1
ATOM 4277 O O . LYS B 1 210 ? -10.914 26.391 3.729 1 92.19 210 LYS B O 1
ATOM 4282 N N . THR B 1 211 ? -9.086 27.344 4.672 1 95.38 211 THR B N 1
ATOM 4283 C CA . THR B 1 211 ? -9.102 28.469 3.73 1 95.38 211 THR B CA 1
ATOM 4284 C C . THR B 1 211 ? -7.746 28.594 3.037 1 95.38 211 THR B C 1
ATOM 4286 O O . THR B 1 211 ? -6.738 28.078 3.525 1 95.38 211 THR B O 1
ATOM 4289 N N . TRP B 1 212 ? -7.789 29.266 1.881 1 96.38 212 TRP B N 1
ATOM 4290 C CA . TRP B 1 212 ? -6.555 29.516 1.147 1 96.38 212 TRP B CA 1
ATOM 4291 C C . TRP B 1 212 ? -5.613 30.406 1.962 1 96.38 212 TRP B C 1
ATOM 4293 O O . TRP B 1 212 ? -4.395 30.234 1.903 1 96.38 212 TRP B O 1
ATOM 4303 N N . GLU B 1 213 ? -6.18 31.328 2.691 1 96.94 213 GLU B N 1
ATOM 4304 C CA . GLU B 1 213 ? -5.379 32.188 3.566 1 96.94 213 GLU B CA 1
ATOM 4305 C C . GLU B 1 213 ? -4.703 31.375 4.664 1 96.94 213 GLU B C 1
ATOM 4307 O O . GLU B 1 213 ? -3.539 31.609 4.992 1 96.94 213 GLU B O 1
ATOM 4312 N N . GLY B 1 214 ? -5.387 30.469 5.121 1 96 214 GLY B N 1
ATOM 4313 C CA . GLY B 1 214 ? -4.809 29.578 6.113 1 96 214 GLY B CA 1
ATOM 4314 C C . GLY B 1 214 ? -3.686 28.719 5.562 1 96 214 GLY B C 1
ATOM 4315 O O . GLY B 1 214 ? -2.645 28.562 6.203 1 96 214 GLY B O 1
ATOM 4316 N N . VAL B 1 215 ? -3.945 28.203 4.391 1 96.94 215 VAL B N 1
ATOM 4317 C CA . VAL B 1 215 ? -2.947 27.359 3.732 1 96.94 215 VAL B CA 1
ATOM 4318 C C . VAL B 1 215 ? -1.674 28.172 3.49 1 96.94 215 VAL B C 1
ATOM 4320 O O . VAL B 1 215 ? -0.573 27.719 3.812 1 96.94 215 VAL B O 1
ATOM 4323 N N . SER B 1 216 ? -1.845 29.297 2.986 1 97.44 216 SER B N 1
ATOM 4324 C CA . SER B 1 216 ? -0.698 30.172 2.74 1 97.44 216 SER B CA 1
ATOM 4325 C C . SER B 1 216 ? -0.001 30.547 4.043 1 97.44 216 SER B C 1
ATOM 4327 O O . SER B 1 216 ? 1.229 30.609 4.098 1 97.44 216 SER B O 1
ATOM 4329 N N . GLY B 1 217 ? -0.807 30.859 5.039 1 97.19 217 GLY B N 1
ATOM 4330 C CA . GLY B 1 217 ? -0.25 31.156 6.348 1 97.19 217 GLY B CA 1
ATOM 4331 C C . GLY B 1 217 ? 0.525 29.984 6.941 1 97.19 217 GLY B C 1
ATOM 4332 O O . GLY B 1 217 ? 1.555 30.188 7.59 1 97.19 217 GLY B O 1
ATOM 4333 N N . GLY B 1 218 ? 0.055 28.797 6.75 1 97.5 218 GLY B N 1
ATOM 4334 C CA . GLY B 1 218 ? 0.763 27.609 7.203 1 97.5 218 GLY B CA 1
ATOM 4335 C C . GLY B 1 218 ? 2.117 27.422 6.543 1 97.5 218 GLY B C 1
ATOM 4336 O O . G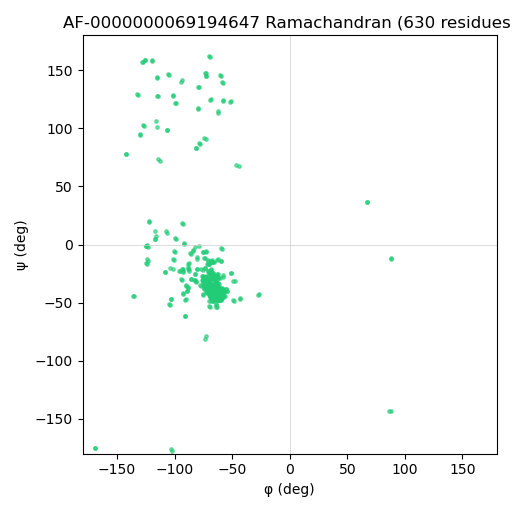LY B 1 218 ? 3.115 27.172 7.219 1 97.5 218 GLY B O 1
ATOM 4337 N N . ILE B 1 219 ? 2.123 27.641 5.254 1 98.19 219 ILE B N 1
ATOM 4338 C CA . ILE B 1 219 ? 3.377 27.531 4.516 1 98.19 219 ILE B CA 1
ATOM 4339 C C . ILE B 1 219 ? 4.352 28.609 4.977 1 98.19 219 ILE B C 1
ATOM 4341 O O . ILE B 1 219 ? 5.52 28.328 5.242 1 98.19 219 ILE B O 1
ATOM 4345 N N . PHE B 1 220 ? 3.828 29.75 5.168 1 98.06 220 PHE B N 1
ATOM 4346 C CA . PHE B 1 220 ? 4.652 30.875 5.582 1 98.06 220 PHE B CA 1
ATOM 4347 C C . PHE B 1 220 ? 5.254 30.641 6.961 1 98.06 220 PHE B C 1
ATOM 4349 O O . PHE B 1 220 ? 6.465 30.797 7.152 1 98.06 220 PHE B O 1
ATOM 4356 N N . LEU B 1 221 ? 4.434 30.297 7.879 1 97.94 221 LEU B N 1
ATOM 4357 C CA . LEU B 1 221 ? 4.922 30.109 9.242 1 97.94 221 LEU B CA 1
ATOM 4358 C C . LEU B 1 221 ? 5.918 28.953 9.312 1 97.94 221 LEU B C 1
ATOM 4360 O O . LEU B 1 221 ? 6.875 29.016 10.086 1 97.94 221 LEU B O 1
ATOM 4364 N N . SER B 1 222 ? 5.684 27.906 8.586 1 97.75 222 SER B N 1
ATOM 4365 C CA . SER B 1 222 ? 6.609 26.781 8.539 1 97.75 222 SER B CA 1
ATOM 4366 C C . SER B 1 222 ? 7.984 27.203 8.039 1 97.75 222 SER B C 1
ATOM 4368 O O . SER B 1 222 ? 9 26.938 8.688 1 97.75 222 SER B O 1
ATOM 4370 N N . VAL B 1 223 ? 8.031 27.953 6.961 1 97.5 223 VAL B N 1
ATOM 4371 C CA . VAL B 1 223 ? 9.281 28.391 6.363 1 97.5 223 VAL B CA 1
ATOM 4372 C C . VAL B 1 223 ? 9.953 29.422 7.273 1 97.5 223 VAL B C 1
ATOM 4374 O O . VAL B 1 223 ? 11.172 29.375 7.488 1 97.5 223 VAL B O 1
ATOM 4377 N N . PHE B 1 224 ? 9.18 30.281 7.824 1 96.81 224 PHE B N 1
ATOM 4378 C CA . PHE B 1 224 ? 9.703 31.312 8.711 1 96.81 224 PHE B CA 1
ATOM 4379 C C . PHE B 1 224 ? 10.328 30.688 9.953 1 96.81 224 PHE B C 1
ATOM 4381 O O . PHE B 1 224 ? 11.406 31.078 10.383 1 96.81 224 PHE B O 1
ATOM 4388 N N . SER B 1 225 ? 9.633 29.781 10.562 1 95.38 225 SER B N 1
ATOM 4389 C CA . SER B 1 225 ? 10.156 29.109 11.75 1 95.38 225 SER B CA 1
ATOM 4390 C C . SER B 1 225 ? 11.453 28.359 11.43 1 95.38 225 SER B C 1
ATOM 4392 O O . SER B 1 225 ? 12.367 28.312 12.258 1 95.38 225 SER B O 1
ATOM 4394 N N . SER B 1 226 ? 11.477 27.766 10.258 1 93.31 226 S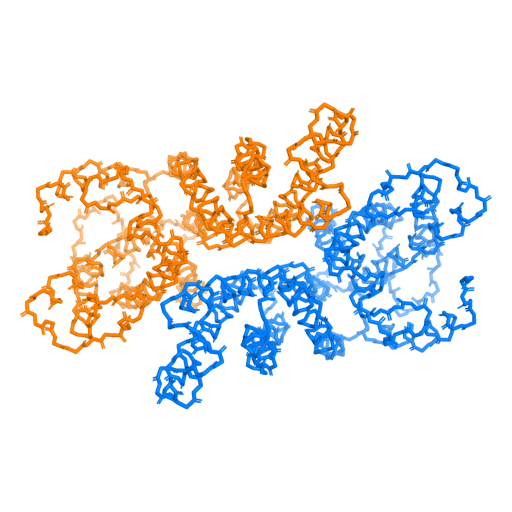ER B N 1
ATOM 4395 C CA . SER B 1 226 ? 12.695 27.062 9.852 1 93.31 226 SER B CA 1
ATOM 4396 C C . SER B 1 226 ? 13.852 28.031 9.648 1 93.31 226 SER B C 1
ATOM 4398 O O . SER B 1 226 ? 15.008 27.688 9.914 1 93.31 226 SER B O 1
ATOM 4400 N N . LEU B 1 227 ? 13.555 29.203 9.148 1 92.56 227 LEU B N 1
ATOM 4401 C CA . LEU B 1 227 ? 14.57 30.234 9.016 1 92.56 227 LEU B CA 1
ATOM 4402 C C . LEU B 1 227 ? 15.141 30.609 10.383 1 92.56 227 LEU B C 1
ATOM 4404 O O . LEU B 1 227 ? 16.359 30.703 10.539 1 92.56 227 LEU B O 1
ATOM 4408 N N . ILE B 1 228 ? 14.305 30.766 11.32 1 91.75 228 ILE B N 1
ATOM 4409 C CA . ILE B 1 228 ? 14.734 31.094 12.672 1 91.75 228 ILE B CA 1
ATOM 4410 C C . ILE B 1 228 ? 15.586 29.953 13.242 1 91.75 228 ILE B C 1
ATOM 4412 O O . ILE B 1 228 ? 16.641 30.203 13.836 1 91.75 228 ILE B O 1
ATOM 4416 N N . LEU B 1 229 ? 15.094 28.766 12.984 1 88.62 229 LEU B N 1
ATOM 4417 C CA . LEU B 1 229 ? 15.812 27.594 13.477 1 88.62 229 LEU B CA 1
ATOM 4418 C C . LEU B 1 229 ? 17.203 27.531 12.875 1 88.62 229 LEU B C 1
ATOM 4420 O O . LEU B 1 229 ? 18.156 27.125 13.555 1 88.62 229 LEU B O 1
ATOM 4424 N N . SER B 1 230 ? 17.328 27.844 11.648 1 87.5 230 SER B N 1
ATOM 4425 C CA . SER B 1 230 ? 18.625 27.781 10.961 1 87.5 230 SER B CA 1
ATOM 4426 C C . SER B 1 230 ? 19.609 28.781 11.547 1 87.5 230 SER B C 1
ATOM 4428 O O . SER B 1 230 ? 20.828 28.594 11.453 1 87.5 230 SER B O 1
ATOM 4430 N N . GLN B 1 231 ? 19.125 29.875 12.094 1 84.5 231 GLN B N 1
ATOM 4431 C CA . GLN B 1 231 ? 19.984 30.938 12.633 1 84.5 231 GLN B CA 1
ATOM 4432 C C . GLN B 1 231 ? 20.328 30.672 14.094 1 84.5 231 GLN B C 1
ATOM 4434 O O . GLN B 1 231 ? 21.266 31.25 14.633 1 84.5 231 GLN B O 1
ATOM 4439 N N . LEU B 1 232 ? 19.484 29.875 14.648 1 76.38 232 LEU B N 1
ATOM 4440 C CA . LEU B 1 232 ? 19.688 29.609 16.062 1 76.38 232 LEU B CA 1
ATOM 4441 C C . LEU B 1 232 ? 20.797 28.578 16.266 1 76.38 232 LEU B C 1
ATOM 4443 O O . LEU B 1 232 ? 20.797 27.531 15.609 1 76.38 232 LEU B O 1
ATOM 4447 N N . ASN B 1 233 ? 22.125 28.922 16.359 1 60.84 233 ASN B N 1
ATOM 4448 C CA . ASN B 1 233 ? 23.25 28.047 16.703 1 60.84 233 ASN B CA 1
ATOM 4449 C C . ASN B 1 233 ? 23.078 27.438 18.094 1 60.84 233 ASN B C 1
ATOM 4451 O O . ASN B 1 233 ? 24.031 26.859 18.625 1 60.84 233 ASN B O 1
ATOM 4455 N N . PHE B 1 234 ? 22.188 27.766 18.672 1 49.81 234 PHE B N 1
ATOM 4456 C CA . PHE B 1 234 ? 22.156 27.562 20.109 1 49.81 234 PHE B CA 1
ATOM 4457 C C . PHE B 1 234 ? 21.875 26.094 20.453 1 49.81 234 PHE B C 1
ATOM 4459 O O . PHE B 1 234 ? 22.062 25.672 21.594 1 49.81 234 PHE B O 1
ATOM 4466 N N . LEU B 1 235 ? 21.172 25.359 19.562 1 51.03 235 LEU B N 1
ATOM 4467 C CA . LEU B 1 235 ? 20.906 24.094 20.234 1 51.03 235 LEU B CA 1
ATOM 4468 C C . LEU B 1 235 ? 22.125 23.156 20.141 1 51.03 235 LEU B C 1
ATOM 4470 O O . LEU B 1 235 ? 22.484 22.719 19.047 1 51.03 235 LEU B O 1
ATOM 4474 N N . SER B 1 236 ? 23.047 23.375 21.031 1 49.5 236 SER B N 1
ATOM 4475 C CA . SER B 1 236 ? 24.281 22.594 21.188 1 49.5 236 SER B CA 1
ATOM 4476 C C . SER B 1 236 ? 24.094 21.172 20.703 1 49.5 236 SER B C 1
ATOM 4478 O O . SER B 1 236 ? 25.062 20.547 20.234 1 49.5 236 SER B O 1
ATOM 4480 N N . PHE B 1 237 ? 23.047 20.609 21.031 1 47.47 237 PHE B N 1
ATOM 4481 C CA . PHE B 1 237 ? 22.859 19.188 20.781 1 47.47 237 PHE B CA 1
ATOM 4482 C C . PHE B 1 237 ? 22.453 18.938 19.328 1 47.47 237 PHE B C 1
ATOM 4484 O O . PHE B 1 237 ? 22.406 17.797 18.875 1 47.47 237 PHE B O 1
ATOM 4491 N N . ILE B 1 238 ? 22.141 19.969 18.641 1 52.78 238 ILE B N 1
ATOM 4492 C CA . ILE B 1 238 ? 21.766 19.812 17.25 1 52.78 238 ILE B CA 1
ATOM 4493 C C . ILE B 1 238 ? 22.797 20.484 16.359 1 52.78 238 ILE B C 1
ATOM 4495 O O . ILE B 1 238 ? 22.938 21.703 16.359 1 52.78 238 ILE B O 1
ATOM 4499 N N . THR B 1 239 ? 23.891 19.906 16.25 1 52.56 239 THR B N 1
ATOM 4500 C CA . THR B 1 239 ? 24.922 20.438 15.367 1 52.56 239 THR B CA 1
ATOM 4501 C C . THR B 1 239 ? 24.328 20.797 14.008 1 52.56 239 THR B C 1
ATOM 4503 O O . THR B 1 239 ? 24.281 19.953 13.102 1 52.56 239 THR B O 1
ATOM 4506 N N . LEU B 1 240 ? 23.531 21.797 14.023 1 57.19 240 LEU B N 1
ATOM 4507 C CA . LEU B 1 240 ? 22.906 22.344 12.82 1 57.19 240 LEU B CA 1
ATOM 4508 C C . LEU B 1 240 ? 23.953 23.016 11.922 1 57.19 240 LEU B C 1
ATOM 4510 O O . LEU B 1 240 ? 23.672 23.344 10.773 1 57.19 240 LEU B O 1
ATOM 4514 N N . ASP B 1 241 ? 25.141 23.234 12.578 1 58.09 241 ASP B N 1
ATOM 4515 C CA . ASP B 1 241 ? 26.141 24.109 11.984 1 58.09 241 ASP B CA 1
ATOM 4516 C C . ASP B 1 241 ? 26.578 23.594 10.617 1 58.09 241 ASP B C 1
ATOM 4518 O O . ASP B 1 241 ? 27.016 24.375 9.766 1 58.09 241 ASP B O 1
ATOM 4522 N N . SER B 1 242 ? 26.172 22.297 10.422 1 66.12 242 SER B N 1
ATOM 4523 C CA . SER B 1 242 ? 26.766 21.797 9.195 1 66.12 242 SER B CA 1
ATOM 4524 C C . SER B 1 242 ? 25.781 21.875 8.031 1 66.12 242 SER B C 1
ATOM 4526 O O . SER B 1 242 ? 26.172 21.656 6.875 1 66.12 242 SER B O 1
ATOM 4528 N N . LEU B 1 243 ? 24.547 22.516 8.383 1 80.5 243 LEU B N 1
ATOM 4529 C CA . LEU B 1 243 ? 23.625 22.516 7.258 1 80.5 243 LEU B CA 1
ATOM 4530 C C . LEU B 1 243 ? 23.359 23.953 6.785 1 80.5 243 LEU B C 1
ATOM 4532 O O . LEU B 1 243 ? 23.125 24.844 7.605 1 80.5 243 LEU B O 1
ATOM 4536 N N . HIS B 1 244 ? 23.516 24.188 5.582 1 86.5 244 HIS B N 1
ATOM 4537 C CA . HIS B 1 244 ? 23.219 25.484 4.977 1 86.5 244 HIS B CA 1
ATOM 4538 C C . HIS B 1 244 ? 21.75 25.844 5.148 1 86.5 244 HIS B C 1
ATOM 4540 O O . HIS B 1 244 ? 20.875 24.984 5.082 1 86.5 244 HIS B O 1
ATOM 4546 N N . THR B 1 245 ? 21.469 27.141 5.312 1 89.5 245 THR B N 1
ATOM 4547 C CA . THR B 1 245 ? 20.125 27.688 5.535 1 89.5 245 THR B CA 1
ATOM 4548 C C . THR B 1 245 ? 19.188 27.297 4.387 1 89.5 245 THR B C 1
ATOM 4550 O O . THR B 1 245 ? 18 27.078 4.598 1 89.5 245 THR B O 1
ATOM 4553 N N . LYS B 1 246 ? 19.703 27.094 3.223 1 92.06 246 LYS B N 1
ATOM 4554 C CA . LYS B 1 246 ? 18.906 26.75 2.049 1 92.06 246 LYS B CA 1
ATOM 4555 C C . LYS B 1 246 ? 18.172 25.438 2.25 1 92.06 246 LYS B C 1
ATOM 4557 O O . LYS B 1 246 ? 17.031 25.281 1.823 1 92.06 246 LYS B O 1
ATOM 4562 N N . HIS B 1 247 ? 18.781 24.547 2.959 1 92.62 247 HIS B N 1
ATOM 4563 C CA . HIS B 1 247 ? 18.172 23.234 3.174 1 92.62 247 HIS B CA 1
ATOM 4564 C C . HIS B 1 247 ? 17.031 23.312 4.184 1 92.62 247 HIS B C 1
ATOM 4566 O O . HIS B 1 247 ? 16.031 22.609 4.051 1 92.62 247 HIS B O 1
ATOM 4572 N N . PHE B 1 248 ? 17.188 24.219 5.109 1 91.81 248 PHE B N 1
ATOM 4573 C CA . PHE B 1 248 ? 16.109 24.438 6.07 1 91.81 248 PHE B CA 1
ATOM 4574 C C . PHE B 1 248 ? 14.852 24.938 5.371 1 91.81 248 PHE B C 1
ATOM 4576 O O . PHE B 1 248 ? 13.758 24.422 5.594 1 91.81 248 PHE B O 1
ATOM 4583 N N . LEU B 1 249 ? 15.07 25.844 4.523 1 95.19 249 LEU B N 1
ATOM 4584 C CA . LEU B 1 249 ? 13.953 26.5 3.85 1 95.19 249 LEU B CA 1
ATOM 4585 C C . LEU B 1 249 ? 13.281 25.547 2.863 1 95.19 249 LEU B C 1
ATOM 4587 O O . LEU B 1 249 ? 12.047 25.469 2.812 1 95.19 249 LEU B O 1
ATOM 4591 N N . LEU B 1 250 ? 14.039 24.828 2.166 1 96.19 250 LEU B N 1
ATOM 4592 C CA . LEU B 1 250 ? 13.492 23.938 1.152 1 96.19 250 LEU B CA 1
ATOM 4593 C C . LEU B 1 250 ? 12.781 22.75 1.799 1 96.19 250 LEU B C 1
ATOM 4595 O O . LEU B 1 250 ? 11.703 22.344 1.346 1 96.19 250 LEU B O 1
ATOM 4599 N N . ILE B 1 251 ? 13.336 22.25 2.836 1 95.44 251 ILE B N 1
ATOM 4600 C CA . ILE B 1 251 ? 12.703 21.156 3.547 1 95.44 251 ILE B CA 1
ATOM 4601 C C . ILE B 1 251 ? 11.375 21.609 4.137 1 95.44 251 ILE B C 1
ATOM 4603 O O . ILE B 1 251 ? 10.359 20.922 4.02 1 95.44 251 ILE B O 1
ATOM 4607 N N . SER B 1 252 ? 11.414 22.734 4.746 1 97.38 252 SER B N 1
ATOM 4608 C CA . SER B 1 252 ? 10.188 23.234 5.359 1 97.38 252 SER B CA 1
ATOM 4609 C C . SER B 1 252 ? 9.109 23.5 4.309 1 97.38 252 SER B C 1
ATOM 4611 O O . SER B 1 252 ? 7.926 23.281 4.559 1 97.38 252 SER B O 1
ATOM 4613 N N . LEU B 1 253 ? 9.516 23.969 3.189 1 97.94 253 LEU B N 1
ATOM 4614 C CA . LEU B 1 253 ? 8.57 24.188 2.1 1 97.94 253 LEU B CA 1
ATOM 4615 C C . LEU B 1 253 ? 7.945 22.875 1.652 1 97.94 253 LEU B C 1
ATOM 4617 O O . LEU B 1 253 ? 6.727 22.781 1.488 1 97.94 253 LEU B O 1
ATOM 4621 N N . ILE B 1 254 ? 8.711 21.906 1.532 1 96.69 254 ILE B N 1
ATOM 4622 C CA . ILE B 1 254 ? 8.25 20.594 1.109 1 96.69 254 ILE B CA 1
ATOM 4623 C C . ILE B 1 254 ? 7.32 20 2.168 1 96.69 254 ILE B C 1
ATOM 4625 O O . ILE B 1 254 ? 6.242 19.5 1.845 1 96.69 254 ILE B O 1
ATOM 4629 N N . VAL B 1 255 ? 7.77 20.109 3.342 1 97.56 255 VAL B N 1
ATOM 4630 C CA . VAL B 1 255 ? 7.004 19.547 4.445 1 97.56 255 VAL B CA 1
ATOM 4631 C C . VAL B 1 255 ? 5.648 20.234 4.547 1 97.56 255 VAL B C 1
ATOM 4633 O O . VAL B 1 255 ? 4.617 19.578 4.719 1 97.56 255 VAL B O 1
ATOM 4636 N N . SER B 1 256 ? 5.629 21.5 4.438 1 98 256 SER B N 1
ATOM 4637 C CA . SER B 1 256 ? 4.383 22.25 4.582 1 98 256 SER B CA 1
ATOM 4638 C C . SER B 1 256 ? 3.389 21.875 3.486 1 98 256 SER B C 1
ATOM 4640 O O . SER B 1 256 ? 2.219 21.609 3.766 1 98 256 SER B O 1
ATOM 4642 N N . ILE B 1 257 ? 3.854 21.781 2.307 1 96.31 257 ILE B N 1
ATOM 4643 C CA . ILE B 1 257 ? 2.98 21.453 1.188 1 96.31 257 ILE B CA 1
ATOM 4644 C C . ILE B 1 257 ? 2.463 20.016 1.353 1 96.31 257 ILE B C 1
ATOM 4646 O O . ILE B 1 257 ? 1.261 19.766 1.229 1 96.31 257 ILE B O 1
ATOM 4650 N N . ALA B 1 258 ? 3.35 19.109 1.629 1 94.75 258 ALA B N 1
ATOM 4651 C CA . ALA B 1 258 ? 2.965 17.719 1.818 1 94.75 258 ALA B CA 1
ATOM 4652 C C . ALA B 1 258 ? 1.989 17.562 2.982 1 94.75 258 ALA B C 1
ATOM 4654 O O . ALA B 1 258 ? 1.053 16.766 2.918 1 94.75 258 ALA B O 1
ATOM 4655 N N . SER B 1 259 ? 2.24 18.328 3.965 1 95.88 259 SER B N 1
ATOM 4656 C CA . SER B 1 259 ? 1.394 18.266 5.152 1 95.88 259 SER B CA 1
ATOM 4657 C C . SER B 1 259 ? -0.038 18.688 4.832 1 95.88 259 SER B C 1
ATOM 4659 O O . SER B 1 259 ? -0.991 18.109 5.348 1 95.88 259 SER B O 1
ATOM 4661 N N . ILE B 1 260 ? -0.182 19.641 4.059 1 94.88 260 ILE B N 1
ATOM 4662 C CA . ILE B 1 260 ? -1.501 20.156 3.709 1 94.88 260 ILE B CA 1
ATOM 4663 C C . ILE B 1 260 ? -2.289 19.094 2.957 1 94.88 260 ILE B C 1
ATOM 4665 O O . ILE B 1 260 ? -3.453 18.828 3.273 1 94.88 260 ILE B O 1
ATOM 4669 N N . PHE B 1 261 ? -1.646 18.422 2.09 1 92.75 261 PHE B N 1
ATOM 4670 C CA . PHE B 1 261 ? -2.322 17.391 1.313 1 92.75 261 PHE B CA 1
ATOM 4671 C C . PHE B 1 261 ? -2.574 16.141 2.164 1 92.75 261 PHE B C 1
ATOM 4673 O O . PHE B 1 261 ? -3.586 15.461 1.989 1 92.75 261 PHE B O 1
ATOM 4680 N N . GLY B 1 262 ? -1.611 15.859 2.994 1 92.75 262 GLY B N 1
ATOM 4681 C CA . GLY B 1 262 ? -1.844 14.766 3.926 1 92.75 262 GLY B CA 1
ATOM 4682 C C . GLY B 1 262 ? -3.057 14.984 4.809 1 92.75 262 GLY B C 1
ATOM 4683 O O . GLY B 1 262 ? -3.852 14.062 5.02 1 92.75 262 GLY B O 1
ATOM 4684 N N . ASP B 1 263 ? -3.199 16.156 5.238 1 92.81 263 ASP B N 1
ATOM 4685 C CA . ASP B 1 263 ? -4.34 16.516 6.07 1 92.81 263 ASP B CA 1
ATOM 4686 C C . ASP B 1 263 ? -5.648 16.391 5.297 1 92.81 263 ASP B C 1
ATOM 4688 O O . ASP B 1 263 ? -6.668 15.977 5.855 1 92.81 263 ASP B O 1
ATOM 4692 N N . LEU B 1 264 ? -5.625 16.719 4.086 1 92.31 264 LEU B N 1
ATOM 4693 C CA . LEU B 1 264 ? -6.82 16.625 3.254 1 92.31 264 LEU B CA 1
ATOM 4694 C C . LEU B 1 264 ? -7.227 15.164 3.059 1 92.31 264 LEU B C 1
ATOM 4696 O O . LEU B 1 264 ? -8.414 14.828 3.131 1 92.31 264 LEU B O 1
ATOM 4700 N N . ILE B 1 265 ? -6.277 14.312 2.83 1 91.94 265 ILE B N 1
ATOM 4701 C CA . ILE B 1 265 ? -6.551 12.898 2.621 1 91.94 265 ILE B CA 1
ATOM 4702 C C . ILE B 1 265 ? -7.117 12.289 3.898 1 91.94 265 ILE B C 1
ATOM 4704 O O . ILE B 1 265 ? -8.102 11.547 3.857 1 91.94 265 ILE B O 1
ATOM 4708 N N . GLU B 1 266 ? -6.488 12.578 4.949 1 92.5 266 GLU B N 1
ATOM 4709 C CA . GLU B 1 266 ? -6.984 12.062 6.227 1 92.5 266 GLU B CA 1
ATOM 4710 C C . GLU B 1 266 ? -8.375 12.609 6.535 1 92.5 266 GLU B C 1
ATOM 4712 O O . GLU B 1 266 ? -9.227 11.898 7.07 1 92.5 266 GLU B O 1
ATOM 4717 N N . SER B 1 267 ? -8.625 13.906 6.262 1 93.38 267 SER B N 1
ATOM 4718 C CA . SER B 1 267 ? -9.945 14.5 6.461 1 93.38 267 SER B CA 1
ATOM 4719 C C . SER B 1 267 ? -11.008 13.781 5.641 1 93.38 267 SER B C 1
ATOM 4721 O O . SER B 1 267 ? -12.133 13.602 6.102 1 93.38 267 SER B O 1
ATOM 4723 N N . PHE B 1 268 ? -10.648 13.406 4.488 1 93.31 268 PHE B N 1
ATOM 4724 C CA . PHE B 1 268 ? -11.586 12.656 3.656 1 93.31 268 PHE B CA 1
ATOM 4725 C C . PHE B 1 268 ? -11.961 11.336 4.316 1 93.31 268 PHE B C 1
ATOM 4727 O O . PHE B 1 268 ? -13.133 10.969 4.355 1 93.31 268 PHE B O 1
ATOM 4734 N N . ILE B 1 269 ? -10.961 10.688 4.828 1 90.06 269 ILE B N 1
ATOM 4735 C CA . ILE B 1 269 ? -11.211 9.414 5.496 1 90.06 269 ILE B CA 1
ATOM 4736 C C . ILE B 1 269 ? -12.141 9.633 6.688 1 90.06 269 ILE B C 1
ATOM 4738 O O . ILE B 1 269 ? -13.062 8.844 6.914 1 90.06 269 ILE B O 1
ATOM 4742 N N . LYS B 1 270 ? -11.938 10.703 7.379 1 90.81 270 LYS B N 1
ATOM 4743 C CA . LYS B 1 270 ? -12.789 11.023 8.523 1 90.81 270 LYS B CA 1
ATOM 4744 C C . LYS B 1 270 ? -14.219 11.32 8.078 1 90.81 270 LYS B C 1
ATOM 4746 O O . LYS B 1 270 ? -15.18 10.914 8.742 1 90.81 270 LYS B O 1
ATOM 4751 N N . ARG B 1 271 ? -14.352 11.984 6.977 1 90.12 271 ARG B N 1
ATOM 4752 C CA . ARG B 1 271 ? -15.688 12.281 6.465 1 90.12 271 ARG B CA 1
ATOM 4753 C C . ARG B 1 271 ? -16.406 11 6.059 1 90.12 271 ARG B C 1
ATOM 4755 O O . ARG B 1 271 ? -17.625 10.875 6.262 1 90.12 271 ARG B O 1
ATOM 4762 N N . VAL B 1 272 ? -15.711 10.125 5.484 1 89.19 272 VAL B N 1
ATOM 4763 C CA . VAL B 1 272 ? -16.297 8.844 5.121 1 89.19 272 VAL B CA 1
ATOM 4764 C C . VAL B 1 272 ? -16.844 8.148 6.371 1 89.19 272 VAL B C 1
ATOM 4766 O O . VAL B 1 272 ? -17.906 7.531 6.336 1 89.19 272 VAL B O 1
ATOM 4769 N N . ALA B 1 273 ? -16.125 8.289 7.445 1 87.25 273 ALA B N 1
ATOM 4770 C CA . ALA B 1 273 ? -16.516 7.668 8.711 1 87.25 273 ALA B CA 1
ATOM 4771 C C . ALA B 1 273 ? -17.516 8.531 9.461 1 87.25 273 ALA B C 1
ATOM 4773 O O . ALA B 1 273 ? -17.938 8.18 10.562 1 87.25 273 ALA B O 1
ATOM 4774 N N . ASP B 1 274 ? -17.797 9.688 8.945 1 84 274 ASP B N 1
ATOM 4775 C CA . ASP B 1 274 ? -18.781 10.625 9.492 1 84 274 ASP B CA 1
ATOM 4776 C C . ASP B 1 274 ? -18.312 11.172 10.836 1 84 274 ASP B C 1
ATOM 4778 O O . ASP B 1 274 ? -19.109 11.273 11.781 1 84 274 ASP B O 1
ATOM 4782 N N . VAL B 1 275 ? -17.047 11.383 10.938 1 83.12 275 VAL B N 1
ATOM 4783 C CA . VAL B 1 275 ? -16.484 11.984 12.141 1 83.12 275 VAL B CA 1
ATOM 4784 C C . VAL B 1 275 ? -15.625 13.188 11.766 1 83.12 275 VAL B C 1
ATOM 4786 O O . VAL B 1 275 ? -15.094 13.25 10.656 1 83.12 275 VAL B O 1
ATOM 4789 N N . LYS B 1 276 ? -15.461 14.047 12.695 1 78.81 276 LYS B N 1
ATOM 4790 C CA . LYS B 1 276 ? -14.609 15.211 12.492 1 78.81 276 LYS B CA 1
ATOM 4791 C C . LYS B 1 276 ? -13.188 14.938 12.969 1 78.81 276 LYS B C 1
ATOM 4793 O O . LYS B 1 276 ? -12.219 15.336 12.32 1 78.81 276 LYS B O 1
ATOM 4798 N N . ASP B 1 277 ? -13.18 14.281 14.141 1 82.5 277 ASP B N 1
ATOM 4799 C CA . ASP B 1 277 ? -11.891 13.898 14.719 1 82.5 277 ASP B CA 1
ATOM 4800 C C . ASP B 1 277 ? -11.742 12.383 14.781 1 82.5 277 ASP B C 1
ATOM 4802 O O . ASP B 1 277 ? -12.727 11.664 14.969 1 82.5 277 ASP B O 1
ATOM 4806 N N . SER B 1 278 ? -10.539 11.914 14.555 1 79.12 278 SER B N 1
ATOM 4807 C CA . SER B 1 278 ? -10.312 10.469 14.5 1 79.12 278 SER B CA 1
ATOM 4808 C C . SER B 1 278 ? -10.453 9.836 15.875 1 79.12 278 SER B C 1
ATOM 4810 O O . SER B 1 278 ? -10.617 8.617 15.984 1 79.12 278 SER B O 1
ATOM 4812 N N . GLY B 1 279 ? -10.258 10.578 16.875 1 76.38 279 GLY B N 1
ATOM 4813 C CA . GLY B 1 279 ? -10.359 10.133 18.266 1 76.38 279 GLY B CA 1
ATOM 4814 C C . GLY B 1 279 ? -10.336 11.266 19.266 1 76.38 279 GLY B C 1
ATOM 4815 O O . GLY B 1 279 ? -10.43 12.438 18.891 1 76.38 279 GLY B O 1
ATOM 4816 N N . SER B 1 280 ? -10.32 10.898 20.547 1 72.75 280 SER B N 1
ATOM 4817 C CA . SER B 1 280 ? -10.344 11.93 21.578 1 72.75 280 SER B CA 1
ATOM 4818 C C . SER B 1 280 ? -9.141 11.812 22.5 1 72.75 280 SER B C 1
ATOM 4820 O O . SER B 1 280 ? -9.148 12.352 23.609 1 72.75 280 SER B O 1
ATOM 4822 N N . LEU B 1 281 ? -8.141 11.133 22 1 70.5 281 LEU B N 1
ATOM 4823 C CA . LEU B 1 281 ? -6.988 10.859 22.859 1 70.5 281 LEU B CA 1
ATOM 4824 C C . LEU B 1 281 ? -6.266 12.156 23.219 1 70.5 281 LEU B C 1
ATOM 4826 O O . LEU B 1 281 ? -5.781 12.305 24.344 1 70.5 281 LEU B O 1
ATOM 4830 N N . PHE B 1 282 ? -6.23 13.078 22.219 1 65.19 282 PHE B N 1
ATOM 4831 C CA . PHE B 1 282 ? -5.555 14.344 22.469 1 65.19 282 PHE B CA 1
ATOM 4832 C C . PHE B 1 282 ? -6.566 15.477 22.625 1 65.19 282 PHE B C 1
ATOM 4834 O O . PHE B 1 282 ? -7.082 15.992 21.625 1 65.19 282 PHE B O 1
ATOM 4841 N N . PRO B 1 283 ? -6.82 15.766 23.922 1 63.59 283 PRO B N 1
ATOM 4842 C CA . PRO B 1 283 ? -7.816 16.812 24.125 1 63.59 283 PRO B CA 1
ATOM 4843 C C . PRO B 1 283 ? -7.512 18.078 23.328 1 63.59 283 PRO B C 1
ATOM 4845 O O . PRO B 1 283 ? -6.383 18.578 23.359 1 63.59 283 PRO B O 1
ATOM 4848 N N . GLY B 1 284 ? -8.383 18.453 22.562 1 63.69 284 GLY B N 1
ATOM 4849 C CA . GLY B 1 284 ? -8.242 19.656 21.75 1 63.69 284 GLY B CA 1
ATOM 4850 C C . GLY B 1 284 ? -7.574 19.406 20.422 1 63.69 284 GLY B C 1
ATOM 4851 O O . GLY B 1 284 ? -7.586 20.266 19.531 1 63.69 284 GLY B O 1
ATOM 4852 N N . HIS B 1 285 ? -7.004 18.188 20.328 1 67.06 285 HIS B N 1
ATOM 4853 C CA . HIS B 1 285 ? -6.223 17.938 19.109 1 67.06 285 HIS B CA 1
ATOM 4854 C C . HIS B 1 285 ? -6.738 16.703 18.375 1 67.06 285 HIS B C 1
ATOM 4856 O O . HIS B 1 285 ? -6.188 16.328 17.344 1 67.06 285 HIS B O 1
ATOM 4862 N N . GLY B 1 286 ? -7.711 16.156 18.969 1 76.5 286 GLY B N 1
ATOM 4863 C CA . GLY B 1 286 ? -8.281 15.008 18.281 1 76.5 286 GLY B CA 1
ATOM 4864 C C . GLY B 1 286 ? -7.578 13.703 18.609 1 76.5 286 GLY B C 1
ATOM 4865 O O . GLY B 1 286 ? -7.207 13.469 19.75 1 76.5 286 GLY B O 1
ATOM 4866 N N . GLY B 1 287 ? -7.457 12.883 17.656 1 83.69 287 GLY B N 1
ATOM 4867 C CA . GLY B 1 287 ? -6.848 11.57 17.844 1 83.69 287 GLY B CA 1
ATOM 4868 C C . GLY B 1 287 ? -5.422 11.492 17.344 1 83.69 287 GLY B C 1
ATOM 4869 O O . GLY B 1 287 ? -4.84 12.508 16.953 1 83.69 287 GLY B O 1
ATOM 4870 N N . ILE B 1 288 ? -4.852 10.398 17.422 1 86.12 288 ILE B N 1
ATOM 4871 C CA . ILE B 1 288 ? -3.473 10.164 17 1 86.12 288 ILE B CA 1
ATOM 4872 C C . ILE B 1 288 ? -3.35 10.344 15.492 1 86.12 288 ILE B C 1
ATOM 4874 O O . ILE B 1 288 ? -2.355 10.891 15 1 86.12 288 ILE B O 1
ATOM 4878 N N . LEU B 1 289 ? -4.355 9.914 14.828 1 88.38 289 LEU B N 1
ATOM 4879 C CA . LEU B 1 289 ? -4.34 10.031 13.375 1 88.38 289 LEU B CA 1
ATOM 4880 C C . LEU B 1 289 ? -4.297 11.492 12.953 1 88.38 289 LEU B C 1
ATOM 4882 O O . LEU B 1 289 ? -3.641 11.844 11.969 1 88.38 289 LEU B O 1
ATOM 4886 N N . ASP B 1 290 ? -4.918 12.328 13.703 1 88.75 290 ASP B N 1
ATOM 4887 C CA . ASP B 1 290 ? -4.969 13.758 13.422 1 88.75 290 ASP B CA 1
ATOM 4888 C C . ASP B 1 290 ? -3.6 14.406 13.609 1 88.75 290 ASP B C 1
ATOM 4890 O O . ASP B 1 290 ? -3.291 15.422 12.977 1 88.75 290 ASP B O 1
ATOM 4894 N N . ARG B 1 291 ? -2.822 13.766 14.398 1 85.31 291 ARG B N 1
ATOM 4895 C CA . ARG B 1 291 ? -1.503 14.32 14.688 1 85.31 291 ARG B CA 1
ATOM 4896 C C . ARG B 1 291 ? -0.455 13.766 13.727 1 85.31 291 ARG B C 1
ATOM 4898 O O . ARG B 1 291 ? 0.607 14.367 13.547 1 85.31 291 ARG B O 1
ATOM 4905 N N . LEU B 1 292 ? -0.743 12.68 13.148 1 90.12 292 LEU B N 1
ATOM 4906 C CA . LEU B 1 292 ? 0.256 11.992 12.336 1 90.12 292 LEU B CA 1
ATOM 4907 C C . LEU B 1 292 ? 0.016 12.25 10.852 1 90.12 292 LEU B C 1
ATOM 4909 O O . LEU B 1 292 ? 0.888 11.977 10.023 1 90.12 292 LEU B O 1
ATOM 4913 N N . ASP B 1 293 ? -1.105 12.781 10.516 1 91.06 293 ASP B N 1
ATOM 4914 C CA . ASP B 1 293 ? -1.446 12.93 9.109 1 91.06 293 ASP B CA 1
ATOM 4915 C C . ASP B 1 293 ? -0.442 13.828 8.391 1 91.06 293 ASP B C 1
ATOM 4917 O O . ASP B 1 293 ? 0.095 13.461 7.344 1 91.06 293 ASP B O 1
ATOM 4921 N N . SER B 1 294 ? -0.09 14.945 9.023 1 91.25 294 SER B N 1
ATOM 4922 C CA . SER B 1 294 ? 0.868 15.859 8.414 1 91.25 294 SER B CA 1
ATOM 4923 C C . SER B 1 294 ? 2.283 15.297 8.461 1 91.25 294 SER B C 1
ATOM 4925 O O . SER B 1 294 ? 3.027 15.391 7.484 1 91.25 294 SER B O 1
ATOM 4927 N N . LEU B 1 295 ? 2.605 14.656 9.555 1 92.94 295 LEU B N 1
ATOM 4928 C CA . LEU B 1 295 ? 3.951 14.133 9.766 1 92.94 295 LEU B CA 1
ATOM 4929 C C . LEU B 1 295 ? 4.234 12.969 8.82 1 92.94 295 LEU B C 1
ATOM 4931 O O . LEU B 1 295 ? 5.27 12.953 8.148 1 92.94 295 LEU B O 1
ATOM 4935 N N . CYS B 1 296 ? 3.332 12.086 8.688 1 93.5 296 CYS B N 1
ATOM 4936 C CA . CYS B 1 296 ? 3.539 10.883 7.891 1 93.5 296 CYS B CA 1
ATOM 4937 C C . CYS B 1 296 ? 3.566 11.211 6.406 1 93.5 296 CYS B C 1
ATOM 4939 O O . CYS B 1 296 ? 4.359 10.648 5.652 1 93.5 296 CYS B O 1
ATOM 4941 N N . PHE B 1 297 ? 2.818 12.117 6.023 1 92.81 297 PHE B N 1
ATOM 4942 C CA . PHE B 1 297 ? 2.754 12.43 4.602 1 92.81 297 PHE B CA 1
ATOM 4943 C C . PHE B 1 297 ? 3.996 13.195 4.16 1 92.81 297 PHE B C 1
ATOM 4945 O O . PHE B 1 297 ? 4.406 13.109 3 1 92.81 297 PHE B O 1
ATOM 4952 N N . SER B 1 298 ? 4.602 13.906 5.027 1 95.44 298 SER B N 1
ATOM 4953 C CA . SER B 1 298 ? 5.719 14.758 4.648 1 95.44 298 SER B CA 1
ATOM 4954 C C . SER B 1 298 ? 7.051 14.039 4.812 1 95.44 298 SER B C 1
ATOM 4956 O O . SER B 1 298 ? 8.016 14.328 4.102 1 95.44 298 SER B O 1
ATOM 4958 N N . ALA B 1 299 ? 7.152 13.062 5.613 1 93.75 299 ALA B N 1
ATOM 4959 C CA . ALA B 1 299 ? 8.406 12.406 5.977 1 93.75 299 ALA B CA 1
ATOM 4960 C C . ALA B 1 299 ? 9.094 11.82 4.746 1 93.75 299 ALA B C 1
ATOM 4962 O O . ALA B 1 299 ? 10.281 12.039 4.523 1 93.75 299 ALA B O 1
ATOM 4963 N N . PRO B 1 300 ? 8.359 11.109 3.91 1 90.81 300 PRO B N 1
ATOM 4964 C CA . PRO B 1 300 ? 9.031 10.523 2.75 1 90.81 300 PRO B CA 1
ATOM 4965 C C . PRO B 1 300 ? 9.633 11.578 1.825 1 90.81 300 PRO B C 1
ATOM 4967 O O . PRO B 1 300 ? 10.688 11.352 1.224 1 90.81 300 PRO B O 1
ATOM 4970 N N . PHE B 1 301 ? 9.086 12.711 1.774 1 90.62 301 PHE B N 1
ATOM 4971 C CA . PHE B 1 301 ? 9.562 13.75 0.874 1 90.62 301 PHE B CA 1
ATOM 4972 C C . PHE B 1 301 ? 10.82 14.406 1.43 1 90.62 301 PHE B C 1
ATOM 4974 O O . PHE B 1 301 ? 11.703 14.82 0.67 1 90.62 301 PHE B O 1
ATOM 4981 N N . VAL B 1 302 ? 10.82 14.5 2.707 1 92.31 302 VAL B N 1
ATOM 4982 C CA . VAL B 1 302 ? 12.039 15.016 3.33 1 92.31 302 VAL B CA 1
ATOM 4983 C C . VAL B 1 302 ? 13.203 14.078 3.025 1 92.31 302 VAL B C 1
ATOM 4985 O O . VAL B 1 302 ? 14.289 14.531 2.652 1 92.31 302 VAL B O 1
ATOM 4988 N N . TYR B 1 303 ? 13 12.883 3.139 1 86.44 303 TYR B N 1
ATOM 4989 C CA . TYR B 1 303 ? 14.047 11.906 2.857 1 86.44 303 TYR B CA 1
ATOM 4990 C C . TYR B 1 303 ? 14.453 11.945 1.389 1 86.44 303 TYR B C 1
ATOM 4992 O O . TYR B 1 303 ? 15.633 11.805 1.058 1 86.44 303 TYR B O 1
ATOM 5000 N N . LEU B 1 304 ? 13.508 12.172 0.566 1 83.75 304 LEU B N 1
ATOM 5001 C CA . LEU B 1 304 ? 13.805 12.312 -0.855 1 83.75 304 LEU B CA 1
ATOM 5002 C C . LEU B 1 304 ? 14.711 13.508 -1.104 1 83.75 304 LEU B C 1
ATOM 5004 O O . LEU B 1 304 ? 15.68 13.414 -1.865 1 83.75 304 LEU B O 1
ATOM 5008 N N . TYR B 1 305 ? 14.383 14.484 -0.459 1 89.75 305 TYR B N 1
ATOM 5009 C CA . TYR B 1 305 ? 15.188 15.695 -0.597 1 89.75 305 TYR B CA 1
ATOM 5010 C C . TYR B 1 305 ? 16.609 15.453 -0.11 1 89.75 305 TYR B C 1
ATOM 5012 O O . TYR B 1 305 ? 17.578 15.875 -0.753 1 89.75 305 TYR B O 1
ATOM 5020 N N . ILE B 1 306 ? 16.719 14.797 0.948 1 87.69 306 ILE B N 1
ATOM 5021 C CA . ILE B 1 306 ? 18.031 14.492 1.529 1 87.69 306 ILE B CA 1
ATOM 5022 C C . ILE B 1 306 ? 18.844 13.656 0.55 1 87.69 306 ILE B C 1
ATOM 5024 O O . ILE B 1 306 ? 20.016 13.953 0.288 1 87.69 306 ILE B O 1
ATOM 5028 N N . GLN B 1 307 ? 18.281 12.734 -0.037 1 80.06 307 GLN B N 1
ATOM 5029 C CA . GLN B 1 307 ? 18.984 11.812 -0.924 1 80.06 307 GLN B CA 1
ATOM 5030 C C . GLN B 1 307 ? 19.375 12.5 -2.234 1 80.06 307 GLN B C 1
ATOM 5032 O O . GLN B 1 307 ? 20.422 12.219 -2.803 1 80.06 307 GLN B O 1
ATOM 5037 N N . MET B 1 308 ? 18.609 13.398 -2.604 1 81.69 308 MET B N 1
ATOM 5038 C CA . MET B 1 308 ? 18.828 14 -3.912 1 81.69 308 MET B CA 1
ATOM 5039 C C . MET B 1 308 ? 19.766 15.203 -3.805 1 81.69 308 MET B C 1
ATOM 5041 O O . MET B 1 308 ? 20.594 15.43 -4.688 1 81.69 308 MET B O 1
ATOM 5045 N N . TYR B 1 309 ? 19.641 15.883 -2.719 1 86.56 309 TYR B N 1
ATOM 5046 C CA . TYR B 1 309 ? 20.281 17.188 -2.756 1 86.56 309 TYR B CA 1
ATOM 5047 C C . TYR B 1 309 ? 21.281 17.344 -1.62 1 86.56 309 TYR B C 1
ATOM 5049 O O . TYR B 1 309 ? 22.109 18.25 -1.635 1 86.56 309 TYR B O 1
ATOM 5057 N N . MET B 1 310 ? 21.234 16.438 -0.66 1 87.56 310 MET B N 1
ATOM 5058 C CA . MET B 1 310 ? 22.062 16.688 0.516 1 87.56 310 MET B CA 1
ATOM 5059 C C . MET B 1 310 ? 23.125 15.594 0.659 1 87.56 310 MET B C 1
ATOM 5061 O O . MET B 1 310 ? 23.75 15.461 1.716 1 87.56 310 MET B O 1
ATOM 5065 N N . HIS B 1 311 ? 23.312 14.797 -0.306 1 77.12 311 HIS B N 1
ATOM 5066 C CA . HIS B 1 311 ? 24.25 13.68 -0.217 1 77.12 311 HIS B CA 1
ATOM 5067 C C . HIS B 1 311 ? 25.688 14.18 0.005 1 77.12 311 HIS B C 1
ATOM 5069 O O . HIS B 1 311 ? 26.469 13.523 0.69 1 77.12 311 HIS B O 1
ATOM 5075 N N . ASP B 1 312 ? 25.922 15.305 -0.451 1 78.75 312 ASP B N 1
ATOM 5076 C CA . ASP B 1 312 ? 27.297 15.812 -0.378 1 78.75 312 ASP B CA 1
ATOM 5077 C C . ASP B 1 312 ? 27.547 16.531 0.943 1 78.75 312 ASP B C 1
ATOM 5079 O O . ASP B 1 312 ? 28.688 16.719 1.355 1 78.75 312 ASP B O 1
ATOM 5083 N N . VAL B 1 313 ? 26.531 16.859 1.607 1 82.25 313 VAL B N 1
ATOM 5084 C CA . VAL B 1 313 ? 26.672 17.703 2.789 1 82.25 313 VAL B CA 1
ATOM 5085 C C . VAL B 1 313 ? 26.531 16.859 4.051 1 82.25 313 VAL B C 1
ATOM 5087 O O . VAL B 1 313 ? 27.047 17.234 5.113 1 82.25 313 VAL B O 1
ATOM 5090 N N . LEU B 1 314 ? 25.938 15.734 3.883 1 85.88 314 LEU B N 1
ATOM 5091 C CA . LEU B 1 314 ? 25.688 14.906 5.055 1 85.88 314 LEU B CA 1
ATOM 5092 C C . LEU B 1 314 ? 26.797 13.883 5.254 1 85.88 314 LEU B C 1
ATOM 5094 O O . LEU B 1 314 ? 27.328 13.344 4.281 1 85.88 314 LEU B O 1
ATOM 5098 N N . GLU B 1 315 ? 27.125 13.727 6.484 1 82.06 315 GLU B N 1
ATOM 5099 C CA . GLU B 1 315 ? 28.141 12.742 6.863 1 82.06 315 GLU B CA 1
ATOM 5100 C C . GLU B 1 315 ? 27.5 11.477 7.418 1 82.06 315 GLU B C 1
ATOM 5102 O O . GLU B 1 315 ? 26.641 11.539 8.305 1 82.06 315 GLU B O 1
ATOM 5107 N N . GLU B 1 316 ? 27.875 10.383 6.887 1 82.06 316 GLU B N 1
ATOM 5108 C CA . GLU B 1 316 ? 27.375 9.102 7.379 1 82.06 316 GLU B CA 1
ATOM 5109 C C . GLU B 1 316 ? 27.984 8.75 8.727 1 82.06 316 GLU B C 1
ATOM 5111 O O . GLU B 1 316 ? 29.109 9.172 9.039 1 82.06 316 GLU B O 1
ATOM 5116 N N . VAL B 1 317 ? 27.297 8.078 9.586 1 81.88 317 VAL B N 1
ATOM 5117 C CA . VAL B 1 317 ? 27.766 7.645 10.891 1 81.88 317 VAL B CA 1
ATOM 5118 C C . VAL B 1 317 ? 28.734 6.48 10.727 1 81.88 317 VAL B C 1
ATOM 5120 O O . VAL B 1 317 ? 28.516 5.594 9.898 1 81.88 317 VAL B O 1
#